Protein AF-A0A7X7GSA2-F1 (afdb_monomer)

Radius of gyration: 34.94 Å; Cα contacts (8 Å, |Δi|>4): 677; chains: 1; bounding box: 97×73×100 Å

Secondary structure (DSSP, 8-state):
-PPPPPP------HHHHHHHHHHHHHHHGGGS-S---PPP-------------------------------------PPPPPTT-PPPP-PPPPPPHHHHHHHHHHHHHHHHHHHHHHHHTT--EEE--TTTHHHHHHHS-SSTTSPEEEEEEEEEETTEEEEEEEEE-TT----EEEEEEE-GGGHHHHHHHHHHHHHHS----PPPPSSPPPP-----S-TTHHHHHHHHHHHHHHHHHHHHHHSS---GGGHHHHHHHHHHHHHHHHHHHHHHS---HHHHHHHHHHHHHHHHHHHHHHHHTT--HHHHHHHHHHHHHHHHHHHHHHHTTSPPPHHHHHHHHHHHHHHHHHHHHHHHHHH--SSS--HHHHHHHHHHHHHHHHHHHTT----HHHHHHHHHHHHHHHHHHHHHHGGGG-SS---HHHHHHHHHHHHHHHHHHHHHHHHHTSS---THHHHHHT---PPPPHHHHEEEEEEEEEEEEETTEEEEEEEEEEEE--

Foldseek 3Di:
DDDDDDDPPPDPDVVNVLLVVLLVVLVVVVVPPPPPPDDDDDDDDDDDDDDDDDDDDDDDDDDDDDDDDDDDDDDDDDDDDDPDDDDDDDDDDDDDPVNVVLQVVLQVLLLVLLVVLCVVLVFQEDEDEPVCLVVCLVVFDADQPGGKYKYKDWDDDDQWIKIKIWIDHHNDPDIFIAIDIGHSVCSSVVSSVRSNVSVPDDPDDDDPDDPDPHDDPPPQLAQLLVLQLVLLLSLLLLVLQLCVLLDPDPPPVSSVVSSNRRSVVSNVVSVVCSVVDHHYNQLSLLLSLLQSLLLLLQLLQCVVVVNDNSCSNVRSVVRSVVSNVVSCVLCVVAPFDNLLSLQLSLQLVVLLLLLQLVLCLVALDPDDGSSNRSSRRNSVRNVVSNVVRSPDDDDSVLSVLLSVLLQVLLVVLLVVLVVLCDDPDNDSNSSSVSSVSSSVRSVVSSVVSCVVCVVPDPPVVVVVVVVDDDDDGCCVFKPKDWAQPDWDDDPPDTDGDTDIDIDGDD

Solvent-accessible surface area (backbone atoms only — not comparable to full-atom values): 28568 Å² total; per-residue (Å²): 136,83,81,78,82,77,79,84,77,85,66,81,50,69,66,57,54,49,55,49,46,49,59,47,49,63,64,52,64,69,67,71,78,63,81,82,74,72,78,79,87,73,83,85,82,92,82,88,79,84,90,88,85,87,93,81,91,87,80,89,88,86,92,78,89,87,86,88,85,86,87,86,81,92,81,92,77,88,77,82,81,77,92,80,82,76,78,78,84,81,73,86,78,76,85,52,78,66,56,56,57,50,48,60,52,51,49,51,46,36,54,48,23,49,58,54,36,28,58,77,70,68,48,65,65,44,82,39,59,67,88,45,45,72,52,54,66,69,72,50,76,92,37,74,85,40,56,24,45,31,31,58,49,75,44,84,56,80,98,28,35,33,40,37,42,37,40,27,53,44,67,53,88,59,74,36,74,42,61,52,76,38,53,77,94,45,43,38,68,48,40,30,51,46,51,47,59,54,65,69,57,79,92,70,92,73,76,86,71,80,75,76,71,80,66,73,73,79,65,68,65,17,73,7,38,66,57,31,25,52,50,31,20,54,49,18,23,50,49,19,44,40,54,43,54,54,42,101,56,94,54,71,80,50,38,61,59,34,19,51,51,20,22,52,52,17,35,54,51,30,51,56,48,28,76,77,38,78,34,41,52,25,40,27,46,32,38,42,33,17,36,52,35,22,21,49,13,21,33,28,37,28,52,57,69,70,43,57,73,51,53,15,48,57,37,14,52,52,24,20,56,54,24,35,54,51,32,50,53,47,53,77,75,39,84,42,47,55,16,16,19,42,31,15,44,48,29,14,55,52,19,19,51,54,18,24,32,50,37,22,44,71,70,25,59,89,86,62,81,43,34,47,23,26,8,54,15,12,40,53,15,30,50,55,24,42,53,44,22,73,76,44,93,52,53,44,71,54,48,52,45,20,51,50,28,15,52,52,20,20,51,50,17,34,60,74,22,47,66,57,78,62,63,100,72,84,53,52,66,38,41,16,50,28,32,43,28,18,51,52,18,22,53,53,16,28,52,50,26,53,64,76,52,68,81,80,76,73,68,60,66,62,54,63,76,63,72,68,84,78,76,81,61,65,69,84,48,40,47,78,46,75,47,73,77,45,72,43,76,61,92,92,46,75,46,76,37,71,45,74,51,72,52,64,79,132

Sequence (506 aa):
MATPPRPFRRSTPAAFALLWALAASSSSAWASDFPTTAPPETDGRADGGAAEDPAHQGEAASAHEGTEHDSASDFGAEAPPPPGSLPPPSSALSPGADDGAQLGSLEHGVIGALQEGALDVGIAAQVVPPELLDQELRDRPAGESAPWLLSARVTPAGELWRIEVTAVPPGTSVRRVAVDVVEAERLEVRTMVLLRDVATIPTEPTEPPTAVAATESRAPRSAGRAVLALNTALLGGAIGVSLHQAGASEDDRLLYPLAALGVGIGLGASMLVADEWDITTDDAWFLSAGMVWPATSGVLLATSYDVRQEHSYLYGLAGTAAGVTLATIAVANNRVDDGGAALAHSGAAFGLGMGALAEGIVRGDLVNTPLAGMGYGAGVGVLAAGIAATQVETSSSRVLLVDLAALLGGLTGGALGTPLLLGDELDDTRRRLWFGSIALGTAAGALVGMLATSDDVPANEAAERSGLRRTPPLVERWSPHAGVIGMSQVGHETAPAFGAGVQGLW

Mean predicted aligned error: 21.26 Å

Nearest PDB structures (foldseek):
  1ah5-assembly1_A  TM=8.381E-01  e=1.618E+00  Escherichia coli
  2ypn-assembly1_A  TM=8.381E-01  e=2.011E+00  Escherichia coli
  1pda-assembly1_A  TM=7.013E-01  e=1.844E+00  Escherichia coli
  1ypn-assembly1_A  TM=8.299E-01  e=2.727E+00  Escherichia coli
  3tqm-assembly1_A  TM=4.637E-01  e=4.025E-01  Coxiella burnetii

pLDDT: mean 71.01, std 23.66, range [24.67, 96.88]

Structure (mmCIF, N/CA/C/O backbone):
data_AF-A0A7X7GSA2-F1
#
_entry.id   AF-A0A7X7GSA2-F1
#
loop_
_atom_site.group_PDB
_atom_site.id
_atom_site.type_symbol
_atom_site.label_atom_id
_atom_site.label_alt_id
_atom_site.label_comp_id
_atom_site.label_asym_id
_atom_site.label_entity_id
_atom_site.label_seq_id
_atom_site.pdbx_PDB_ins_code
_atom_site.Cartn_x
_atom_site.Cartn_y
_atom_site.Cartn_z
_atom_site.occupancy
_atom_site.B_iso_or_equiv
_atom_site.auth_seq_id
_atom_site.auth_comp_id
_atom_site.auth_asym_id
_atom_site.auth_atom_id
_atom_site.pdbx_PDB_model_num
ATOM 1 N N . MET A 1 1 ? 43.756 17.892 -27.199 1.00 35.38 1 MET A N 1
ATOM 2 C CA . MET A 1 1 ? 43.564 16.698 -26.346 1.00 35.38 1 MET A CA 1
ATOM 3 C C . MET A 1 1 ? 42.138 16.732 -25.836 1.00 35.38 1 MET A C 1
ATOM 5 O O . MET A 1 1 ? 41.757 17.762 -25.298 1.00 35.38 1 MET A O 1
ATOM 9 N N . ALA A 1 2 ? 41.355 15.675 -26.048 1.00 33.88 2 ALA A N 1
ATOM 10 C CA . ALA A 1 2 ? 40.037 15.548 -25.431 1.00 33.88 2 ALA A CA 1
ATOM 11 C C . ALA A 1 2 ? 40.192 14.884 -24.057 1.00 33.88 2 ALA A C 1
ATOM 13 O O . ALA A 1 2 ? 40.943 13.917 -23.926 1.00 33.88 2 ALA A O 1
ATOM 14 N N . THR A 1 3 ? 39.505 15.399 -23.041 1.00 29.95 3 THR A N 1
ATOM 15 C CA . THR A 1 3 ? 39.345 14.705 -21.760 1.00 29.95 3 THR A CA 1
ATOM 16 C C . THR A 1 3 ? 38.450 13.476 -21.953 1.00 29.95 3 THR A C 1
ATOM 18 O O . THR A 1 3 ? 37.448 13.571 -22.664 1.00 29.95 3 THR A O 1
ATOM 21 N N . PRO A 1 4 ? 38.773 12.319 -21.346 1.00 33.06 4 PRO A N 1
ATOM 22 C CA . PRO A 1 4 ? 37.895 11.157 -21.410 1.00 33.06 4 PRO A CA 1
ATOM 23 C C . PRO A 1 4 ? 36.583 11.436 -20.656 1.00 33.06 4 PRO A C 1
ATOM 25 O O . PRO A 1 4 ? 36.603 12.153 -19.647 1.00 33.06 4 PRO A O 1
ATOM 28 N N . PRO A 1 5 ? 35.444 10.871 -21.096 1.00 33.69 5 PRO A N 1
ATOM 29 C CA . PRO A 1 5 ? 34.204 10.950 -20.335 1.00 33.69 5 PRO A CA 1
ATOM 30 C C . PRO A 1 5 ? 34.392 10.272 -18.972 1.00 33.69 5 PRO A C 1
ATOM 32 O O . PRO A 1 5 ? 34.958 9.181 -18.877 1.00 33.69 5 PRO A O 1
ATOM 35 N N . ARG A 1 6 ? 33.921 10.921 -17.901 1.00 28.47 6 ARG A N 1
ATOM 36 C CA . ARG A 1 6 ? 33.902 10.311 -16.564 1.00 28.47 6 ARG A CA 1
ATOM 37 C C . ARG A 1 6 ? 32.942 9.109 -16.578 1.00 28.47 6 ARG A C 1
ATOM 39 O O . ARG A 1 6 ? 31.885 9.213 -17.201 1.00 28.47 6 ARG A O 1
ATOM 46 N N . PRO A 1 7 ? 33.267 7.991 -15.905 1.00 30.12 7 PRO A N 1
ATOM 47 C CA . PRO A 1 7 ? 32.380 6.834 -15.864 1.00 30.12 7 PRO A CA 1
ATOM 48 C C . PRO A 1 7 ? 31.050 7.202 -15.199 1.00 30.12 7 PRO A C 1
ATOM 50 O O . PRO A 1 7 ? 31.030 7.820 -14.132 1.00 30.12 7 PRO A O 1
ATOM 53 N N . PHE A 1 8 ? 29.940 6.804 -15.825 1.00 28.42 8 PHE A N 1
ATOM 54 C CA . PHE A 1 8 ? 28.596 6.987 -15.279 1.00 28.42 8 PHE A CA 1
ATOM 55 C C . PHE A 1 8 ? 28.475 6.232 -13.951 1.00 28.42 8 PHE A C 1
ATOM 57 O O . PHE A 1 8 ? 28.429 5.000 -13.919 1.00 28.42 8 PHE A O 1
ATOM 64 N N . ARG A 1 9 ? 28.409 6.967 -12.839 1.00 29.62 9 ARG A N 1
ATOM 65 C CA . ARG A 1 9 ? 28.163 6.384 -11.519 1.00 29.62 9 ARG A CA 1
ATOM 66 C C . ARG A 1 9 ? 26.677 6.021 -11.438 1.00 29.62 9 ARG A C 1
ATOM 68 O O . ARG A 1 9 ? 25.872 6.840 -11.013 1.00 29.62 9 ARG A O 1
ATOM 75 N N . ARG A 1 10 ? 26.312 4.805 -11.873 1.00 38.84 10 ARG A N 1
ATOM 76 C CA . ARG A 1 10 ? 24.976 4.204 -11.670 1.00 38.84 10 ARG A CA 1
ATOM 77 C C . ARG A 1 10 ? 24.743 3.937 -10.171 1.00 38.84 10 ARG A C 1
ATOM 79 O O . ARG A 1 10 ? 24.719 2.795 -9.730 1.00 38.84 10 ARG A O 1
ATOM 86 N N . SER A 1 11 ? 24.607 4.996 -9.379 1.00 33.84 11 SER A N 1
ATOM 87 C CA . SER A 1 11 ? 24.041 4.923 -8.036 1.00 33.84 11 SER A CA 1
ATOM 88 C C . SER A 1 11 ? 22.523 4.900 -8.156 1.00 33.84 11 SER A C 1
ATOM 90 O O . SER A 1 11 ? 21.920 5.914 -8.511 1.00 33.84 11 SER A O 1
ATOM 92 N N . THR A 1 12 ? 21.908 3.763 -7.836 1.00 42.16 12 THR A N 1
ATOM 93 C CA . THR A 1 12 ? 20.499 3.713 -7.430 1.00 42.16 12 THR A CA 1
ATOM 94 C C . THR A 1 12 ? 20.313 4.759 -6.324 1.00 42.16 12 THR A C 1
ATOM 96 O O . THR A 1 12 ? 21.036 4.695 -5.325 1.00 42.16 12 THR A O 1
ATOM 99 N N . PRO A 1 13 ? 19.450 5.777 -6.498 1.00 50.84 13 PRO A N 1
ATOM 100 C CA . PRO A 1 13 ? 19.412 6.904 -5.575 1.00 50.84 13 PRO A CA 1
ATOM 101 C C . PRO A 1 13 ? 18.909 6.454 -4.202 1.00 50.84 13 PRO A C 1
ATOM 103 O O . PRO A 1 13 ? 18.064 5.562 -4.104 1.00 50.84 13 PRO A O 1
ATOM 106 N N . ALA A 1 14 ? 19.385 7.105 -3.138 1.00 35.72 14 ALA A N 1
ATOM 107 C CA . ALA A 1 14 ? 19.007 6.763 -1.765 1.00 35.72 14 ALA A CA 1
ATOM 108 C C . ALA A 1 14 ? 17.485 6.823 -1.534 1.00 35.72 14 ALA A C 1
ATOM 110 O O . ALA A 1 14 ? 16.963 6.063 -0.732 1.00 35.72 14 ALA A O 1
ATOM 111 N N . ALA A 1 15 ? 16.757 7.650 -2.291 1.00 37.41 15 ALA A N 1
ATOM 112 C CA . ALA A 1 15 ? 15.296 7.688 -2.283 1.00 37.41 15 ALA A CA 1
ATOM 113 C C . ALA A 1 15 ? 14.630 6.426 -2.867 1.00 37.41 15 ALA A C 1
ATOM 115 O O . ALA A 1 15 ? 13.572 6.035 -2.386 1.00 37.41 15 ALA A O 1
ATOM 116 N N . PHE A 1 16 ? 15.244 5.748 -3.848 1.00 41.78 16 PHE A N 1
ATOM 117 C CA . PHE A 1 16 ? 14.766 4.431 -4.285 1.00 41.78 16 PHE A CA 1
ATOM 118 C C . PHE A 1 16 ? 15.008 3.401 -3.181 1.00 41.78 16 PHE A C 1
ATOM 120 O O . PHE A 1 16 ? 14.106 2.641 -2.867 1.00 41.78 16 PHE A O 1
ATOM 127 N N . ALA A 1 17 ? 16.172 3.434 -2.521 1.00 40.56 17 ALA A N 1
ATOM 128 C CA . ALA A 1 17 ? 16.419 2.600 -1.344 1.00 40.56 17 ALA A CA 1
ATOM 129 C C . ALA A 1 17 ? 15.466 2.925 -0.174 1.00 40.56 17 ALA A C 1
ATOM 131 O O . ALA A 1 17 ? 15.095 2.016 0.555 1.00 40.56 17 ALA A O 1
ATOM 132 N N . LEU A 1 18 ? 15.016 4.177 -0.024 1.00 40.59 18 LEU A N 1
ATOM 133 C CA . LEU A 1 18 ? 14.038 4.588 0.990 1.00 40.59 18 LEU A CA 1
ATOM 134 C C . LEU A 1 18 ? 12.612 4.116 0.653 1.00 40.59 18 LEU A C 1
ATOM 136 O O . LEU A 1 18 ? 11.919 3.621 1.532 1.00 40.59 18 LEU A O 1
ATOM 140 N N . LEU A 1 19 ? 12.188 4.214 -0.613 1.00 43.66 19 LEU A N 1
ATOM 141 C CA . LEU A 1 19 ? 10.912 3.666 -1.098 1.00 43.66 19 LEU A CA 1
ATOM 142 C C . LEU A 1 19 ? 10.896 2.131 -1.052 1.00 43.66 19 LEU A C 1
ATOM 144 O O . LEU A 1 19 ? 9.880 1.534 -0.713 1.00 43.66 19 LEU A O 1
ATOM 148 N N . TRP A 1 20 ? 12.032 1.487 -1.328 1.00 43.09 20 TRP A N 1
ATOM 149 C CA . TRP A 1 20 ? 12.183 0.037 -1.199 1.00 43.09 20 TRP A CA 1
ATOM 150 C C . TRP A 1 20 ? 12.277 -0.398 0.270 1.00 43.09 20 TRP A C 1
ATOM 152 O O . TRP A 1 20 ? 11.762 -1.450 0.617 1.00 43.09 20 TRP A O 1
ATOM 162 N N . ALA A 1 21 ? 12.857 0.420 1.156 1.00 37.78 21 ALA A N 1
ATOM 163 C CA . ALA A 1 21 ? 12.814 0.201 2.603 1.00 37.78 21 ALA A CA 1
ATOM 164 C C . ALA A 1 21 ? 11.403 0.409 3.176 1.00 37.78 21 ALA A C 1
ATOM 166 O O . ALA A 1 21 ? 11.005 -0.348 4.052 1.00 37.78 21 ALA A O 1
ATOM 167 N N . LEU A 1 22 ? 10.626 1.363 2.649 1.00 44.03 22 LEU A N 1
ATOM 168 C CA . LEU A 1 22 ? 9.193 1.500 2.926 1.00 44.03 22 LEU A CA 1
ATOM 169 C C . LEU A 1 22 ? 8.451 0.217 2.524 1.00 44.03 22 LEU A C 1
ATOM 171 O O . LEU A 1 22 ? 7.870 -0.425 3.396 1.00 44.03 22 LEU A O 1
ATOM 175 N N . ALA A 1 23 ? 8.573 -0.214 1.263 1.00 43.75 23 ALA A N 1
ATOM 176 C CA . ALA A 1 23 ? 7.943 -1.434 0.746 1.00 43.75 23 ALA A CA 1
ATOM 177 C C . ALA A 1 23 ? 8.400 -2.726 1.466 1.00 43.75 23 ALA A C 1
ATOM 179 O O . ALA A 1 23 ? 7.611 -3.653 1.649 1.00 43.75 23 ALA A O 1
ATOM 180 N N . ALA A 1 24 ? 9.657 -2.788 1.916 1.00 35.56 24 ALA A N 1
ATOM 181 C CA . ALA A 1 24 ? 10.172 -3.898 2.713 1.00 35.56 24 ALA A CA 1
ATOM 182 C C . ALA A 1 24 ? 9.665 -3.850 4.166 1.00 35.56 24 ALA A C 1
ATOM 184 O O . ALA A 1 24 ? 9.297 -4.887 4.720 1.00 35.56 24 ALA A O 1
ATOM 185 N N . SER A 1 25 ? 9.584 -2.660 4.774 1.00 34.19 25 SER A N 1
ATOM 186 C CA . SER A 1 25 ? 9.071 -2.479 6.139 1.00 34.19 25 SER A CA 1
ATOM 187 C C . SER A 1 25 ? 7.588 -2.837 6.253 1.00 34.19 25 SER A C 1
ATOM 189 O O . SER A 1 25 ? 7.185 -3.468 7.233 1.00 34.19 25 SER A O 1
ATOM 191 N N . SER A 1 26 ? 6.799 -2.540 5.211 1.00 39.06 26 SER A N 1
ATOM 192 C CA . SER A 1 26 ? 5.403 -2.970 5.110 1.00 39.06 26 SER A CA 1
ATOM 193 C C . SER A 1 26 ? 5.272 -4.489 5.033 1.00 39.06 26 SER A C 1
ATOM 195 O O . SER A 1 26 ? 4.380 -5.038 5.664 1.00 39.06 26 SER A O 1
ATOM 197 N N . SER A 1 27 ? 6.200 -5.189 4.369 1.00 36.03 27 SER A N 1
ATOM 198 C CA . SER A 1 27 ? 6.227 -6.660 4.391 1.00 36.03 27 SER A CA 1
ATOM 199 C C . SER A 1 27 ? 6.805 -7.271 5.678 1.00 36.03 27 SER A C 1
ATOM 201 O O . SER A 1 27 ? 6.527 -8.431 5.965 1.00 36.03 27 SER A O 1
ATOM 203 N N . SER A 1 28 ? 7.587 -6.534 6.481 1.00 31.28 28 SER A N 1
ATOM 204 C CA . SER A 1 28 ? 8.136 -7.061 7.744 1.00 31.28 28 SER A CA 1
ATOM 205 C C . SER A 1 28 ? 7.195 -6.915 8.941 1.00 31.28 28 SER A C 1
ATOM 207 O O . SER A 1 28 ? 7.260 -7.736 9.852 1.00 31.28 28 SER A O 1
ATOM 209 N N . ALA A 1 29 ? 6.309 -5.911 8.944 1.00 35.44 29 ALA A N 1
ATOM 210 C CA . ALA A 1 29 ? 5.309 -5.729 10.006 1.00 35.44 29 ALA A CA 1
ATOM 211 C C . ALA A 1 29 ? 4.341 -6.924 10.119 1.00 35.44 29 ALA A C 1
ATOM 213 O O . ALA A 1 29 ? 3.833 -7.223 11.188 1.00 35.44 29 ALA A O 1
ATOM 214 N N . TRP A 1 30 ? 4.158 -7.655 9.023 1.00 37.84 30 TRP A N 1
ATOM 215 C CA . TRP A 1 30 ? 3.343 -8.863 8.932 1.00 37.84 30 TRP A CA 1
ATOM 216 C C . TRP A 1 30 ? 3.912 -10.089 9.661 1.00 37.84 30 TRP A C 1
ATOM 218 O O . TRP A 1 30 ? 3.210 -11.079 9.847 1.00 37.84 30 TRP A O 1
ATOM 228 N N . ALA A 1 31 ? 5.190 -10.062 10.049 1.00 28.61 31 ALA A N 1
ATOM 229 C CA . ALA A 1 31 ? 5.848 -11.203 10.680 1.00 28.61 31 ALA A CA 1
ATOM 230 C C . ALA A 1 31 ? 5.692 -11.242 12.213 1.00 28.61 31 ALA A C 1
ATOM 232 O O . ALA A 1 31 ? 6.062 -12.248 12.818 1.00 28.61 31 ALA A O 1
ATOM 233 N N . SER A 1 32 ? 5.180 -10.181 12.854 1.00 29.00 32 SER A N 1
ATOM 234 C CA . SER A 1 32 ? 5.058 -10.111 14.321 1.00 29.00 32 SER A CA 1
ATOM 235 C C . SER A 1 32 ? 3.818 -10.800 14.890 1.00 29.00 32 SER A C 1
ATOM 237 O O . SER A 1 32 ? 3.846 -11.198 16.052 1.00 29.00 32 SER A O 1
ATOM 239 N N . ASP A 1 33 ? 2.770 -10.985 14.085 1.00 31.08 33 ASP A N 1
ATOM 240 C CA . ASP A 1 33 ? 1.458 -11.443 14.569 1.00 31.08 33 ASP A CA 1
ATOM 241 C C . ASP A 1 33 ? 1.265 -12.967 14.443 1.00 31.08 33 ASP A C 1
ATOM 243 O O . ASP A 1 33 ? 0.169 -13.495 14.636 1.00 31.08 33 ASP A O 1
ATOM 247 N N . PHE A 1 34 ? 2.345 -13.710 14.175 1.00 25.77 34 PHE A N 1
ATOM 248 C CA . PHE A 1 34 ? 2.355 -15.162 14.346 1.00 25.77 34 PHE A CA 1
ATOM 249 C C . PHE A 1 34 ? 2.319 -15.513 15.843 1.00 25.77 34 PHE A C 1
ATOM 251 O O . PHE A 1 34 ? 3.294 -15.234 16.548 1.00 25.77 34 PHE A O 1
ATOM 258 N N . PRO A 1 35 ? 1.271 -16.193 16.350 1.00 28.00 35 PRO A N 1
ATOM 259 C CA . PRO A 1 35 ? 1.291 -16.701 17.712 1.00 28.00 35 PRO A CA 1
ATOM 260 C C . PRO A 1 35 ? 2.354 -17.798 17.815 1.00 28.00 35 PRO A C 1
ATOM 262 O O . PRO A 1 35 ? 2.185 -18.902 17.297 1.00 28.00 35 PRO A O 1
ATOM 265 N N . THR A 1 36 ? 3.454 -17.509 18.509 1.00 26.48 36 THR A N 1
ATOM 266 C CA . THR A 1 36 ? 4.492 -18.483 18.862 1.00 26.48 36 THR A CA 1
ATOM 267 C C . THR A 1 36 ? 3.973 -19.448 19.926 1.00 26.48 36 THR A C 1
ATOM 269 O O . THR A 1 36 ? 4.368 -19.421 21.091 1.00 26.48 36 THR A O 1
ATOM 272 N N . THR A 1 37 ? 3.081 -20.350 19.512 1.00 29.11 37 THR A N 1
ATOM 273 C CA . THR A 1 37 ? 2.699 -21.524 20.294 1.00 29.11 37 THR A CA 1
ATOM 274 C C . THR A 1 37 ? 3.925 -22.418 20.448 1.00 29.11 37 THR A C 1
ATOM 276 O O . THR A 1 37 ? 4.233 -23.228 19.569 1.00 29.11 37 THR A O 1
ATOM 279 N N . ALA A 1 38 ? 4.638 -22.262 21.563 1.00 27.62 38 ALA A N 1
ATOM 280 C CA . ALA A 1 38 ? 5.629 -23.238 21.985 1.00 27.62 38 ALA A CA 1
ATOM 281 C C . ALA A 1 38 ? 4.958 -24.627 22.042 1.00 27.62 38 ALA A C 1
ATOM 283 O O . ALA A 1 38 ? 3.828 -24.730 22.535 1.00 27.62 38 ALA A O 1
ATOM 284 N N . PRO A 1 39 ? 5.599 -25.691 21.525 1.00 28.66 39 PRO A N 1
ATOM 285 C CA . PRO A 1 39 ? 5.056 -27.035 21.659 1.00 28.66 39 PRO A CA 1
ATOM 286 C C . PRO A 1 39 ? 4.951 -27.385 23.153 1.00 28.66 39 PRO A C 1
ATOM 288 O O . PRO A 1 39 ? 5.846 -27.017 23.918 1.00 28.66 39 PRO A O 1
ATOM 291 N N . PRO A 1 40 ? 3.882 -28.073 23.591 1.00 30.06 40 PRO A N 1
ATOM 292 C CA . PRO A 1 40 ? 3.697 -28.390 25.001 1.00 30.06 40 PRO A CA 1
ATOM 293 C C . PRO A 1 40 ? 4.836 -29.279 25.507 1.00 30.06 40 PRO A C 1
ATOM 295 O O . PRO A 1 40 ? 5.162 -30.292 24.885 1.00 30.06 40 PRO A O 1
ATOM 298 N N . GLU A 1 41 ? 5.416 -28.913 26.649 1.00 28.56 41 GLU A N 1
ATOM 299 C CA . GLU A 1 41 ? 6.437 -29.717 27.319 1.00 28.56 41 GLU A CA 1
ATOM 300 C C . GLU A 1 41 ? 5.846 -31.077 27.715 1.00 28.56 41 GLU A C 1
ATOM 302 O O . GLU A 1 41 ? 4.974 -31.178 28.581 1.00 28.56 41 GLU A O 1
ATOM 307 N N . THR A 1 42 ? 6.305 -32.146 27.065 1.00 30.92 42 THR A N 1
ATOM 308 C CA . THR A 1 42 ? 5.949 -33.511 27.456 1.00 30.92 42 THR A CA 1
ATOM 309 C C . THR A 1 42 ? 6.858 -33.963 28.588 1.00 30.92 42 THR A C 1
ATOM 311 O O . THR A 1 42 ? 8.036 -34.248 28.360 1.00 30.92 42 THR A O 1
ATOM 314 N N . ASP A 1 43 ? 6.289 -34.043 29.789 1.00 29.80 43 ASP A N 1
ATOM 315 C CA . ASP A 1 43 ? 6.963 -34.516 30.998 1.00 29.80 43 ASP A CA 1
ATOM 316 C C . ASP A 1 43 ? 7.672 -35.866 30.774 1.00 29.80 43 ASP A C 1
ATOM 318 O O . ASP A 1 43 ? 7.148 -36.783 30.129 1.00 29.80 43 ASP A O 1
ATOM 322 N N . GLY A 1 44 ? 8.900 -35.976 31.276 1.00 29.03 44 GLY A N 1
ATOM 323 C CA . GLY A 1 44 ? 9.832 -37.015 30.844 1.00 29.03 44 GLY A CA 1
ATOM 324 C C . GLY A 1 44 ? 9.536 -38.420 31.381 1.00 29.03 44 GLY A C 1
ATOM 325 O O . GLY A 1 44 ? 9.098 -38.614 32.517 1.00 29.03 44 GLY A O 1
ATOM 326 N N . ARG A 1 45 ? 9.921 -39.441 30.604 1.00 26.11 45 ARG A N 1
ATOM 327 C CA . ARG A 1 45 ? 10.193 -40.785 31.133 1.00 26.11 45 ARG A CA 1
ATOM 328 C C . ARG A 1 45 ? 11.491 -41.321 30.539 1.00 26.11 45 ARG A C 1
ATOM 330 O O . ARG A 1 45 ? 11.632 -41.381 29.324 1.00 26.11 45 ARG A O 1
ATOM 337 N N . ALA A 1 46 ? 12.438 -41.667 31.405 1.00 30.22 46 ALA A N 1
ATOM 338 C CA . ALA A 1 46 ? 13.777 -42.077 31.004 1.00 30.22 46 ALA A CA 1
ATOM 339 C C . ALA A 1 46 ? 13.896 -43.599 30.837 1.00 30.22 46 ALA 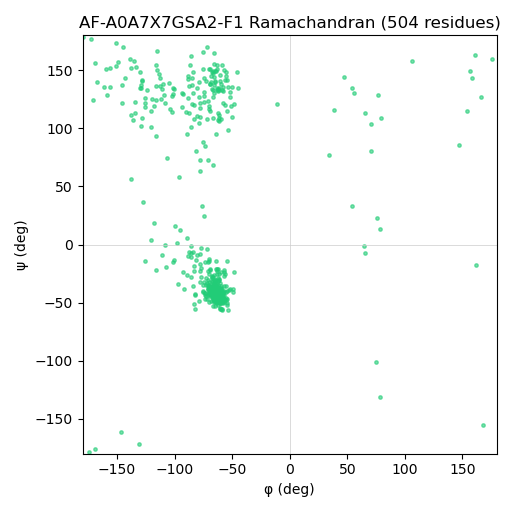A C 1
ATOM 341 O O . ALA A 1 46 ? 13.577 -44.336 31.763 1.00 30.22 46 ALA A O 1
ATOM 342 N N . ASP A 1 47 ? 14.441 -44.005 29.691 1.00 29.11 47 ASP A N 1
ATOM 343 C CA . ASP A 1 47 ? 15.138 -45.264 29.390 1.00 29.11 47 ASP A CA 1
ATOM 344 C C . ASP A 1 47 ? 16.051 -44.947 28.174 1.00 29.11 47 ASP A C 1
ATOM 346 O O . ASP A 1 47 ? 15.608 -44.268 27.252 1.00 29.11 47 ASP A O 1
ATOM 350 N N . GLY A 1 48 ? 17.326 -45.336 28.059 1.00 26.61 48 GLY A N 1
ATOM 351 C CA . GLY A 1 48 ? 18.192 -46.036 29.009 1.00 26.61 48 GLY A CA 1
ATOM 352 C C . GLY A 1 48 ? 19.195 -46.977 28.314 1.00 26.61 48 GLY A C 1
ATOM 353 O O . GLY A 1 48 ? 18.921 -48.168 28.220 1.00 26.61 48 GLY A O 1
ATOM 354 N N . GLY A 1 49 ? 20.366 -46.495 27.862 1.00 24.67 49 GLY A N 1
ATOM 355 C CA . GLY A 1 49 ? 21.464 -47.381 27.415 1.00 24.67 49 GLY A CA 1
ATOM 356 C C . GLY A 1 49 ? 22.520 -46.774 26.471 1.00 24.67 49 GLY A C 1
ATOM 357 O O . GLY A 1 49 ? 22.163 -45.992 25.605 1.00 24.67 49 GLY A O 1
ATOM 358 N N . ALA A 1 50 ? 23.786 -47.193 26.666 1.00 27.69 50 ALA A N 1
ATOM 359 C CA . ALA A 1 50 ? 25.001 -47.096 25.815 1.00 27.69 50 ALA A CA 1
ATOM 360 C C . ALA A 1 50 ? 25.243 -45.796 24.991 1.00 27.69 50 ALA A C 1
ATOM 362 O O . ALA A 1 50 ? 24.468 -45.471 24.104 1.00 27.69 50 ALA A O 1
ATOM 363 N N . ALA A 1 51 ? 26.280 -44.970 25.192 1.00 28.66 51 ALA A N 1
ATOM 364 C CA . ALA A 1 51 ? 27.719 -45.187 25.443 1.00 28.66 51 ALA A CA 1
ATOM 365 C C . ALA A 1 51 ? 28.535 -45.716 24.240 1.00 28.66 51 ALA A C 1
ATOM 367 O O . ALA A 1 51 ? 28.508 -46.913 23.981 1.00 28.66 51 ALA A O 1
ATOM 368 N N . GLU A 1 52 ? 29.320 -44.832 23.600 1.00 27.09 52 GLU A N 1
ATOM 369 C CA . GLU A 1 52 ? 30.723 -45.069 23.192 1.00 27.09 52 GLU A CA 1
ATOM 370 C C . GLU A 1 52 ? 31.434 -43.754 22.772 1.00 27.09 52 GLU A C 1
ATOM 372 O O . GLU A 1 52 ? 30.830 -42.881 22.155 1.00 27.09 52 GLU A O 1
ATOM 377 N N . ASP A 1 53 ? 32.704 -43.622 23.173 1.00 28.59 53 ASP A N 1
ATOM 378 C CA . ASP A 1 53 ? 33.690 -42.527 22.986 1.00 28.59 53 ASP A CA 1
ATOM 379 C C . ASP A 1 53 ? 35.057 -43.123 23.452 1.00 28.59 53 ASP A C 1
ATOM 381 O O . ASP A 1 53 ? 35.000 -44.065 24.258 1.00 28.59 53 ASP A O 1
ATOM 385 N N . PRO A 1 54 ? 36.280 -42.686 23.048 1.00 48.38 54 PRO A N 1
ATOM 386 C CA . PRO A 1 54 ? 36.679 -41.563 22.182 1.00 48.38 54 PRO A CA 1
ATOM 387 C C . PRO A 1 54 ? 37.689 -41.936 21.059 1.00 48.38 54 PRO A C 1
ATOM 389 O O . PRO A 1 54 ? 38.054 -43.100 20.910 1.00 48.38 54 PRO A O 1
ATOM 392 N N . ALA A 1 55 ? 38.237 -40.936 20.337 1.00 28.83 55 ALA A N 1
ATOM 393 C CA . ALA A 1 55 ? 39.685 -40.594 20.395 1.00 28.83 55 ALA A CA 1
ATOM 394 C C . ALA A 1 55 ? 40.204 -39.660 19.268 1.00 28.83 55 ALA A C 1
ATOM 396 O O . ALA A 1 55 ? 40.093 -39.987 18.090 1.00 28.83 55 ALA A O 1
ATOM 397 N N . HIS A 1 56 ? 40.859 -38.557 19.678 1.00 31.55 56 HIS A N 1
ATOM 398 C CA . HIS A 1 56 ? 42.155 -37.967 19.232 1.00 31.55 56 HIS A CA 1
ATOM 399 C C . HIS A 1 56 ? 42.125 -36.436 19.509 1.00 31.55 56 HIS A C 1
ATOM 401 O O . HIS A 1 56 ? 41.201 -35.760 19.077 1.00 31.55 56 HIS A O 1
ATOM 407 N N . GLN A 1 57 ? 42.953 -35.849 20.397 1.00 29.31 57 GLN A N 1
ATOM 408 C CA . GLN A 1 57 ? 44.407 -35.555 20.267 1.00 29.31 57 GLN A CA 1
ATOM 409 C C . GLN A 1 57 ? 44.726 -34.701 19.016 1.00 29.31 57 GLN A C 1
ATOM 411 O O . GLN A 1 57 ? 44.305 -35.089 17.936 1.00 29.31 57 GLN A O 1
ATOM 416 N N . GLY A 1 58 ? 45.477 -33.586 19.011 1.00 27.11 58 GLY A N 1
ATOM 417 C CA . GLY A 1 58 ? 46.236 -32.765 19.991 1.00 27.11 58 GLY A CA 1
ATOM 418 C C . GLY A 1 58 ? 46.763 -31.501 19.241 1.00 27.11 58 GLY A C 1
ATOM 419 O O . GLY A 1 58 ? 46.466 -31.375 18.056 1.00 27.11 58 GLY A O 1
ATOM 420 N N . GLU A 1 59 ? 47.513 -30.510 19.745 1.00 28.06 59 GLU A N 1
ATOM 421 C CA . GLU A 1 59 ? 48.122 -30.122 21.042 1.00 28.06 59 GLU A CA 1
ATOM 422 C C . GLU A 1 59 ? 48.332 -28.566 21.020 1.00 28.06 59 GLU A C 1
ATOM 424 O O . GLU A 1 59 ? 48.230 -27.963 19.954 1.00 28.06 59 GLU A O 1
ATOM 429 N N . ALA A 1 60 ? 48.337 -27.817 22.139 1.00 29.78 60 ALA A N 1
ATOM 430 C CA . ALA A 1 60 ? 49.497 -27.308 22.925 1.00 29.78 60 ALA A CA 1
ATOM 431 C C . ALA A 1 60 ? 50.652 -26.639 22.116 1.00 29.78 60 ALA A C 1
ATOM 433 O O . ALA A 1 60 ? 50.982 -27.108 21.035 1.00 29.78 60 ALA A O 1
ATOM 434 N N . ALA A 1 61 ? 51.371 -25.579 22.541 1.00 30.86 61 ALA A N 1
ATOM 435 C CA . ALA A 1 61 ? 51.330 -24.603 23.666 1.00 30.86 61 ALA A CA 1
ATOM 436 C C . ALA A 1 61 ? 51.876 -23.232 23.122 1.00 30.86 61 ALA A C 1
ATOM 438 O O . ALA A 1 61 ? 51.897 -23.080 21.904 1.00 30.86 61 ALA A O 1
ATOM 439 N N . SER A 1 62 ? 52.341 -22.169 23.809 1.00 28.88 62 SER A N 1
ATOM 440 C CA . SER A 1 62 ? 52.594 -21.693 25.202 1.00 28.88 62 SER A CA 1
ATOM 441 C C . SER A 1 62 ? 52.658 -20.135 25.130 1.00 28.88 62 SER A C 1
ATOM 443 O O . SER A 1 62 ? 52.953 -19.617 24.056 1.00 28.88 62 SER A O 1
ATOM 445 N N . ALA A 1 63 ? 52.325 -19.271 26.103 1.00 30.81 63 ALA A N 1
ATOM 446 C CA . ALA A 1 63 ? 52.564 -19.176 27.558 1.00 30.81 63 ALA A CA 1
ATOM 447 C C . ALA A 1 63 ? 53.964 -18.641 27.992 1.00 30.81 63 ALA A C 1
ATOM 449 O O . ALA A 1 63 ? 54.956 -19.349 27.868 1.00 30.81 63 ALA A O 1
ATOM 450 N N . HIS A 1 64 ? 53.980 -17.409 28.535 1.00 28.06 64 HIS A N 1
ATOM 451 C CA . HIS A 1 64 ? 54.916 -16.749 29.486 1.00 28.06 64 HIS A CA 1
ATOM 452 C C . HIS A 1 64 ? 54.093 -15.582 30.114 1.00 28.06 64 HIS A C 1
ATOM 454 O O . HIS A 1 64 ? 53.296 -14.976 29.399 1.00 28.06 64 HIS A O 1
ATOM 460 N N . GLU A 1 65 ? 53.997 -15.385 31.440 1.00 29.41 65 GLU A N 1
ATOM 461 C CA . GLU A 1 65 ? 54.952 -14.684 32.343 1.00 29.41 65 GLU A CA 1
ATOM 462 C C . GLU A 1 65 ? 55.283 -13.249 31.875 1.00 29.41 65 GLU A C 1
ATOM 464 O O . GLU A 1 65 ? 55.562 -13.050 30.700 1.00 29.41 65 GLU A O 1
ATOM 469 N N . GLY A 1 66 ? 55.306 -12.179 32.682 1.00 25.55 66 GLY A N 1
ATOM 470 C CA . GLY A 1 66 ? 55.280 -11.908 34.142 1.00 25.55 66 GLY A CA 1
ATOM 471 C C . GLY A 1 66 ? 55.934 -10.506 34.310 1.00 25.55 66 GLY A C 1
ATOM 472 O O . GLY A 1 66 ? 56.723 -10.139 33.445 1.00 25.55 66 GLY A O 1
ATOM 473 N N . THR A 1 67 ? 55.646 -9.603 35.257 1.00 28.08 67 THR A N 1
ATOM 474 C CA . THR A 1 67 ? 55.658 -9.679 36.738 1.00 28.08 67 THR A CA 1
ATOM 475 C C . THR A 1 67 ? 54.975 -8.432 37.375 1.00 28.08 67 THR A C 1
ATOM 477 O O . THR A 1 67 ? 54.446 -7.575 36.671 1.00 28.08 67 THR A O 1
ATOM 480 N N . GLU A 1 68 ? 54.974 -8.320 38.712 1.00 28.47 68 GLU A N 1
ATOM 481 C CA . GLU A 1 68 ? 54.340 -7.253 39.522 1.00 28.47 68 GLU A CA 1
ATOM 482 C C . GLU A 1 68 ? 55.224 -6.001 39.746 1.00 28.47 68 GLU A C 1
ATOM 484 O O . GLU A 1 68 ? 56.437 -6.160 39.884 1.00 28.47 68 GLU A O 1
ATOM 489 N N . HIS A 1 69 ? 54.627 -4.812 39.985 1.00 27.75 69 HIS A N 1
ATOM 490 C CA . HIS A 1 69 ? 54.877 -4.029 41.226 1.00 27.75 69 HIS A CA 1
ATOM 491 C C . HIS A 1 69 ? 53.953 -2.800 41.466 1.00 27.75 69 HIS A C 1
ATOM 493 O O . HIS A 1 69 ? 53.925 -1.865 40.675 1.00 27.75 69 HIS A O 1
ATOM 499 N N . ASP A 1 70 ? 53.313 -2.816 42.644 1.00 27.75 70 ASP A N 1
ATOM 500 C CA . ASP A 1 70 ? 53.272 -1.767 43.691 1.00 27.75 70 ASP A CA 1
ATOM 501 C C . ASP A 1 70 ? 52.412 -0.459 43.616 1.00 27.75 70 ASP A C 1
ATOM 503 O O . ASP A 1 70 ? 52.519 0.371 42.721 1.00 27.75 70 ASP A O 1
ATOM 507 N N . SER A 1 71 ? 51.665 -0.261 44.720 1.00 27.78 71 SER A N 1
ATOM 508 C CA . SER A 1 71 ? 51.247 0.974 45.430 1.00 27.78 71 SER A CA 1
ATOM 509 C C . SER A 1 71 ? 50.305 2.074 44.866 1.00 27.78 71 SER A C 1
ATOM 511 O O . SER A 1 71 ? 50.714 2.980 44.147 1.00 27.78 71 SER A O 1
ATOM 513 N N . ALA A 1 72 ? 49.130 2.147 45.531 1.00 26.12 72 ALA A N 1
ATOM 514 C CA . ALA A 1 72 ? 48.574 3.316 46.264 1.00 26.12 72 ALA A CA 1
ATOM 515 C C . ALA A 1 72 ? 47.385 4.153 45.701 1.00 26.12 72 ALA A C 1
ATOM 517 O O . ALA A 1 72 ? 47.108 4.219 44.509 1.00 26.12 72 ALA A O 1
ATOM 518 N N . SER A 1 73 ? 46.714 4.842 46.646 1.00 29.42 73 SER A N 1
ATOM 519 C CA . SER A 1 73 ? 45.584 5.802 46.541 1.00 29.42 73 SER A CA 1
ATOM 520 C C . SER A 1 73 ? 44.180 5.292 46.161 1.00 29.42 73 SER A C 1
ATOM 522 O O . SER A 1 73 ? 43.693 5.465 45.050 1.00 29.42 73 SER A O 1
ATOM 524 N N . ASP A 1 74 ? 43.509 4.760 47.185 1.00 27.58 74 ASP A N 1
ATOM 525 C CA . ASP A 1 74 ? 42.127 5.076 47.594 1.00 27.58 74 ASP A CA 1
ATOM 526 C C . ASP A 1 74 ? 41.457 6.309 46.934 1.00 27.58 74 ASP A C 1
ATOM 528 O O . ASP A 1 74 ? 41.926 7.435 47.105 1.00 27.58 74 ASP A O 1
ATOM 532 N N . PHE A 1 75 ? 40.322 6.085 46.255 1.00 29.14 75 PHE A N 1
ATOM 533 C CA . PHE A 1 75 ? 39.117 6.931 46.314 1.00 29.14 75 PHE A CA 1
ATOM 534 C C . PHE A 1 75 ? 37.901 6.136 45.795 1.00 29.14 75 PHE A C 1
ATOM 536 O O . PHE A 1 75 ? 37.986 5.447 44.779 1.00 29.14 75 PHE A O 1
ATOM 543 N N . GLY A 1 76 ? 36.761 6.211 46.490 1.00 31.62 76 GLY A N 1
ATOM 544 C CA . GLY A 1 76 ? 35.597 5.361 46.208 1.00 31.62 76 GLY A CA 1
ATOM 545 C C . GLY A 1 76 ? 34.711 5.813 45.039 1.00 31.62 76 GLY A C 1
ATOM 546 O O . GLY A 1 76 ? 34.305 6.972 44.969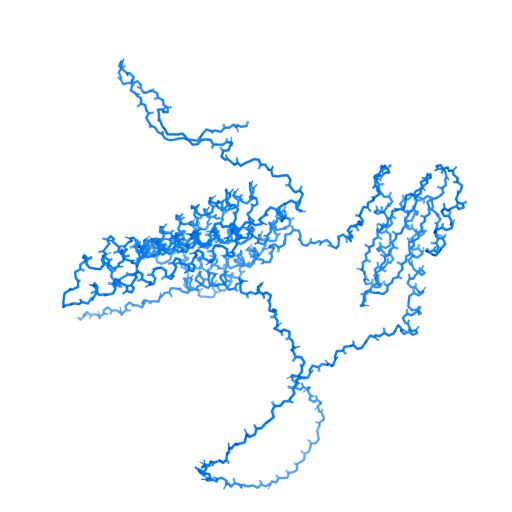 1.00 31.62 76 GLY A O 1
ATOM 547 N N . ALA A 1 77 ? 34.326 4.860 44.186 1.00 30.25 77 ALA A N 1
ATOM 548 C CA . ALA A 1 77 ? 33.178 4.948 43.283 1.00 30.25 77 ALA A CA 1
ATOM 549 C C . ALA A 1 77 ? 32.548 3.551 43.134 1.00 30.25 77 ALA A C 1
ATOM 551 O O . ALA A 1 77 ? 33.225 2.601 42.741 1.00 30.25 77 ALA A O 1
ATOM 552 N N . GLU A 1 78 ? 31.268 3.414 43.477 1.00 32.72 78 GLU A N 1
ATOM 553 C CA . GLU A 1 78 ? 30.540 2.144 43.389 1.00 32.72 78 GLU A CA 1
ATOM 554 C C . GLU A 1 78 ? 30.139 1.877 41.928 1.00 32.72 78 GLU A C 1
ATOM 556 O O . GLU A 1 78 ? 29.503 2.713 41.283 1.00 32.72 78 GLU A O 1
ATOM 561 N N . ALA A 1 79 ? 30.579 0.746 41.371 1.00 33.75 79 ALA A N 1
ATOM 562 C CA . ALA A 1 79 ? 30.383 0.439 39.956 1.00 33.75 79 ALA A CA 1
ATOM 563 C C . ALA A 1 79 ? 28.949 -0.058 39.677 1.00 33.75 79 ALA A C 1
ATOM 565 O O . ALA A 1 79 ? 28.426 -0.860 40.455 1.00 33.75 79 ALA A O 1
ATOM 566 N N . PRO A 1 80 ? 28.313 0.351 38.562 1.00 37.19 80 PRO A N 1
ATOM 567 C CA . PRO A 1 80 ? 26.989 -0.145 38.202 1.00 37.19 80 PRO A CA 1
ATOM 568 C C . PRO A 1 80 ? 27.030 -1.652 37.879 1.00 37.19 80 PRO A C 1
ATOM 570 O O . PRO A 1 80 ? 28.007 -2.123 37.286 1.00 37.19 80 PRO A O 1
ATOM 573 N N . PRO A 1 81 ? 25.980 -2.420 38.225 1.00 40.84 81 PRO A N 1
ATOM 574 C CA . PRO A 1 81 ? 25.925 -3.850 37.939 1.00 40.84 81 PRO A CA 1
ATOM 575 C C . PRO A 1 81 ? 25.850 -4.127 36.425 1.00 40.84 81 PRO A C 1
ATOM 577 O O . PRO A 1 81 ? 25.283 -3.327 35.674 1.00 40.84 81 PRO A O 1
ATOM 580 N N . PRO A 1 82 ? 26.393 -5.264 35.949 1.00 34.50 82 PRO A N 1
ATOM 581 C CA . PRO A 1 82 ? 26.359 -5.619 34.535 1.00 34.50 82 PRO A CA 1
ATOM 582 C C . PRO A 1 82 ? 24.928 -5.953 34.065 1.00 34.50 82 PRO A C 1
ATOM 584 O O . PRO A 1 82 ? 24.162 -6.568 34.811 1.00 34.50 82 PRO A O 1
ATOM 587 N N . PRO A 1 83 ? 24.555 -5.613 32.817 1.00 33.59 83 PRO A N 1
ATOM 588 C CA . PRO A 1 83 ? 23.237 -5.935 32.278 1.00 33.59 83 PRO A CA 1
ATOM 589 C C . PRO A 1 83 ? 23.105 -7.446 32.029 1.00 33.59 83 PRO A C 1
ATOM 591 O O . PRO A 1 83 ? 23.845 -8.009 31.224 1.00 33.59 83 PRO A O 1
ATOM 594 N N . GLY A 1 84 ? 22.149 -8.104 32.693 1.00 37.19 84 GLY A N 1
ATOM 595 C CA . GLY A 1 84 ? 21.843 -9.521 32.435 1.00 37.19 84 GLY A CA 1
ATOM 596 C C . GLY A 1 84 ? 21.058 -10.275 33.515 1.00 37.19 84 GLY A C 1
ATOM 597 O O . GLY A 1 84 ? 20.491 -11.323 33.218 1.00 37.19 84 GLY A O 1
ATOM 598 N N . SER A 1 85 ? 20.984 -9.778 34.754 1.00 31.14 85 SER A N 1
ATOM 599 C CA . SER A 1 85 ? 20.244 -10.448 35.835 1.00 31.14 85 SER A CA 1
ATOM 600 C C . SER A 1 85 ? 18.757 -10.067 35.848 1.00 31.14 85 SER A C 1
ATOM 602 O O . SER A 1 85 ? 18.389 -9.012 36.368 1.00 31.14 85 SER A O 1
ATOM 604 N N . LEU A 1 86 ? 17.900 -10.941 35.315 1.00 33.50 86 LEU A N 1
ATOM 605 C CA . LEU A 1 86 ? 16.449 -10.866 35.521 1.00 33.50 86 LEU A CA 1
ATOM 606 C C . LEU A 1 86 ? 16.102 -11.122 37.004 1.00 33.50 86 LEU A C 1
ATOM 608 O O . LEU A 1 86 ? 16.664 -12.051 37.592 1.00 33.50 86 LEU A O 1
ATOM 612 N N . PRO A 1 87 ? 15.174 -10.363 37.616 1.00 35.53 87 PRO A N 1
ATOM 613 C CA . PRO A 1 87 ? 14.614 -10.725 38.915 1.00 35.53 87 PRO A CA 1
ATOM 614 C C . PRO A 1 87 ? 13.712 -11.972 38.790 1.00 35.53 87 PRO A C 1
ATOM 616 O O . PRO A 1 87 ? 13.119 -12.196 37.731 1.00 35.53 87 PRO A O 1
ATOM 619 N N . PRO A 1 88 ? 13.579 -12.792 39.850 1.00 34.75 88 PRO A N 1
ATOM 620 C CA . PRO A 1 88 ? 12.655 -13.926 39.857 1.00 34.75 88 PRO A CA 1
ATOM 621 C C . PRO A 1 88 ? 11.187 -13.455 39.799 1.00 34.75 88 PRO A C 1
ATOM 623 O O . PRO A 1 88 ? 10.890 -12.339 40.233 1.00 34.75 88 PRO A O 1
ATOM 626 N N . PRO A 1 89 ? 10.255 -14.288 39.297 1.00 32.66 89 PRO A N 1
ATOM 627 C CA . PRO A 1 89 ? 8.850 -13.913 39.161 1.00 32.66 89 PRO A CA 1
ATOM 628 C C . PRO A 1 89 ? 8.209 -13.611 40.521 1.00 32.66 89 PRO A C 1
ATOM 630 O O . PRO A 1 89 ? 8.362 -14.372 41.478 1.00 32.66 89 PRO A O 1
ATOM 633 N N . SER A 1 90 ? 7.474 -12.500 40.593 1.00 33.22 90 SER A N 1
ATOM 634 C CA . SER A 1 90 ? 6.874 -11.994 41.827 1.00 33.22 90 SER A CA 1
ATOM 635 C C . SER A 1 90 ? 5.852 -12.964 42.424 1.00 33.22 90 SER A C 1
ATOM 637 O O . SER A 1 90 ? 4.763 -13.152 41.880 1.00 33.22 90 SER A O 1
ATOM 639 N N . SER A 1 91 ? 6.173 -13.524 43.591 1.00 29.05 91 SER A N 1
ATOM 640 C CA . SER A 1 91 ? 5.190 -14.159 44.473 1.00 29.05 91 SER A CA 1
ATOM 641 C C . SER A 1 91 ? 4.055 -13.184 44.795 1.00 29.05 91 SER A C 1
ATOM 643 O O . SER A 1 91 ? 4.303 -12.000 45.025 1.00 29.05 91 SER A O 1
ATOM 645 N N . ALA A 1 92 ? 2.817 -13.681 44.855 1.00 34.12 92 ALA A N 1
ATOM 646 C CA . ALA A 1 92 ? 1.655 -12.859 45.180 1.00 34.12 92 ALA A CA 1
ATOM 647 C C . ALA A 1 92 ? 1.818 -12.177 46.552 1.00 34.12 92 ALA A C 1
ATOM 649 O O . ALA A 1 92 ? 1.983 -12.846 47.574 1.00 34.12 92 ALA A O 1
ATOM 650 N N . LEU A 1 93 ? 1.761 -10.844 46.563 1.00 32.91 93 LEU A N 1
ATOM 651 C CA . LEU A 1 93 ? 1.775 -10.044 47.783 1.00 32.91 93 LEU A CA 1
ATOM 652 C C . LEU A 1 93 ? 0.415 -10.142 48.481 1.00 32.91 93 LEU A C 1
ATOM 654 O O . LEU A 1 93 ? -0.614 -9.775 47.913 1.00 32.91 93 LEU A O 1
ATOM 658 N N . SER A 1 94 ? 0.418 -10.587 49.738 1.00 36.06 94 SER A N 1
ATOM 659 C CA . SER A 1 94 ? -0.650 -10.223 50.672 1.00 36.06 94 SER A CA 1
ATOM 660 C C . SER A 1 94 ? -0.595 -8.708 50.911 1.00 36.06 94 SER A C 1
ATOM 662 O O . SER A 1 94 ? 0.516 -8.193 51.061 1.00 36.06 94 SER A O 1
ATOM 664 N N . PRO A 1 95 ? -1.737 -8.001 50.996 1.00 41.06 95 PRO A N 1
ATOM 665 C CA . PRO A 1 95 ? -1.744 -6.572 51.298 1.00 41.06 95 PRO A CA 1
ATOM 666 C C . PRO A 1 95 ? -1.100 -6.298 52.663 1.00 41.06 95 PRO A C 1
ATOM 668 O O . PRO A 1 95 ? -1.315 -7.036 53.632 1.00 41.06 95 PRO A O 1
ATOM 671 N N . GLY A 1 96 ? -0.290 -5.246 52.721 1.00 42.16 96 GLY A N 1
ATOM 672 C CA . GLY A 1 96 ? 0.403 -4.792 53.917 1.00 42.16 96 GLY A CA 1
ATOM 673 C C . GLY A 1 96 ? -0.521 -4.074 54.901 1.00 42.16 96 GLY A C 1
ATOM 674 O O . GLY A 1 96 ? -1.628 -3.648 54.573 1.00 42.16 96 GLY A O 1
ATOM 675 N N . ALA A 1 97 ? -0.043 -3.898 56.135 1.00 49.72 97 ALA A N 1
ATOM 676 C CA . ALA A 1 97 ? -0.757 -3.100 57.134 1.00 49.72 97 ALA A CA 1
ATOM 677 C C . ALA A 1 97 ? -0.854 -1.614 56.729 1.00 49.72 97 ALA A C 1
ATOM 679 O O . ALA A 1 97 ? -1.841 -0.952 57.054 1.00 49.72 97 ALA A O 1
ATOM 680 N N . ASP A 1 98 ? 0.141 -1.117 55.989 1.00 58.69 98 ASP A N 1
ATOM 681 C CA . ASP A 1 98 ? 0.198 0.262 55.499 1.00 58.69 98 ASP A CA 1
ATOM 682 C C . ASP A 1 98 ? -0.833 0.519 54.380 1.00 58.69 98 ASP A C 1
ATOM 684 O O . ASP A 1 98 ? -1.512 1.547 54.405 1.00 58.69 98 ASP A O 1
ATOM 688 N N . ASP A 1 99 ? -1.053 -0.452 53.479 1.00 57.56 99 ASP A N 1
ATOM 689 C CA . ASP A 1 99 ? -2.066 -0.379 52.410 1.00 57.56 99 ASP A CA 1
ATOM 690 C C . ASP A 1 99 ? -3.475 -0.147 52.983 1.00 57.56 99 ASP A C 1
ATOM 692 O O . ASP A 1 99 ? -4.259 0.640 52.451 1.00 57.56 99 ASP A O 1
ATOM 696 N N . GLY A 1 100 ? -3.796 -0.811 54.101 1.00 62.06 100 GLY A N 1
ATOM 697 C CA . GLY A 1 100 ? -5.083 -0.669 54.787 1.00 62.06 100 GLY A CA 1
ATOM 698 C C . GLY A 1 100 ? -5.272 0.699 55.450 1.00 62.06 100 GLY A C 1
ATOM 699 O O . GLY A 1 100 ? -6.379 1.240 55.445 1.00 62.06 100 GLY A O 1
ATOM 700 N N . ALA A 1 101 ? -4.196 1.292 55.979 1.00 69.50 101 ALA A N 1
ATOM 701 C CA . ALA A 1 101 ? -4.224 2.651 56.515 1.00 69.50 101 ALA A CA 1
ATOM 702 C C . ALA A 1 101 ? -4.373 3.700 55.399 1.00 69.50 101 ALA A C 1
ATOM 704 O O . ALA A 1 101 ? -5.112 4.674 55.562 1.00 69.50 101 ALA A O 1
ATOM 705 N N . GLN A 1 102 ? -3.724 3.484 54.249 1.00 74.38 102 GLN A N 1
ATOM 706 C CA . GLN A 1 102 ? -3.870 4.344 53.077 1.00 74.38 102 GLN A CA 1
ATOM 707 C C . GLN A 1 102 ? -5.286 4.255 52.489 1.00 74.38 102 GLN A C 1
ATOM 709 O O . GLN A 1 102 ? -5.914 5.294 52.281 1.00 74.38 102 GLN A O 1
ATOM 714 N N . LEU A 1 103 ? -5.823 3.044 52.297 1.00 79.06 103 LEU A N 1
ATOM 715 C CA . LEU A 1 103 ? -7.181 2.817 51.789 1.00 79.06 103 LEU A CA 1
ATOM 716 C C . LEU A 1 103 ? -8.235 3.555 52.627 1.00 79.06 103 LEU A C 1
ATOM 718 O O . LEU A 1 103 ? -9.013 4.324 52.068 1.00 79.06 103 LEU A O 1
ATOM 722 N N . GLY A 1 104 ? -8.212 3.414 53.957 1.00 79.19 104 GLY A N 1
ATOM 723 C CA . GLY A 1 104 ? -9.184 4.082 54.835 1.00 79.19 104 GLY A CA 1
ATOM 724 C C . GLY A 1 104 ? -9.120 5.618 54.801 1.00 79.19 104 GLY A C 1
ATOM 725 O O . GLY A 1 104 ? -10.128 6.283 55.048 1.00 79.19 104 GLY A O 1
ATOM 726 N N . SER A 1 105 ? -7.962 6.195 54.456 1.00 84.12 105 SER A N 1
ATOM 727 C CA . SER A 1 105 ? -7.811 7.637 54.210 1.00 84.12 105 SER A CA 1
ATOM 728 C C . SER A 1 105 ? -8.439 8.050 52.872 1.00 84.12 105 SER A C 1
ATOM 730 O O . SER A 1 105 ? -9.166 9.042 52.798 1.00 84.12 105 SER A O 1
ATOM 732 N N . LEU A 1 106 ? -8.212 7.257 51.819 1.00 85.81 106 LEU A N 1
ATOM 733 C CA . LEU A 1 106 ? -8.748 7.505 50.478 1.00 85.81 106 LEU A CA 1
ATOM 734 C C . LEU A 1 106 ? -10.273 7.332 50.420 1.00 85.81 106 LEU A C 1
ATOM 736 O O . LEU A 1 106 ? -10.957 8.148 49.807 1.00 85.81 106 LEU A O 1
ATOM 740 N N . GLU A 1 107 ? -10.824 6.331 51.110 1.00 85.12 107 GLU A N 1
ATOM 741 C CA . GLU A 1 107 ? -12.274 6.151 51.259 1.00 85.12 107 GLU A CA 1
ATOM 742 C C . GLU A 1 107 ? -12.934 7.357 51.946 1.00 85.12 107 GLU A C 1
ATOM 744 O O . GLU A 1 107 ? -14.012 7.783 51.532 1.00 85.12 107 GLU A O 1
ATOM 749 N N . HIS A 1 108 ? -12.276 7.967 52.941 1.00 86.62 108 HIS A N 1
ATOM 750 C CA . HIS A 1 108 ? -12.776 9.179 53.598 1.00 86.62 108 HIS A CA 1
ATOM 751 C C . HIS A 1 108 ? -12.845 10.383 52.647 1.00 86.62 108 HIS A C 1
ATOM 753 O O . HIS A 1 108 ? -13.870 11.068 52.610 1.00 86.62 108 HIS A O 1
ATOM 759 N N . GLY A 1 109 ? -11.791 10.619 51.855 1.00 86.75 109 GLY A N 1
ATOM 760 C CA . GLY A 1 109 ? -11.767 11.685 50.844 1.00 86.75 109 GLY A CA 1
ATOM 761 C C . GLY A 1 109 ? -12.840 11.490 49.769 1.00 86.75 109 GLY A C 1
ATOM 762 O O . GLY A 1 109 ? -13.618 12.397 49.476 1.00 86.75 109 GLY A O 1
ATOM 763 N N . VAL A 1 110 ? -12.977 10.262 49.259 1.00 89.88 110 VAL A N 1
ATOM 764 C CA . VAL A 1 110 ? -14.009 9.883 48.278 1.00 89.88 110 VAL A CA 1
ATOM 765 C C . VAL A 1 110 ? -15.432 10.067 48.832 1.00 89.88 110 VAL A C 1
ATOM 767 O O . VAL A 1 110 ? -16.305 10.573 48.125 1.00 89.88 110 VAL A O 1
ATOM 770 N N . ILE A 1 111 ? -15.688 9.734 50.103 1.00 88.81 111 ILE A N 1
ATOM 771 C CA . ILE A 1 111 ? -16.989 9.991 50.749 1.00 88.81 111 ILE A CA 1
ATOM 772 C C . ILE A 1 111 ? -17.271 11.499 50.862 1.00 88.81 111 ILE A C 1
ATOM 774 O O . ILE A 1 111 ? -18.408 11.914 50.628 1.00 88.81 111 ILE A O 1
ATOM 778 N N . GLY A 1 112 ? -16.261 12.322 51.164 1.00 87.81 112 GLY A N 1
ATOM 779 C CA . GLY A 1 112 ? -16.380 13.785 51.143 1.00 87.81 112 GLY A CA 1
ATOM 780 C C . GLY A 1 112 ? -16.716 14.321 49.747 1.00 87.81 112 GLY A C 1
ATOM 781 O O . GLY A 1 112 ? -17.701 15.041 49.579 1.00 87.81 112 GLY A O 1
ATOM 782 N N . ALA A 1 113 ? -15.972 13.880 48.731 1.00 89.75 113 ALA A N 1
ATOM 783 C CA . ALA A 1 113 ? -16.169 14.268 47.336 1.00 89.75 113 ALA A CA 1
ATOM 784 C C . ALA A 1 113 ? -17.547 13.858 46.773 1.00 89.75 113 ALA A C 1
ATOM 786 O O . ALA A 1 113 ? -18.111 14.578 45.947 1.00 89.75 113 ALA A O 1
ATOM 787 N N . LEU A 1 114 ? -18.140 12.748 47.241 1.00 90.75 114 LEU A N 1
ATOM 788 C CA . LEU A 1 114 ? -19.536 12.407 46.928 1.00 90.75 114 LEU A CA 1
ATOM 789 C C . LEU A 1 114 ? -20.542 13.398 47.532 1.00 90.75 114 LEU A C 1
ATOM 791 O O . LEU A 1 114 ? -21.548 13.699 46.892 1.00 90.75 114 LEU A O 1
ATOM 795 N N . GLN A 1 115 ? -20.310 13.882 48.756 1.00 90.00 115 GLN A N 1
ATOM 796 C CA . GLN A 1 115 ? -21.215 14.830 49.418 1.00 90.00 115 GLN A CA 1
ATOM 797 C C . GLN A 1 115 ? -21.147 16.215 48.764 1.00 90.00 115 GLN A C 1
ATOM 799 O O . GLN A 1 115 ? -22.188 16.815 48.502 1.00 90.00 115 GLN A O 1
ATOM 804 N N . GLU A 1 116 ? -19.943 16.696 48.448 1.00 88.50 116 GLU A N 1
ATOM 805 C CA . GLU A 1 116 ? -19.737 17.973 47.754 1.00 88.50 116 GLU A CA 1
ATOM 806 C C . GLU A 1 116 ? -20.243 17.911 46.303 1.00 88.50 116 GLU A C 1
ATOM 808 O O . GLU A 1 116 ? -21.070 18.728 45.895 1.00 88.50 116 GLU A O 1
ATOM 813 N N . GLY A 1 117 ? -19.873 16.867 45.552 1.00 87.12 117 GLY A N 1
ATOM 814 C CA . GLY A 1 117 ? -20.331 16.668 44.175 1.00 87.12 117 GLY A CA 1
ATOM 815 C C . GLY A 1 117 ? -21.852 16.507 44.038 1.00 87.12 117 GLY A C 1
ATOM 816 O O . GLY A 1 117 ? -22.421 16.909 43.024 1.00 87.12 117 GLY A O 1
ATOM 817 N N . ALA A 1 118 ? -22.543 15.973 45.052 1.00 87.56 118 ALA A N 1
ATOM 818 C CA . ALA A 1 118 ? -24.005 15.901 45.057 1.00 87.56 118 ALA A CA 1
ATOM 819 C C . ALA A 1 118 ? -24.659 17.291 45.141 1.00 87.56 118 ALA A C 1
ATOM 821 O O . ALA A 1 118 ? -25.669 17.537 44.474 1.00 87.56 118 ALA A O 1
ATOM 822 N N . LEU A 1 119 ? -24.067 18.208 45.916 1.00 87.12 119 LEU A N 1
ATOM 823 C CA . LEU A 1 119 ? -24.520 19.597 46.023 1.00 87.12 119 LEU A CA 1
ATOM 824 C C . LEU A 1 119 ? -24.266 20.364 44.716 1.00 87.12 119 LEU A C 1
ATOM 826 O O . LEU A 1 119 ? -25.178 21.031 44.231 1.00 87.12 119 LEU A O 1
ATOM 830 N N . ASP A 1 120 ? -23.087 20.200 44.107 1.00 85.75 120 ASP A N 1
ATOM 831 C CA . ASP A 1 120 ? -22.725 20.815 42.818 1.00 85.75 120 ASP A CA 1
ATOM 832 C C . ASP A 1 120 ? -23.625 20.359 41.657 1.00 85.75 120 ASP A C 1
ATOM 834 O O . ASP A 1 120 ? -24.008 21.154 40.796 1.00 85.75 120 ASP A O 1
ATOM 838 N N . VAL A 1 121 ? -23.998 19.075 41.634 1.00 83.56 121 VAL A N 1
ATOM 839 C CA . VAL A 1 121 ? -24.934 18.504 40.647 1.00 83.56 121 VAL A CA 1
ATOM 840 C C . VAL A 1 121 ? -26.400 18.845 40.985 1.00 83.56 121 VAL A C 1
ATOM 842 O O . VAL A 1 121 ? -27.295 18.633 40.166 1.00 83.56 121 VAL A O 1
ATOM 845 N N . GLY A 1 122 ? -26.665 19.429 42.159 1.00 82.56 122 GLY A N 1
ATOM 846 C CA . GLY A 1 122 ? -27.991 19.883 42.582 1.00 82.56 122 GLY A CA 1
ATOM 847 C C . GLY A 1 122 ? -28.941 18.759 43.009 1.00 82.56 122 GLY A C 1
ATOM 848 O O . GLY A 1 122 ? -30.159 18.944 42.968 1.00 82.56 122 GLY A O 1
ATOM 849 N N . ILE A 1 123 ? -28.415 17.595 43.407 1.00 85.69 123 ILE A N 1
ATOM 850 C CA . ILE A 1 123 ? -29.210 16.435 43.827 1.00 85.69 123 ILE A CA 1
ATOM 851 C C . ILE A 1 123 ? -29.264 16.303 45.353 1.00 85.69 123 ILE A C 1
ATOM 853 O O . ILE A 1 123 ? -28.249 16.270 46.043 1.00 85.69 123 ILE A O 1
ATOM 857 N N . ALA A 1 124 ? -30.474 16.158 45.899 1.00 86.69 124 ALA A N 1
ATOM 858 C CA . ALA A 1 124 ? -30.647 15.750 47.290 1.00 86.69 124 ALA A CA 1
ATOM 859 C C . ALA A 1 124 ? -30.221 14.281 47.434 1.00 86.69 124 ALA A C 1
ATOM 861 O O . ALA A 1 124 ? -30.858 13.399 46.853 1.00 86.69 124 ALA A O 1
ATOM 862 N N . ALA A 1 125 ? -29.151 14.023 48.187 1.00 88.38 125 ALA A N 1
ATOM 863 C CA . ALA A 1 125 ? -28.505 12.717 48.264 1.00 88.38 125 ALA A CA 1
ATOM 864 C C . ALA A 1 125 ? -28.202 12.271 49.703 1.00 88.38 125 ALA A C 1
ATOM 866 O O . ALA A 1 125 ? -27.984 13.083 50.600 1.00 88.38 125 ALA A O 1
ATOM 867 N N . GLN A 1 126 ? -28.155 10.955 49.891 1.00 89.94 126 GLN A N 1
ATOM 868 C CA . GLN A 1 126 ? -27.719 10.251 51.091 1.00 89.94 126 GLN A CA 1
ATOM 869 C C . GLN A 1 126 ? -26.542 9.357 50.683 1.00 89.94 126 GLN A C 1
ATOM 871 O O . GLN A 1 126 ? -26.714 8.442 49.877 1.00 89.94 126 GLN A O 1
ATOM 876 N N . VAL A 1 127 ? -25.345 9.628 51.212 1.00 90.25 127 VAL A N 1
ATOM 877 C CA . VAL A 1 127 ? -24.163 8.779 50.984 1.00 90.25 127 VAL A CA 1
ATOM 878 C C . VAL A 1 127 ? -24.182 7.617 51.979 1.00 90.25 127 VAL A C 1
ATOM 880 O O . VAL A 1 127 ? -24.371 7.824 53.177 1.00 90.25 127 VAL A O 1
ATOM 883 N N . VAL A 1 128 ? -24.009 6.397 51.474 1.00 90.25 128 VAL A N 1
ATOM 884 C CA . VAL A 1 128 ? -24.165 5.127 52.194 1.00 90.25 128 VAL A CA 1
ATOM 885 C C . VAL A 1 128 ? -22.917 4.258 51.973 1.00 90.25 128 VAL A C 1
ATOM 887 O O . VAL A 1 128 ? -22.452 4.170 50.833 1.00 90.25 128 VAL A O 1
ATOM 890 N N . PRO A 1 129 ? -22.374 3.575 53.002 1.00 86.19 129 PRO A N 1
ATOM 891 C CA . PRO A 1 129 ? -21.306 2.588 52.820 1.00 86.19 129 PRO A CA 1
ATOM 892 C C . PRO A 1 129 ? -21.704 1.477 51.828 1.00 86.19 129 PRO A C 1
ATOM 894 O O . PRO A 1 129 ? -22.859 1.036 51.856 1.00 86.19 129 PRO A O 1
ATOM 897 N N . PRO A 1 130 ? -20.796 0.990 50.964 1.00 82.19 130 PRO A N 1
ATOM 898 C CA . PRO A 1 130 ? -21.143 0.036 49.905 1.00 82.19 130 PRO A CA 1
ATOM 899 C C . PRO A 1 130 ? -21.688 -1.307 50.425 1.00 82.19 130 PRO A C 1
ATOM 901 O O . PRO A 1 130 ? -22.426 -1.990 49.718 1.00 82.19 130 PRO A O 1
ATOM 904 N N . GLU A 1 131 ? -21.412 -1.657 51.680 1.00 82.81 131 GLU A N 1
ATOM 905 C CA . GLU A 1 131 ? -21.938 -2.833 52.386 1.00 82.81 131 GLU A CA 1
ATOM 906 C C . GLU A 1 131 ? -23.421 -2.673 52.765 1.00 82.81 131 GLU A C 1
ATOM 908 O O . GLU A 1 131 ? -24.149 -3.661 52.867 1.00 82.81 131 GLU A O 1
ATOM 913 N N . LEU A 1 132 ? -23.874 -1.432 52.976 1.00 84.69 132 LEU A N 1
ATOM 914 C CA . LEU A 1 132 ? -25.221 -1.093 53.448 1.00 84.69 132 LEU A CA 1
ATOM 915 C C . LEU A 1 132 ? -26.155 -0.618 52.330 1.00 84.69 132 LEU A C 1
ATOM 917 O O . LEU A 1 132 ? -27.369 -0.627 52.524 1.00 84.69 132 LEU A O 1
ATOM 921 N N . LEU A 1 133 ? -25.628 -0.263 51.151 1.00 83.56 133 LEU A N 1
ATOM 922 C CA . LEU A 1 133 ? -26.420 0.177 49.992 1.00 83.56 133 LEU A CA 1
ATOM 923 C C . LEU A 1 133 ? -27.550 -0.808 49.645 1.00 83.56 133 LEU A C 1
ATOM 925 O O . LEU A 1 133 ? -28.661 -0.409 49.303 1.00 83.56 133 LEU A O 1
ATOM 929 N N . ASP A 1 134 ? -27.269 -2.103 49.773 1.00 81.06 134 ASP A N 1
ATOM 930 C CA . ASP A 1 134 ? -28.218 -3.190 49.554 1.00 81.06 134 ASP A CA 1
ATOM 931 C C . ASP A 1 134 ? -29.397 -3.178 50.538 1.00 81.06 134 ASP A C 1
ATOM 933 O O . ASP A 1 134 ? -30.515 -3.541 50.172 1.00 81.06 134 ASP A O 1
ATOM 937 N N . GLN A 1 135 ? -29.144 -2.777 51.786 1.00 83.25 135 GLN A N 1
ATOM 938 C CA . GLN A 1 135 ? -30.140 -2.695 52.847 1.00 83.25 135 GLN A CA 1
ATOM 939 C C . GLN A 1 135 ? -30.926 -1.384 52.768 1.00 83.25 135 GLN A C 1
ATOM 941 O O . GLN A 1 135 ? -32.150 -1.434 52.683 1.00 83.25 135 GLN A O 1
ATOM 946 N N . GLU A 1 136 ? -30.246 -0.238 52.685 1.00 83.94 136 GLU A N 1
ATOM 947 C CA . GLU A 1 136 ? -30.889 1.074 52.527 1.00 83.94 136 GLU A CA 1
ATOM 948 C C . GLU A 1 136 ? -31.810 1.105 51.298 1.00 83.94 136 GLU A C 1
ATOM 950 O O . GLU A 1 136 ? -32.889 1.683 51.354 1.00 83.94 136 GLU A O 1
ATOM 955 N N . LEU A 1 137 ? -31.456 0.417 50.202 1.00 82.62 137 LEU A N 1
ATOM 956 C CA . LEU A 1 137 ? -32.318 0.307 49.020 1.00 82.62 137 LEU A CA 1
ATOM 957 C C . LEU A 1 137 ? -33.604 -0.511 49.256 1.00 82.62 137 LEU A C 1
ATOM 959 O O . LEU A 1 137 ? -34.599 -0.275 48.570 1.00 82.62 137 LEU A O 1
ATOM 963 N N . ARG A 1 138 ? -33.602 -1.463 50.199 1.00 81.88 138 ARG A N 1
ATOM 964 C CA . ARG A 1 138 ? -34.790 -2.245 50.596 1.00 81.88 138 ARG A CA 1
ATOM 965 C C . ARG A 1 138 ? -35.650 -1.508 51.621 1.00 81.88 138 ARG A C 1
ATOM 967 O O . ARG A 1 138 ? -36.872 -1.599 51.549 1.00 81.88 138 ARG A O 1
ATOM 974 N N . ASP A 1 139 ? -35.014 -0.770 52.527 1.00 81.62 139 ASP A N 1
ATOM 975 C CA . ASP A 1 139 ? -35.673 -0.039 53.614 1.00 81.62 139 ASP A CA 1
ATOM 976 C C . ASP A 1 139 ? -36.159 1.370 53.170 1.00 81.62 139 ASP A C 1
ATOM 978 O O . ASP A 1 139 ? -36.899 2.044 53.893 1.00 81.62 139 ASP A O 1
ATOM 982 N N . ARG A 1 140 ? -35.794 1.805 51.951 1.00 76.94 140 ARG A N 1
ATOM 983 C CA . ARG A 1 140 ? -36.149 3.099 51.336 1.00 76.94 140 ARG A CA 1
ATOM 984 C C . ARG A 1 140 ? -37.673 3.304 51.215 1.00 76.94 140 ARG A C 1
ATOM 986 O O . ARG A 1 140 ? -38.363 2.449 50.655 1.00 76.94 140 ARG A O 1
ATOM 993 N N . PRO A 1 141 ? -38.223 4.470 51.609 1.00 69.88 141 PRO A N 1
ATOM 994 C CA . PRO A 1 141 ? -39.633 4.778 51.381 1.00 69.88 141 PRO A CA 1
ATOM 995 C C . PRO A 1 141 ? -39.942 4.920 49.882 1.00 69.88 141 PRO A C 1
ATOM 997 O O . PRO A 1 141 ? -39.245 5.624 49.149 1.00 69.88 141 PRO A O 1
ATOM 1000 N N . ALA A 1 142 ? -41.023 4.283 49.430 1.00 60.41 142 ALA A N 1
ATOM 1001 C CA . ALA A 1 142 ? -41.459 4.334 48.037 1.00 60.41 142 ALA A CA 1
ATOM 1002 C C . ALA A 1 142 ? -42.045 5.713 47.676 1.00 60.41 142 ALA A C 1
ATOM 1004 O O . ALA A 1 142 ? -43.157 6.053 48.081 1.00 60.41 142 ALA A O 1
ATOM 1005 N N . GLY A 1 143 ? -41.307 6.497 46.886 1.00 62.62 143 GLY A N 1
ATOM 1006 C CA . GLY A 1 143 ? -41.772 7.771 46.341 1.00 62.62 143 GLY A CA 1
ATOM 1007 C C . GLY A 1 143 ? -40.701 8.530 45.554 1.00 62.62 143 GLY A C 1
ATOM 1008 O O . GLY A 1 143 ? -39.501 8.318 45.728 1.00 62.62 143 GLY A O 1
ATOM 1009 N N . GLU A 1 144 ? -41.146 9.451 44.699 1.00 63.34 144 GLU A N 1
ATOM 1010 C CA . GLU A 1 144 ? -40.280 10.318 43.880 1.00 63.34 144 GLU A CA 1
ATOM 1011 C C . GLU A 1 144 ? -39.543 11.387 44.711 1.00 63.34 144 GLU A C 1
ATOM 1013 O O . GLU A 1 144 ? -38.570 11.974 44.252 1.00 63.34 144 GLU A O 1
ATOM 1018 N N . SER A 1 145 ? -39.976 11.631 45.953 1.00 68.88 145 SER A N 1
ATOM 1019 C CA . SER A 1 145 ? -39.380 12.617 46.870 1.00 68.88 145 SER A CA 1
ATOM 1020 C C . SER A 1 145 ? -38.250 12.063 47.755 1.00 68.88 145 SER A C 1
ATOM 1022 O O . SER A 1 145 ? -37.793 12.763 48.656 1.00 68.88 145 SER A O 1
ATOM 1024 N N . ALA A 1 146 ? -37.821 10.813 47.555 1.00 80.44 146 ALA A N 1
ATOM 1025 C CA . ALA A 1 146 ? -36.714 10.221 48.309 1.00 80.44 146 ALA A CA 1
ATOM 1026 C C . ALA A 1 146 ? -35.349 10.777 47.841 1.00 80.44 146 ALA A C 1
ATOM 1028 O O . ALA A 1 146 ? -35.158 10.958 46.637 1.00 80.44 146 ALA A O 1
ATOM 1029 N N . PRO A 1 147 ? -34.364 11.001 48.733 1.00 85.88 147 PRO A N 1
ATOM 1030 C CA . PRO A 1 147 ? -33.019 11.385 48.311 1.00 85.88 147 PRO A CA 1
ATOM 1031 C C . PRO A 1 147 ? -32.372 10.274 47.471 1.00 85.88 147 PRO A C 1
ATOM 1033 O O . PRO A 1 147 ? -32.671 9.087 47.649 1.00 85.88 147 PRO A O 1
ATOM 1036 N N . TRP A 1 148 ? -31.474 10.646 46.559 1.00 90.00 148 TRP A N 1
ATOM 1037 C CA . TRP A 1 148 ? -30.611 9.710 45.835 1.00 90.00 148 TRP A CA 1
ATOM 1038 C C . TRP A 1 148 ? -29.773 8.906 46.832 1.00 90.00 148 TRP A C 1
ATOM 1040 O O . TRP A 1 148 ? -29.147 9.499 47.707 1.00 90.00 148 TRP A O 1
ATOM 1050 N N . LEU A 1 149 ? -29.718 7.580 46.691 1.00 91.50 149 LEU A N 1
ATOM 1051 C CA . LEU A 1 149 ? -28.733 6.788 47.433 1.00 91.50 149 LEU A CA 1
ATOM 1052 C C . LEU A 1 149 ? -27.428 6.807 46.640 1.00 91.50 149 LEU A C 1
ATOM 1054 O O . LEU A 1 149 ? -27.425 6.393 45.481 1.00 91.50 149 LEU A O 1
ATOM 1058 N N . LEU A 1 150 ? -26.351 7.299 47.244 1.00 92.38 150 LEU A N 1
ATOM 1059 C CA . LEU A 1 150 ? -25.008 7.313 46.667 1.00 92.38 150 LEU A CA 1
ATOM 1060 C C . LEU A 1 150 ? -24.095 6.390 47.465 1.00 92.38 150 LEU A C 1
ATOM 1062 O O . LEU A 1 150 ? -24.220 6.284 48.682 1.00 92.38 150 LEU A O 1
ATOM 1066 N N . SER A 1 151 ? -23.145 5.755 46.797 1.00 92.00 151 SER A N 1
ATOM 1067 C CA . SER A 1 151 ? -22.095 4.974 47.439 1.00 92.00 151 SER A CA 1
ATOM 1068 C C . SER A 1 151 ? -20.842 4.977 46.575 1.00 92.00 151 SER A C 1
ATOM 1070 O O . SER A 1 151 ? -20.934 5.114 45.353 1.00 92.00 151 SER A O 1
ATOM 1072 N N . ALA A 1 152 ? -19.680 4.805 47.194 1.00 91.12 152 ALA A N 1
ATOM 1073 C CA . ALA A 1 152 ? -18.446 4.553 46.473 1.00 91.12 152 ALA A CA 1
ATOM 1074 C C . ALA A 1 152 ? -17.623 3.468 47.162 1.00 91.12 152 ALA A C 1
ATOM 1076 O O . ALA A 1 152 ? -17.695 3.291 48.378 1.00 91.12 152 ALA A O 1
ATOM 1077 N N . ARG A 1 153 ? -16.831 2.764 46.358 1.00 89.12 153 ARG A N 1
ATOM 1078 C CA . ARG A 1 153 ? -15.868 1.753 46.786 1.00 89.12 153 ARG A CA 1
ATOM 1079 C C . ARG A 1 153 ? -14.519 2.049 46.143 1.00 89.12 153 ARG A C 1
ATOM 1081 O O . ARG A 1 153 ? -14.449 2.307 44.943 1.00 89.12 153 ARG A O 1
ATOM 1088 N N . VAL A 1 154 ? -13.456 1.982 46.940 1.00 87.81 154 VAL A N 1
ATOM 1089 C CA . VAL A 1 154 ? -12.068 2.111 46.482 1.00 87.81 154 VAL A CA 1
ATOM 1090 C C . VAL A 1 154 ? -11.396 0.744 46.604 1.00 87.81 154 VAL A C 1
ATOM 1092 O O . VAL A 1 154 ? -11.628 0.013 47.561 1.00 87.81 154 VAL A O 1
ATOM 1095 N N . THR A 1 155 ? -10.596 0.354 45.612 1.00 84.31 155 THR A N 1
ATOM 1096 C CA . THR A 1 155 ? -9.863 -0.924 45.601 1.00 84.31 155 THR A CA 1
ATOM 1097 C C . THR A 1 155 ? -8.483 -0.755 44.959 1.00 84.31 155 THR A C 1
ATOM 1099 O O . THR A 1 155 ? -8.355 0.016 44.005 1.00 84.31 155 THR A O 1
ATOM 1102 N N . PRO A 1 156 ? -7.436 -1.447 45.445 1.00 76.50 156 PRO A N 1
ATOM 1103 C CA . PRO A 1 156 ? -6.110 -1.383 44.836 1.00 76.50 156 PRO A CA 1
ATOM 1104 C C . PRO A 1 156 ? -6.106 -2.054 43.454 1.00 76.50 156 PRO A C 1
ATOM 1106 O O . PRO A 1 156 ? -6.715 -3.106 43.253 1.00 76.50 156 PRO A O 1
ATOM 1109 N N . ALA A 1 157 ? -5.409 -1.445 42.497 1.00 75.81 157 ALA A N 1
ATOM 1110 C CA . ALA A 1 157 ? -5.344 -1.852 41.094 1.00 75.81 157 ALA A CA 1
ATOM 1111 C C . ALA A 1 157 ? -3.899 -1.734 40.562 1.00 75.81 157 ALA A C 1
ATOM 1113 O O . ALA A 1 157 ? -3.622 -1.030 39.591 1.00 75.81 157 ALA A O 1
ATOM 1114 N N . GLY A 1 158 ? -2.964 -2.418 41.232 1.00 78.56 158 GLY A N 1
ATOM 1115 C CA . GLY A 1 158 ? -1.525 -2.243 41.016 1.00 78.56 158 GLY A CA 1
ATOM 1116 C C . GLY A 1 158 ? -1.029 -0.982 41.725 1.00 78.56 158 GLY A C 1
ATOM 1117 O O . GLY A 1 158 ? -1.357 -0.770 42.886 1.00 78.56 158 GLY A O 1
ATOM 1118 N N . GLU A 1 159 ? -0.279 -0.135 41.019 1.00 74.69 159 GLU A N 1
ATOM 1119 C CA . GLU A 1 159 ? 0.180 1.176 41.521 1.00 74.69 159 GLU A CA 1
ATOM 1120 C C . GLU A 1 159 ? -0.925 2.257 41.502 1.00 74.69 159 GLU A C 1
ATOM 1122 O O . GLU A 1 159 ? -0.713 3.386 41.943 1.00 74.69 159 GLU A O 1
ATOM 1127 N N . LEU A 1 160 ? -2.114 1.923 40.986 1.00 82.00 160 LEU A N 1
ATOM 1128 C CA . LEU A 1 160 ? -3.272 2.809 40.864 1.00 82.00 160 LEU A CA 1
ATOM 1129 C C . LEU A 1 160 ? -4.442 2.318 41.728 1.00 82.00 160 LEU A C 1
ATOM 1131 O O . LEU A 1 160 ? -4.473 1.172 42.178 1.00 82.00 160 LEU A O 1
ATOM 1135 N N . TRP A 1 161 ? -5.445 3.172 41.913 1.00 81.88 161 TRP A N 1
ATOM 1136 C CA . TRP A 1 161 ? -6.660 2.865 42.665 1.00 81.88 161 TRP A CA 1
ATOM 1137 C C . TRP A 1 161 ? -7.866 2.808 41.732 1.00 81.88 161 TRP A C 1
ATOM 1139 O O . TRP A 1 161 ? -8.164 3.767 41.019 1.00 81.88 161 TRP A O 1
ATOM 1149 N N . ARG A 1 162 ? -8.592 1.688 41.756 1.00 86.00 162 ARG A N 1
ATOM 1150 C CA . ARG A 1 162 ? -9.915 1.582 41.141 1.00 86.00 162 ARG A CA 1
ATOM 1151 C C . ARG A 1 162 ? -10.945 2.217 42.067 1.00 86.00 162 ARG A C 1
ATOM 1153 O O . ARG A 1 162 ? -11.076 1.799 43.217 1.00 86.00 162 ARG A O 1
ATOM 1160 N N . ILE A 1 163 ? -11.722 3.148 41.529 1.00 90.12 163 ILE A N 1
ATOM 1161 C CA . ILE A 1 163 ? -12.907 3.716 42.169 1.00 90.12 163 ILE A CA 1
ATOM 1162 C C . ILE A 1 163 ? -14.168 3.263 41.430 1.00 90.12 163 ILE A C 1
ATOM 1164 O O . ILE A 1 163 ? -14.237 3.312 40.205 1.00 90.12 163 ILE A O 1
ATOM 1168 N N . GLU A 1 164 ? -15.171 2.837 42.188 1.00 87.81 164 GLU A N 1
ATOM 1169 C CA . GLU A 1 164 ? -16.519 2.499 41.731 1.00 87.81 164 GLU A CA 1
ATOM 1170 C C . GLU A 1 164 ? -17.506 3.450 42.417 1.00 87.81 164 GLU A C 1
ATOM 1172 O O . GLU A 1 164 ? -17.591 3.453 43.642 1.00 87.81 164 GLU A O 1
ATOM 1177 N N . VAL A 1 165 ? -18.246 4.255 41.649 1.00 90.38 165 VAL A N 1
ATOM 1178 C CA . VAL A 1 165 ? -19.310 5.146 42.142 1.00 90.38 165 VAL A CA 1
ATOM 1179 C C . VAL A 1 165 ? -20.663 4.579 41.724 1.00 90.38 165 VAL A C 1
ATOM 1181 O O . VAL A 1 165 ? -20.931 4.414 40.535 1.00 90.38 165 VAL A O 1
ATOM 1184 N N . THR A 1 166 ? -21.532 4.315 42.700 1.00 89.00 166 THR A N 1
ATOM 1185 C CA . THR A 1 166 ? -22.913 3.862 42.487 1.00 89.00 166 THR A CA 1
ATOM 1186 C C . THR A 1 166 ? -23.911 4.929 42.926 1.00 89.00 166 THR A C 1
ATOM 1188 O O . THR A 1 166 ? -23.798 5.478 44.021 1.00 89.00 166 THR A O 1
ATOM 1191 N N . ALA A 1 167 ? -24.943 5.167 42.116 1.00 89.94 167 ALA A N 1
ATOM 1192 C CA . ALA A 1 167 ? -26.086 6.004 42.465 1.00 89.94 167 ALA A CA 1
ATOM 1193 C C . ALA A 1 167 ? -27.423 5.300 42.182 1.00 89.94 167 ALA A C 1
ATOM 1195 O O . ALA A 1 167 ? -27.548 4.543 41.216 1.00 89.94 167 ALA A O 1
ATOM 1196 N N . VAL A 1 168 ? -28.447 5.595 42.987 1.00 89.44 168 VAL A N 1
ATOM 1197 C CA . VAL A 1 168 ? -29.822 5.109 42.790 1.00 89.44 168 VAL A CA 1
ATOM 1198 C C . VAL A 1 168 ? -30.821 6.279 42.813 1.00 89.44 168 VAL A C 1
ATOM 1200 O O . VAL A 1 168 ? -31.081 6.842 43.888 1.00 89.44 168 VAL A O 1
ATOM 1203 N N . PRO A 1 169 ? -31.420 6.648 41.662 1.00 87.38 169 PRO A N 1
ATOM 1204 C CA . PRO A 1 169 ? -32.381 7.749 41.574 1.00 87.38 169 PRO A CA 1
ATOM 1205 C C . PRO A 1 169 ? -33.620 7.569 42.473 1.00 87.38 169 PRO A C 1
ATOM 1207 O O . PRO A 1 169 ? -33.986 6.424 42.775 1.00 87.38 169 PRO A O 1
ATOM 1210 N N . PRO A 1 170 ? -34.300 8.659 42.889 1.00 83.75 170 PRO A N 1
ATOM 1211 C CA . PRO A 1 170 ? -35.630 8.612 43.512 1.00 83.75 170 PRO A CA 1
ATOM 1212 C C . PRO A 1 170 ? -36.609 7.699 42.768 1.00 83.75 170 PRO A C 1
ATOM 1214 O O . PRO A 1 170 ? -36.526 7.554 41.552 1.00 83.75 170 PRO A O 1
ATOM 1217 N N . GLY A 1 171 ? -37.540 7.073 43.494 1.00 75.44 171 GLY A N 1
ATOM 1218 C CA . GLY A 1 171 ? -38.586 6.213 42.922 1.00 75.44 171 GLY A CA 1
ATOM 1219 C C . GLY A 1 171 ? -38.119 4.917 42.234 1.00 75.44 171 GLY A C 1
ATOM 1220 O O . GLY A 1 171 ? -38.963 4.097 41.885 1.00 75.44 171 GLY A O 1
ATOM 1221 N N . THR A 1 172 ? -36.811 4.693 42.055 1.00 77.19 172 THR A N 1
ATOM 1222 C CA . THR A 1 172 ? -36.269 3.541 41.311 1.00 77.19 172 THR A CA 1
ATOM 1223 C C . THR A 1 172 ? -35.447 2.589 42.183 1.00 77.19 172 THR A C 1
ATOM 1225 O O . THR A 1 172 ? -34.851 2.984 43.187 1.00 77.19 172 THR A O 1
ATOM 1228 N N . SER A 1 173 ? -35.377 1.328 41.749 1.00 76.50 173 SER A N 1
ATOM 1229 C CA . SER A 1 173 ? -34.413 0.315 42.205 1.00 76.50 173 SER A CA 1
ATOM 1230 C C . SER A 1 173 ? -33.200 0.171 41.269 1.00 76.50 173 SER A C 1
ATOM 1232 O O . SER A 1 173 ? -32.332 -0.671 41.503 1.00 76.50 173 SER A O 1
ATOM 1234 N N . VAL A 1 174 ? -33.138 0.977 40.202 1.00 77.94 174 VAL A N 1
ATOM 1235 C CA . VAL A 1 174 ? -32.121 0.892 39.147 1.00 77.94 174 VAL A CA 1
ATOM 1236 C C . VAL A 1 174 ? -30.818 1.512 39.642 1.00 77.94 174 VAL A C 1
ATOM 1238 O O . VAL A 1 174 ? -30.710 2.729 39.791 1.00 77.94 174 VAL A O 1
ATOM 1241 N N . ARG A 1 175 ? -29.815 0.664 39.882 1.00 84.06 175 ARG A N 1
ATOM 1242 C CA . ARG A 1 175 ? -28.452 1.108 40.185 1.00 84.06 175 ARG A CA 1
ATOM 1243 C C . ARG A 1 175 ? -27.788 1.597 38.908 1.00 84.06 175 ARG A C 1
ATOM 1245 O O . ARG A 1 175 ? -27.797 0.902 37.896 1.00 84.06 175 ARG A O 1
ATOM 1252 N N . ARG A 1 176 ? -27.182 2.773 38.984 1.00 85.62 176 ARG A N 1
ATOM 1253 C CA . ARG A 1 176 ? -26.284 3.315 37.969 1.00 85.62 176 ARG A CA 1
ATOM 1254 C C . ARG A 1 176 ? -24.877 3.275 38.548 1.00 85.62 176 ARG A C 1
ATOM 1256 O O . ARG A 1 176 ? -24.687 3.743 39.667 1.00 85.62 176 ARG A O 1
ATOM 1263 N N . VAL A 1 177 ? -23.925 2.706 37.820 1.00 83.94 177 VAL A N 1
ATOM 1264 C CA . VAL A 1 177 ? -22.552 2.497 38.297 1.00 83.94 177 VAL A CA 1
ATOM 1265 C C . VAL A 1 177 ? -21.583 3.031 37.252 1.00 83.94 177 VAL A C 1
ATOM 1267 O O . VAL A 1 177 ? -21.758 2.750 36.068 1.00 83.94 177 VAL A O 1
ATOM 1270 N N . ALA A 1 178 ? -20.566 3.774 37.682 1.00 78.81 178 ALA A N 1
ATOM 1271 C CA . ALA A 1 178 ? -19.413 4.115 36.858 1.00 78.81 178 ALA A CA 1
ATOM 1272 C C . ALA A 1 178 ? -18.121 3.771 37.604 1.00 78.81 178 ALA A C 1
ATOM 1274 O O . ALA A 1 178 ? -18.028 3.942 38.821 1.00 78.81 178 ALA A O 1
ATOM 1275 N N . VAL A 1 179 ? -17.135 3.266 36.866 1.00 84.94 179 VAL A N 1
ATOM 1276 C CA . VAL A 1 179 ? -15.863 2.776 37.404 1.00 84.94 179 VAL A CA 1
ATOM 1277 C C . VAL A 1 179 ? -14.720 3.440 36.648 1.00 84.94 179 VAL A C 1
ATOM 1279 O O . VAL A 1 179 ? -14.799 3.587 35.431 1.00 84.94 179 VAL A O 1
ATOM 1282 N N . ASP A 1 180 ? -13.650 3.804 37.350 1.00 74.56 180 ASP A N 1
ATOM 1283 C CA . ASP A 1 180 ? -12.391 4.228 36.730 1.00 74.56 180 ASP A CA 1
ATOM 1284 C C . ASP A 1 180 ? -11.172 3.774 37.550 1.00 74.56 180 ASP A C 1
ATOM 1286 O O . ASP A 1 180 ? -11.314 3.290 38.675 1.00 74.56 180 ASP A O 1
ATOM 1290 N N . VAL A 1 181 ? -9.971 3.916 36.988 1.00 84.94 181 VAL A N 1
ATOM 1291 C CA . VAL A 1 181 ? -8.689 3.607 37.637 1.00 84.94 181 VAL A CA 1
ATOM 1292 C C . VAL A 1 181 ? -7.782 4.836 37.576 1.00 84.94 181 VAL A C 1
ATOM 1294 O O . VAL A 1 181 ? -7.441 5.304 36.493 1.00 84.94 181 VAL A O 1
ATOM 1297 N N . VAL A 1 182 ? -7.392 5.369 38.736 1.00 85.12 182 VAL A N 1
ATOM 1298 C CA . VAL A 1 182 ? -6.679 6.652 38.850 1.00 85.12 182 VAL A CA 1
ATOM 1299 C C . VAL A 1 182 ? -5.542 6.630 39.871 1.00 85.12 182 VAL A C 1
ATOM 1301 O O . VAL A 1 182 ? -5.494 5.811 40.786 1.00 85.12 182 VAL A O 1
ATOM 1304 N N . GLU A 1 183 ? -4.624 7.583 39.719 1.0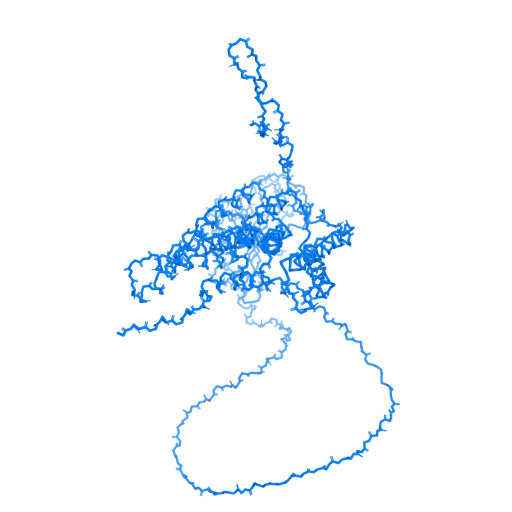0 83.56 183 GLU A N 1
ATOM 1305 C CA . GLU A 1 183 ? -3.632 7.945 40.735 1.00 83.56 183 GLU A CA 1
ATOM 1306 C C . GLU A 1 183 ? -4.330 8.436 42.016 1.00 83.56 183 GLU A C 1
ATOM 1308 O O . GLU A 1 183 ? -5.361 9.113 41.943 1.00 83.56 183 GLU A O 1
ATOM 1313 N N . ALA A 1 184 ? -3.749 8.149 43.187 1.00 82.25 184 ALA A N 1
ATOM 1314 C CA . ALA A 1 184 ? -4.348 8.481 44.486 1.00 82.25 184 ALA A CA 1
ATOM 1315 C C . ALA A 1 184 ? -4.706 9.976 44.622 1.00 82.25 184 ALA A C 1
ATOM 1317 O O . ALA A 1 184 ? -5.787 10.314 45.096 1.00 82.25 184 ALA A O 1
ATOM 1318 N N . GLU A 1 185 ? -3.839 10.864 44.122 1.00 82.69 185 GLU A N 1
ATOM 1319 C CA . GLU A 1 185 ? -4.016 12.325 44.143 1.00 82.69 185 GLU A CA 1
ATOM 1320 C C . GLU A 1 185 ? -5.218 12.829 43.320 1.00 82.69 185 GLU A C 1
ATOM 1322 O O . GLU A 1 185 ? -5.617 13.984 43.456 1.00 82.69 185 GLU A O 1
ATOM 1327 N N . ARG A 1 186 ? -5.808 11.994 42.450 1.00 84.81 186 ARG A N 1
ATOM 1328 C CA . ARG A 1 186 ? -6.938 12.371 41.580 1.00 84.81 186 ARG A CA 1
ATOM 1329 C C . ARG A 1 186 ? -8.271 11.740 41.981 1.00 84.81 186 ARG A C 1
ATOM 1331 O O . ARG A 1 186 ? -9.274 12.018 41.321 1.00 84.81 186 ARG A O 1
ATOM 1338 N N . LEU A 1 187 ? -8.310 10.922 43.038 1.00 85.00 187 LEU A N 1
ATOM 1339 C CA . LEU A 1 187 ? -9.514 10.188 43.450 1.00 85.00 187 LEU A CA 1
ATOM 1340 C C . LEU A 1 187 ? -10.708 11.107 43.738 1.00 85.00 187 LEU A C 1
ATOM 1342 O O . LEU A 1 187 ? -11.787 10.873 43.199 1.00 85.00 187 LEU A O 1
ATOM 1346 N N . GLU A 1 188 ? -10.528 12.172 44.519 1.00 87.50 188 GLU A N 1
ATOM 1347 C CA . GLU A 1 188 ? -11.612 13.097 44.893 1.00 87.50 188 GLU A CA 1
ATOM 1348 C C . GLU A 1 188 ? -12.202 13.805 43.662 1.00 87.50 188 GLU A C 1
ATOM 1350 O O . GLU A 1 188 ? -13.397 13.696 43.381 1.00 87.50 188 GLU A O 1
ATOM 1355 N N . VAL A 1 189 ? -11.346 14.425 42.842 1.00 84.62 189 VAL A N 1
ATOM 1356 C CA . VAL A 1 189 ? -11.753 15.094 41.593 1.00 84.62 189 VAL A CA 1
ATOM 1357 C C . VAL A 1 189 ? -12.457 14.116 40.647 1.00 84.62 189 VAL A C 1
ATOM 1359 O O . VAL A 1 189 ? -13.477 14.457 40.044 1.00 84.62 189 VAL A O 1
ATOM 1362 N N . ARG A 1 190 ? -11.959 12.877 40.524 1.00 87.00 190 ARG A N 1
ATOM 1363 C CA . ARG A 1 190 ? -12.594 11.875 39.662 1.00 87.00 190 ARG A CA 1
ATOM 1364 C C . ARG A 1 190 ? -13.916 11.366 40.231 1.00 87.00 190 ARG A C 1
ATOM 1366 O O . ARG A 1 190 ? -14.829 11.132 39.446 1.00 87.00 190 ARG A O 1
ATOM 1373 N N . THR A 1 191 ? -14.058 11.282 41.554 1.00 89.12 191 THR A N 1
ATOM 1374 C CA . THR A 1 191 ? -15.325 10.955 42.234 1.00 89.12 191 THR A CA 1
ATOM 1375 C C . THR A 1 191 ? -16.430 11.921 41.818 1.00 89.12 191 THR A C 1
ATOM 1377 O O . THR A 1 191 ? -17.504 11.480 41.414 1.00 89.12 191 THR A O 1
ATOM 1380 N N . MET A 1 192 ? -16.157 13.232 41.840 1.00 87.31 192 MET A N 1
ATOM 1381 C CA . MET A 1 192 ? -17.131 14.261 41.448 1.00 87.31 192 MET A CA 1
ATOM 1382 C C . MET A 1 192 ? -17.531 14.148 39.969 1.00 87.31 192 MET A C 1
ATOM 1384 O O . MET A 1 192 ? -18.707 14.287 39.632 1.00 87.31 192 MET A O 1
ATOM 1388 N N . VAL A 1 193 ? -16.574 13.849 39.079 1.00 86.62 193 VAL A N 1
ATOM 1389 C CA . VAL A 1 193 ? -16.854 13.632 37.647 1.00 86.62 193 VAL A CA 1
ATOM 1390 C C . VAL A 1 193 ? -17.706 12.378 37.435 1.00 86.62 193 VAL A C 1
ATOM 1392 O O . VAL A 1 193 ? -18.740 12.463 36.780 1.00 86.62 193 VAL A O 1
ATOM 1395 N N . LEU A 1 194 ? -17.336 11.241 38.034 1.00 86.69 194 LEU A N 1
ATOM 1396 C CA . LEU A 1 194 ? -18.107 9.997 37.925 1.00 86.69 194 LEU A CA 1
ATOM 1397 C C . LEU A 1 194 ? -19.523 10.160 38.495 1.00 86.69 194 LEU A C 1
ATOM 1399 O O . LEU A 1 194 ? -20.482 9.707 37.877 1.00 86.69 194 LEU A O 1
ATOM 1403 N N . LEU A 1 195 ? -19.684 10.860 39.624 1.00 89.19 195 LEU A N 1
ATOM 1404 C CA . LEU A 1 195 ? -20.997 11.174 40.191 1.00 89.19 195 LEU A CA 1
ATOM 1405 C C . LEU A 1 195 ? -21.851 12.017 39.232 1.00 89.19 195 LEU A C 1
ATOM 1407 O O . LEU A 1 195 ? -23.030 11.716 39.036 1.00 89.19 195 LEU A O 1
ATOM 1411 N N . ARG A 1 196 ? -21.265 13.042 38.600 1.00 85.44 196 ARG A N 1
ATOM 1412 C CA . ARG A 1 196 ? -21.945 13.862 37.588 1.00 85.44 196 ARG A CA 1
ATOM 1413 C C . ARG A 1 196 ? -22.381 13.029 36.384 1.00 85.44 196 ARG A C 1
ATOM 1415 O O . ARG A 1 196 ? -23.530 13.151 35.966 1.00 85.44 196 ARG A O 1
ATOM 1422 N N . ASP A 1 197 ? -21.493 12.197 35.848 1.00 83.31 197 ASP A N 1
ATOM 1423 C CA . ASP A 1 197 ? -21.778 11.345 34.689 1.00 83.31 197 ASP A CA 1
ATOM 1424 C C . ASP A 1 197 ? -22.909 10.351 35.012 1.00 83.31 197 ASP A C 1
ATOM 1426 O O . ASP A 1 197 ? -23.872 10.221 34.263 1.00 83.31 197 ASP A O 1
ATOM 1430 N N . VAL A 1 198 ? -22.860 9.718 36.188 1.00 83.69 198 VAL A N 1
ATOM 1431 C CA . VAL A 1 198 ? -23.885 8.783 36.683 1.00 83.69 198 VAL A CA 1
ATOM 1432 C C . VAL A 1 198 ? -25.240 9.470 36.932 1.00 83.69 198 VAL A C 1
ATOM 1434 O O . VAL A 1 198 ? -26.300 8.884 36.671 1.00 83.69 198 VAL A O 1
ATOM 1437 N N . ALA A 1 199 ? -25.242 10.712 37.419 1.00 83.00 199 ALA A N 1
ATOM 1438 C CA . ALA A 1 199 ? -26.461 11.474 37.679 1.00 83.00 199 ALA A CA 1
ATOM 1439 C C . ALA A 1 199 ? -27.174 11.929 36.390 1.00 83.00 199 ALA A C 1
ATOM 1441 O O . ALA A 1 199 ? -28.406 11.914 36.343 1.00 83.00 199 ALA A O 1
ATOM 1442 N N . THR A 1 200 ? -26.437 12.284 35.331 1.00 78.50 200 THR A N 1
ATOM 1443 C CA . THR A 1 200 ? -27.006 12.864 34.095 1.00 78.50 200 THR A CA 1
ATOM 1444 C C . THR A 1 200 ? -27.612 11.852 33.116 1.00 78.50 200 THR A C 1
ATOM 1446 O O . THR A 1 200 ? -28.300 12.265 32.181 1.00 78.50 200 THR A O 1
ATOM 1449 N N . ILE A 1 201 ? -27.430 10.542 33.327 1.00 72.44 201 ILE A N 1
ATOM 1450 C CA . ILE A 1 201 ? -28.043 9.489 32.493 1.00 72.44 201 ILE A CA 1
ATOM 1451 C C . ILE A 1 201 ? -29.591 9.623 32.496 1.00 72.44 201 ILE A C 1
ATOM 1453 O O . ILE A 1 201 ? -30.183 9.800 33.567 1.00 72.44 201 ILE A O 1
ATOM 1457 N N . PRO A 1 202 ? -30.288 9.521 31.344 1.00 56.16 202 PRO A N 1
ATOM 1458 C CA . PRO A 1 202 ? -31.755 9.499 31.292 1.00 56.16 202 PRO A CA 1
ATOM 1459 C C . PRO A 1 202 ? -32.375 8.262 31.964 1.00 56.16 202 PRO A C 1
ATOM 1461 O O . PRO A 1 202 ? -31.798 7.178 31.962 1.00 56.16 202 PRO A O 1
ATOM 1464 N N . THR A 1 203 ? -33.578 8.402 32.525 1.00 53.91 203 THR A N 1
ATOM 1465 C CA . THR A 1 203 ? -34.270 7.322 33.260 1.00 53.91 203 THR A CA 1
ATOM 1466 C C . THR A 1 203 ? -35.271 6.568 32.374 1.00 53.91 203 THR A C 1
ATOM 1468 O O . THR A 1 203 ? -36.460 6.521 32.682 1.00 53.91 203 THR A O 1
ATOM 1471 N N . GLU A 1 204 ? -34.808 5.984 31.266 1.00 40.72 204 GLU A N 1
ATOM 1472 C CA . GLU A 1 204 ? -35.626 5.040 30.486 1.00 40.72 204 GLU A CA 1
ATOM 1473 C C . GLU A 1 204 ? -35.457 3.595 31.005 1.00 40.72 204 GLU A C 1
ATOM 1475 O O . GLU A 1 204 ? -34.360 3.215 31.425 1.00 40.72 204 GLU A O 1
ATOM 1480 N N . PRO A 1 205 ? -36.530 2.778 31.032 1.00 37.28 205 PRO A N 1
ATOM 1481 C CA . PRO A 1 205 ? -36.492 1.423 31.579 1.00 37.28 205 PRO A CA 1
ATOM 1482 C C . PRO A 1 205 ? -35.911 0.419 30.570 1.00 37.28 205 PRO A C 1
ATOM 1484 O O . PRO A 1 205 ? -36.644 -0.317 29.910 1.00 37.28 205 PRO A O 1
ATOM 1487 N N . THR A 1 206 ? -34.584 0.377 30.463 1.00 37.22 206 THR A N 1
ATOM 1488 C CA . THR A 1 206 ? -33.873 -0.617 29.644 1.00 37.22 206 THR A CA 1
ATOM 1489 C C . THR A 1 206 ? -33.918 -2.012 30.281 1.00 37.22 206 THR A C 1
ATOM 1491 O O . THR A 1 206 ? -33.787 -2.168 31.497 1.00 37.22 206 THR A O 1
ATOM 1494 N N . GLU A 1 207 ? -34.090 -3.032 29.439 1.00 31.53 207 GLU A N 1
ATOM 1495 C CA . GLU A 1 207 ? -34.033 -4.463 29.775 1.00 31.53 207 GLU A CA 1
ATOM 1496 C C . GLU A 1 207 ? -32.691 -4.823 30.467 1.00 31.53 207 GLU A C 1
ATOM 1498 O O . GLU A 1 207 ? -31.673 -4.202 30.149 1.00 31.53 207 GLU A O 1
ATOM 1503 N N . PRO A 1 208 ? -32.646 -5.761 31.445 1.00 34.66 208 PRO A N 1
ATOM 1504 C CA . PRO A 1 208 ? -31.454 -5.990 32.267 1.00 34.66 208 PRO A CA 1
ATOM 1505 C C . PRO A 1 208 ? -30.212 -6.299 31.414 1.00 34.66 208 PRO A C 1
ATOM 1507 O O . PRO A 1 208 ? -30.209 -7.293 30.684 1.00 34.66 208 PRO A O 1
ATOM 1510 N N . PRO A 1 209 ? -29.142 -5.488 31.509 1.00 39.88 209 PRO A N 1
ATOM 1511 C CA . PRO A 1 209 ? -28.020 -5.604 30.595 1.00 39.88 209 PRO A CA 1
ATOM 1512 C C . PRO A 1 209 ? -27.222 -6.881 30.860 1.00 39.88 209 PRO A C 1
ATOM 1514 O O . PRO A 1 209 ? -26.688 -7.094 31.952 1.00 39.88 209 PRO A O 1
ATOM 1517 N N . THR A 1 210 ? -27.075 -7.707 29.825 1.00 41.41 210 THR A N 1
ATOM 1518 C CA . THR A 1 210 ? -26.051 -8.752 29.785 1.00 41.41 210 THR A CA 1
ATOM 1519 C C . THR A 1 210 ? -24.680 -8.094 29.912 1.00 41.41 210 THR A C 1
ATOM 1521 O O . THR A 1 210 ? -24.249 -7.426 28.981 1.00 41.41 210 THR A O 1
ATOM 1524 N N . ALA A 1 211 ? -24.037 -8.275 31.072 1.00 42.03 211 ALA A N 1
ATOM 1525 C CA . ALA A 1 211 ? -22.655 -7.893 31.382 1.00 42.03 211 ALA A CA 1
ATOM 1526 C C . ALA A 1 211 ? -22.181 -6.602 30.682 1.00 42.03 211 ALA A C 1
ATOM 1528 O O . ALA A 1 211 ? -21.441 -6.667 29.700 1.00 42.03 211 ALA A O 1
ATOM 1529 N N . VAL A 1 212 ? -22.604 -5.436 31.197 1.00 42.56 212 VAL A N 1
ATOM 1530 C CA . VAL A 1 212 ? -22.143 -4.125 30.700 1.00 42.56 212 VAL A CA 1
ATOM 1531 C C . VAL A 1 212 ? -20.618 -4.141 30.596 1.00 42.56 212 VAL A C 1
ATOM 1533 O O . VAL A 1 212 ? -19.931 -4.388 31.590 1.00 42.56 212 VAL A O 1
ATOM 1536 N N . ALA A 1 213 ? -20.106 -3.915 29.385 1.00 43.00 213 ALA A N 1
ATOM 1537 C CA . ALA A 1 213 ? -18.674 -3.890 29.125 1.00 43.00 213 ALA A CA 1
ATOM 1538 C C . ALA A 1 213 ? -17.982 -2.848 30.017 1.00 43.00 213 ALA A C 1
ATOM 1540 O O . ALA A 1 213 ? -18.585 -1.840 30.395 1.00 43.00 213 ALA A O 1
ATOM 1541 N N . ALA A 1 214 ? -16.716 -3.099 30.359 1.00 39.62 214 ALA A N 1
ATOM 1542 C CA . ALA A 1 214 ? -15.931 -2.173 31.167 1.00 39.62 214 ALA A CA 1
ATOM 1543 C C . ALA A 1 214 ? -15.987 -0.764 30.561 1.00 39.62 214 ALA A C 1
ATOM 1545 O O . ALA A 1 214 ? -15.782 -0.606 29.357 1.00 39.62 214 ALA A O 1
ATOM 1546 N N . THR A 1 215 ? -16.278 0.241 31.395 1.00 37.84 215 THR A N 1
ATOM 1547 C CA . THR A 1 215 ? -16.355 1.640 30.966 1.00 37.84 215 THR A CA 1
ATOM 1548 C C . THR A 1 215 ? -15.076 2.001 30.221 1.00 37.84 215 THR A C 1
ATOM 1550 O O . THR A 1 215 ? -13.980 1.753 30.725 1.00 37.84 215 THR A O 1
ATOM 1553 N N . GLU A 1 216 ? -15.213 2.530 29.007 1.00 37.75 216 GLU A N 1
ATOM 1554 C CA . GLU A 1 216 ? -14.076 2.733 28.117 1.00 37.75 216 GLU A CA 1
ATOM 1555 C C . GLU A 1 216 ? -13.059 3.694 28.746 1.00 37.75 216 GLU A C 1
ATOM 1557 O O . GLU A 1 216 ? -13.231 4.916 28.735 1.00 37.75 216 GLU A O 1
ATOM 1562 N N . SER A 1 217 ? -11.931 3.140 29.206 1.00 33.34 217 SER A N 1
ATOM 1563 C CA . SER A 1 217 ? -10.656 3.839 29.066 1.00 33.34 217 SER A CA 1
ATOM 1564 C C . SER A 1 217 ? -10.575 4.241 27.601 1.00 33.34 217 SER A C 1
ATOM 1566 O O . SER A 1 217 ? -10.542 3.366 26.735 1.00 33.34 217 SER A O 1
ATOM 1568 N N . ARG A 1 218 ? -10.690 5.549 27.338 1.00 38.06 218 ARG A N 1
ATOM 1569 C CA . ARG A 1 218 ? -10.956 6.111 26.009 1.00 38.06 218 ARG A CA 1
ATOM 1570 C C . ARG A 1 218 ? -9.924 5.590 25.018 1.00 38.06 218 ARG A C 1
ATOM 1572 O O . ARG A 1 218 ? -8.811 6.115 24.951 1.00 38.06 218 ARG A O 1
ATOM 1579 N N . ALA A 1 219 ? -10.318 4.566 24.265 1.00 41.62 219 ALA A N 1
ATOM 1580 C CA . ALA A 1 219 ? -9.452 3.906 23.309 1.00 41.62 219 ALA A CA 1
ATOM 1581 C C . ALA A 1 219 ? -8.901 4.950 22.323 1.00 41.62 219 ALA A C 1
ATOM 1583 O O . ALA A 1 219 ? -9.581 5.950 22.043 1.00 41.62 219 ALA A O 1
ATOM 1584 N N . PRO A 1 220 ? -7.673 4.771 21.803 1.00 47.22 220 PRO A N 1
ATOM 1585 C CA . PRO A 1 220 ? -7.180 5.634 20.743 1.00 47.22 220 PRO A CA 1
ATOM 1586 C C . PRO A 1 220 ? -8.193 5.601 19.594 1.00 47.22 220 PRO A C 1
ATOM 1588 O O . PRO A 1 220 ? -8.405 4.554 18.991 1.00 47.22 220 PRO A O 1
ATOM 1591 N N . ARG A 1 221 ? -8.823 6.754 19.316 1.00 60.09 221 ARG A N 1
ATOM 1592 C CA . ARG A 1 221 ? -9.923 6.927 18.338 1.00 60.09 221 ARG A CA 1
ATOM 1593 C C . ARG A 1 221 ? -9.609 6.438 16.925 1.00 60.09 221 ARG A C 1
ATOM 1595 O O . ARG A 1 221 ? -10.511 6.329 16.113 1.00 60.09 221 ARG A O 1
ATOM 1602 N N . SER A 1 222 ? -8.335 6.204 16.658 1.00 67.88 222 SER A N 1
ATOM 1603 C CA . SER A 1 222 ? -7.802 5.539 15.490 1.00 67.88 222 SER A CA 1
ATOM 1604 C C . SER A 1 222 ? -6.757 4.548 16.002 1.00 67.88 222 SER A C 1
ATOM 1606 O O . SER A 1 222 ? -5.711 4.953 16.524 1.00 67.88 222 SER A O 1
ATOM 1608 N N . ALA A 1 223 ? -7.026 3.248 15.859 1.00 79.12 223 ALA A N 1
ATOM 1609 C CA . ALA A 1 223 ? -6.037 2.205 16.138 1.00 79.12 223 ALA A CA 1
ATOM 1610 C C . ALA A 1 223 ? -4.835 2.328 15.182 1.00 79.12 223 ALA A C 1
ATOM 1612 O O . ALA A 1 223 ? -3.681 2.196 15.593 1.00 79.12 223 ALA A O 1
ATOM 1613 N N . GLY A 1 224 ? -5.099 2.709 13.927 1.00 80.00 224 GLY A N 1
ATOM 1614 C CA . GLY A 1 224 ? -4.082 2.920 12.901 1.00 80.00 224 GLY A CA 1
ATOM 1615 C C . GLY A 1 224 ? -3.219 4.168 13.082 1.00 80.00 224 GLY A C 1
ATOM 1616 O O . GLY A 1 224 ? -2.283 4.349 12.306 1.00 80.00 224 GLY A O 1
ATOM 1617 N N . ARG A 1 225 ? -3.467 5.027 14.086 1.00 86.31 225 ARG A N 1
ATOM 1618 C CA . ARG A 1 225 ? -2.793 6.333 14.233 1.00 86.31 225 ARG A CA 1
ATOM 1619 C C . ARG A 1 225 ? -1.268 6.240 14.197 1.00 86.31 225 ARG A C 1
ATOM 1621 O O . ARG A 1 225 ? -0.626 7.099 13.601 1.00 86.31 225 ARG A O 1
ATOM 1628 N N . ALA A 1 226 ? -0.685 5.207 14.806 1.00 85.44 226 ALA A N 1
ATOM 1629 C CA . ALA A 1 226 ? 0.763 4.994 14.797 1.00 85.44 226 ALA A CA 1
ATOM 1630 C C . ALA A 1 226 ? 1.295 4.613 13.400 1.00 85.44 226 ALA A C 1
ATOM 1632 O O . ALA A 1 226 ? 2.311 5.154 12.962 1.00 85.44 226 ALA A O 1
ATOM 1633 N N . VAL A 1 227 ? 0.584 3.738 12.680 1.00 86.00 227 VAL A N 1
ATOM 1634 C CA . VAL A 1 227 ? 0.920 3.320 11.307 1.00 86.00 227 VAL A CA 1
ATOM 1635 C C . VAL A 1 227 ? 0.757 4.491 10.339 1.00 86.00 227 VAL A C 1
ATOM 1637 O O . VAL A 1 227 ? 1.660 4.760 9.545 1.00 86.00 227 VAL A O 1
ATOM 1640 N N . LEU A 1 228 ? -0.344 5.242 10.445 1.00 86.88 228 LEU A N 1
ATOM 1641 C CA . LEU A 1 2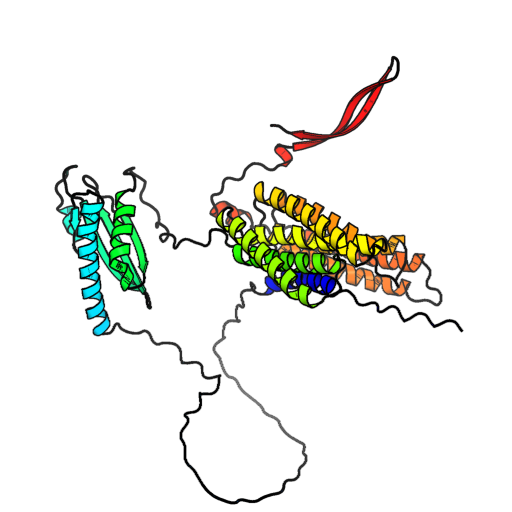28 ? -0.584 6.444 9.650 1.00 86.88 228 LEU A CA 1
ATOM 1642 C C . LEU A 1 228 ? 0.529 7.473 9.883 1.00 86.88 228 LEU A C 1
ATOM 1644 O O . LEU A 1 228 ? 1.129 7.940 8.920 1.00 86.88 228 LEU A O 1
ATOM 1648 N N . ALA A 1 229 ? 0.855 7.768 11.146 1.00 87.56 229 ALA A N 1
ATOM 1649 C CA . ALA A 1 229 ? 1.883 8.741 11.502 1.00 87.56 229 ALA A CA 1
ATOM 1650 C C . ALA A 1 229 ? 3.290 8.346 11.040 1.00 87.56 229 ALA A C 1
ATOM 1652 O O . ALA A 1 229 ? 4.045 9.207 10.593 1.00 87.56 229 ALA A O 1
ATOM 1653 N N . LEU A 1 230 ? 3.647 7.059 11.085 1.00 85.50 230 LEU A N 1
ATOM 1654 C CA . LEU A 1 230 ? 4.914 6.578 10.533 1.00 85.50 230 LEU A CA 1
ATOM 1655 C C . LEU A 1 230 ? 4.972 6.781 9.010 1.00 85.50 230 LEU A C 1
ATOM 1657 O O . LEU A 1 230 ? 5.959 7.302 8.487 1.00 85.50 230 LEU A O 1
ATOM 1661 N N . ASN A 1 231 ? 3.903 6.422 8.297 1.00 87.19 231 ASN A N 1
ATOM 1662 C CA . ASN A 1 231 ? 3.843 6.549 6.842 1.00 87.19 231 ASN A CA 1
ATOM 1663 C C . ASN A 1 231 ? 3.828 8.018 6.384 1.00 87.19 231 ASN A C 1
ATOM 1665 O O . ASN A 1 231 ? 4.546 8.374 5.445 1.00 87.19 231 ASN A O 1
ATOM 1669 N N . THR A 1 232 ? 3.072 8.901 7.045 1.00 87.12 232 THR A N 1
ATOM 1670 C CA . THR A 1 232 ? 3.053 10.336 6.710 1.00 87.12 232 THR A CA 1
ATOM 1671 C C . THR A 1 232 ? 4.347 11.036 7.104 1.00 87.12 232 THR A C 1
ATOM 1673 O O . THR A 1 232 ? 4.786 11.913 6.365 1.00 87.12 232 THR A O 1
ATOM 1676 N N . ALA A 1 233 ? 4.996 10.646 8.206 1.00 87.75 233 ALA A N 1
ATOM 1677 C CA . ALA A 1 233 ? 6.324 11.131 8.578 1.00 87.75 233 ALA A CA 1
ATOM 1678 C C . ALA A 1 233 ? 7.358 10.802 7.493 1.00 87.75 233 ALA A C 1
ATOM 1680 O O . ALA A 1 233 ? 8.076 11.690 7.032 1.00 87.75 233 ALA A O 1
ATOM 1681 N N . LEU A 1 234 ? 7.407 9.541 7.050 1.00 86.38 234 LEU A N 1
ATOM 1682 C CA . LEU A 1 234 ? 8.351 9.081 6.029 1.00 86.38 234 LEU A CA 1
ATOM 1683 C C . LEU A 1 234 ? 8.072 9.717 4.659 1.00 86.38 234 LEU A C 1
ATOM 1685 O O . LEU A 1 234 ? 9.010 10.183 4.008 1.00 86.38 234 LEU A O 1
ATOM 1689 N N . LEU A 1 235 ? 6.800 9.839 4.256 1.00 84.81 235 LEU A N 1
ATOM 1690 C CA . LEU A 1 235 ? 6.425 10.609 3.066 1.00 84.81 235 LEU A CA 1
ATOM 1691 C C . LEU A 1 235 ? 6.815 12.087 3.204 1.00 84.81 235 LEU A C 1
ATOM 1693 O O . LEU A 1 235 ? 7.385 12.659 2.281 1.00 84.81 235 LEU A O 1
ATOM 1697 N N . GLY A 1 236 ? 6.540 12.708 4.349 1.00 84.19 236 GLY A N 1
ATOM 1698 C CA . GLY A 1 236 ? 6.897 14.094 4.634 1.00 84.19 236 GLY A CA 1
ATOM 1699 C C . GLY A 1 236 ? 8.401 14.335 4.504 1.00 84.19 236 GLY A C 1
ATOM 1700 O O . GLY A 1 236 ? 8.826 15.259 3.811 1.00 84.19 236 GLY A O 1
ATOM 1701 N N . GLY A 1 237 ? 9.220 13.457 5.085 1.00 85.75 237 GLY A N 1
ATOM 1702 C CA . GLY A 1 237 ? 10.673 13.475 4.914 1.00 85.75 237 GLY A CA 1
ATOM 1703 C C . GLY A 1 237 ? 11.101 13.321 3.452 1.00 85.75 237 GLY A C 1
ATOM 1704 O O . GLY A 1 237 ? 11.948 14.081 2.979 1.00 85.75 237 GLY A O 1
ATOM 1705 N N . ALA A 1 238 ? 10.472 12.409 2.704 1.00 82.88 238 ALA A N 1
ATOM 1706 C CA . ALA A 1 238 ? 10.718 12.234 1.273 1.00 82.88 238 ALA A CA 1
ATOM 1707 C C . ALA A 1 238 ? 10.313 13.471 0.443 1.00 82.88 238 ALA A C 1
ATOM 1709 O O . ALA A 1 238 ? 11.038 13.836 -0.484 1.00 82.88 238 ALA A O 1
ATOM 1710 N N . ILE A 1 239 ? 9.225 14.167 0.797 1.00 84.75 239 ILE A N 1
ATOM 1711 C CA . ILE A 1 239 ? 8.836 15.465 0.220 1.00 84.75 239 ILE A CA 1
ATOM 1712 C C . ILE A 1 239 ? 9.924 16.509 0.500 1.00 84.75 239 ILE A C 1
ATOM 1714 O O . ILE A 1 239 ? 10.383 17.165 -0.431 1.00 84.75 239 ILE A O 1
ATOM 1718 N N . GLY A 1 240 ? 10.402 16.625 1.743 1.00 84.38 240 GLY A N 1
ATOM 1719 C CA . GLY A 1 240 ? 11.475 17.556 2.114 1.00 84.38 240 GLY A CA 1
ATOM 1720 C C . GLY A 1 240 ? 12.776 17.328 1.332 1.00 84.38 240 GLY A C 1
ATOM 1721 O O . GLY A 1 240 ? 13.346 18.265 0.771 1.00 84.38 240 GLY A O 1
ATOM 1722 N N . VAL A 1 241 ? 13.200 16.067 1.212 1.00 83.88 241 VAL A N 1
ATOM 1723 C CA . VAL A 1 241 ? 14.363 15.649 0.404 1.00 83.88 241 VAL A CA 1
ATOM 1724 C C . VAL A 1 241 ? 14.141 15.880 -1.099 1.00 83.88 241 VAL A C 1
ATOM 1726 O O . VAL A 1 241 ? 15.087 16.211 -1.818 1.00 83.88 241 VAL A O 1
ATOM 1729 N N . SER A 1 242 ? 12.903 15.749 -1.583 1.00 80.75 242 SER A N 1
ATOM 1730 C CA . SER A 1 242 ? 12.533 16.039 -2.976 1.00 80.75 242 SER A CA 1
ATOM 1731 C C . SER A 1 242 ? 12.572 17.539 -3.277 1.00 80.75 242 SER A C 1
ATOM 1733 O O . SER A 1 242 ? 13.089 17.934 -4.317 1.00 80.75 242 SER A O 1
ATOM 1735 N N . LEU A 1 243 ? 12.092 18.388 -2.359 1.00 81.19 243 LEU A N 1
ATOM 1736 C CA . LEU A 1 243 ? 12.179 19.849 -2.479 1.00 81.19 243 LEU A CA 1
ATOM 1737 C C . LEU A 1 243 ? 13.632 20.336 -2.471 1.00 81.19 243 LEU A C 1
ATOM 1739 O O . LEU A 1 243 ? 13.963 21.252 -3.218 1.00 81.19 243 LEU A O 1
ATOM 1743 N N . HIS A 1 244 ? 14.501 19.714 -1.668 1.00 82.25 244 HIS A N 1
ATOM 1744 C CA . HIS A 1 244 ? 15.933 20.010 -1.687 1.00 82.25 244 HIS A CA 1
ATOM 1745 C C . HIS A 1 244 ? 16.563 19.664 -3.048 1.00 82.25 244 HIS A C 1
ATOM 1747 O O . HIS A 1 244 ? 17.183 20.528 -3.659 1.00 82.25 244 HIS A O 1
ATOM 1753 N N . GLN A 1 245 ? 16.337 18.450 -3.569 1.00 76.81 245 GLN A N 1
ATOM 1754 C CA . GLN A 1 245 ? 16.900 18.010 -4.858 1.00 76.81 245 GLN A CA 1
ATOM 1755 C C . GLN A 1 245 ? 16.290 18.694 -6.093 1.00 76.81 245 GLN A C 1
ATOM 1757 O O . GLN A 1 245 ? 16.936 18.731 -7.137 1.00 76.81 245 GLN A O 1
ATOM 1762 N N . ALA A 1 246 ? 15.071 19.232 -5.999 1.00 71.88 246 ALA A N 1
ATOM 1763 C CA . ALA A 1 246 ? 14.460 20.057 -7.045 1.00 71.88 246 ALA A CA 1
ATOM 1764 C C . ALA A 1 246 ? 14.855 21.548 -6.948 1.00 71.88 246 ALA A C 1
ATOM 1766 O O . ALA A 1 246 ? 14.554 22.331 -7.851 1.00 71.88 246 ALA A O 1
ATOM 1767 N N . GLY A 1 247 ? 15.498 21.961 -5.851 1.00 69.56 247 GLY A N 1
ATOM 1768 C CA . GLY A 1 247 ? 15.954 23.327 -5.624 1.00 69.56 247 GLY A CA 1
ATOM 1769 C C . GLY A 1 247 ? 17.321 23.600 -6.253 1.00 69.56 247 GLY A C 1
ATOM 1770 O O . GLY A 1 247 ? 18.227 22.776 -6.199 1.00 69.56 247 GLY A O 1
ATOM 1771 N N . ALA A 1 248 ? 17.520 24.808 -6.785 1.00 60.22 248 ALA A N 1
ATOM 1772 C CA . ALA A 1 248 ? 18.795 25.242 -7.372 1.00 60.22 248 ALA A CA 1
ATOM 1773 C C . ALA A 1 248 ? 19.879 25.601 -6.321 1.00 60.22 248 ALA A C 1
ATOM 1775 O O . ALA A 1 248 ? 20.661 26.528 -6.527 1.00 60.22 248 ALA A O 1
ATOM 1776 N N . SER A 1 249 ? 19.892 24.926 -5.167 1.00 66.56 249 SER A N 1
ATOM 1777 C CA . SER A 1 249 ? 20.772 25.223 -4.031 1.00 66.56 249 SER A CA 1
ATOM 1778 C C . SER A 1 249 ? 21.494 23.961 -3.562 1.00 66.56 249 SER A C 1
ATOM 1780 O O . SER A 1 249 ? 20.930 23.141 -2.844 1.00 66.56 249 SER A O 1
ATOM 1782 N N . GLU A 1 250 ? 22.767 23.845 -3.943 1.00 73.75 250 GLU A N 1
ATOM 1783 C CA . GLU A 1 250 ? 23.675 22.742 -3.583 1.00 73.75 250 GLU A CA 1
ATOM 1784 C C . GLU A 1 250 ? 24.169 22.806 -2.113 1.00 73.75 250 GLU A C 1
ATOM 1786 O O . GLU A 1 250 ? 25.245 22.305 -1.798 1.00 73.75 250 GLU A O 1
ATOM 1791 N N . ASP A 1 251 ? 23.434 23.458 -1.200 1.00 83.25 251 ASP A N 1
ATOM 1792 C CA . ASP A 1 251 ? 23.799 23.497 0.224 1.00 83.25 251 ASP A CA 1
ATOM 1793 C C . ASP A 1 251 ? 23.172 22.316 0.981 1.00 83.25 251 ASP A C 1
ATOM 1795 O O . ASP A 1 251 ? 22.035 22.393 1.458 1.00 83.25 251 ASP A O 1
ATOM 1799 N N . ASP A 1 252 ? 23.947 21.236 1.130 1.00 83.38 252 ASP A N 1
ATOM 1800 C CA . ASP A 1 252 ? 23.613 20.029 1.909 1.00 83.38 252 ASP A CA 1
ATOM 1801 C C . ASP A 1 252 ? 23.085 20.342 3.326 1.00 83.38 252 ASP A C 1
ATOM 1803 O O . ASP A 1 252 ? 22.353 19.545 3.920 1.00 83.38 252 ASP A O 1
ATOM 1807 N N . ARG A 1 253 ? 23.419 21.512 3.896 1.00 86.81 253 ARG A N 1
ATOM 1808 C CA . ARG A 1 253 ? 22.920 21.950 5.212 1.00 86.81 253 ARG A CA 1
ATOM 1809 C C . ARG A 1 253 ? 21.409 22.142 5.242 1.00 86.81 253 ARG A C 1
ATOM 1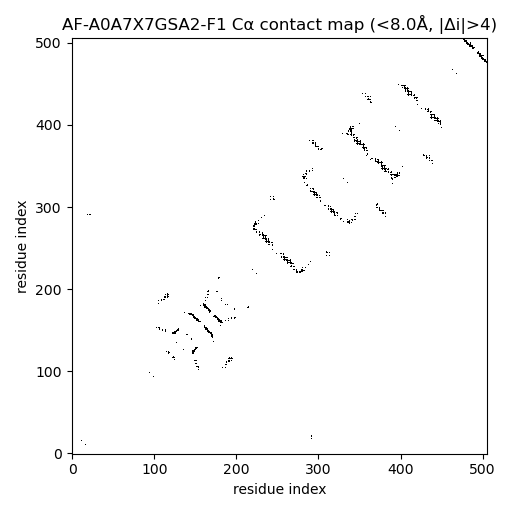811 O O . ARG A 1 253 ? 20.835 22.120 6.327 1.00 86.81 253 ARG A O 1
ATOM 1818 N N . LEU A 1 254 ? 20.770 22.332 4.087 1.00 86.50 254 LEU A N 1
ATOM 1819 C CA . LEU A 1 254 ? 19.319 22.459 3.956 1.00 86.50 254 LEU A CA 1
ATOM 1820 C C . LEU A 1 254 ? 18.608 21.098 3.901 1.00 86.50 254 LEU A C 1
ATOM 1822 O O . LEU A 1 254 ? 17.418 21.042 4.210 1.00 86.50 254 LEU A O 1
ATOM 1826 N N . LEU A 1 255 ? 19.316 20.004 3.593 1.00 85.75 255 LEU A N 1
ATOM 1827 C CA . LEU A 1 255 ? 18.741 18.660 3.468 1.00 85.75 255 LEU A CA 1
ATOM 1828 C C . LEU A 1 255 ? 18.071 18.207 4.771 1.00 85.75 255 LEU A C 1
ATOM 1830 O O . LEU A 1 255 ? 16.881 17.892 4.773 1.00 85.75 255 LEU A O 1
ATOM 1834 N N . TYR A 1 256 ? 18.807 18.208 5.888 1.00 87.25 256 TYR A N 1
ATOM 1835 C CA . TYR A 1 256 ? 18.274 17.754 7.178 1.00 87.25 256 TYR A CA 1
ATOM 1836 C C . TYR A 1 256 ? 17.136 18.650 7.711 1.00 87.25 256 TYR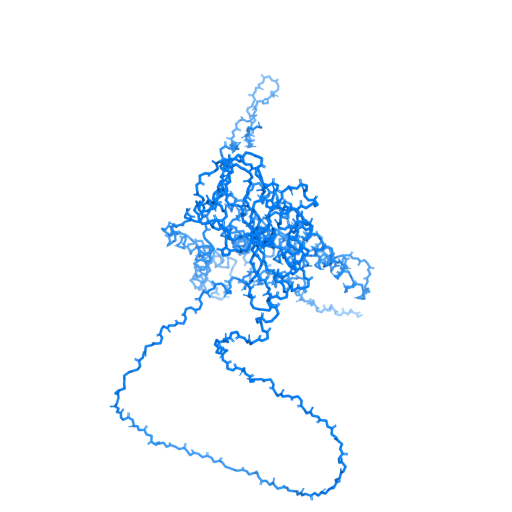 A C 1
ATOM 1838 O O . TYR A 1 256 ? 16.112 18.092 8.105 1.00 87.25 256 TYR A O 1
ATOM 1846 N N . PRO A 1 257 ? 17.222 19.999 7.685 1.00 92.12 257 PRO A N 1
ATOM 1847 C CA . PRO A 1 257 ? 16.100 20.869 8.038 1.00 92.12 257 PRO A CA 1
ATOM 1848 C C . PRO A 1 257 ? 14.860 20.674 7.162 1.00 92.12 257 PRO A C 1
ATOM 1850 O O . PRO A 1 257 ? 13.758 20.638 7.701 1.00 92.12 257 PRO A O 1
ATOM 1853 N N . LEU A 1 258 ? 15.004 20.517 5.839 1.00 88.00 258 LEU A N 1
ATOM 1854 C CA . LEU A 1 258 ? 13.860 20.297 4.943 1.00 88.00 258 LEU A CA 1
ATOM 1855 C C . LEU A 1 258 ? 13.224 18.919 5.161 1.00 88.00 258 LEU A C 1
ATOM 1857 O O . LEU A 1 258 ? 11.999 18.818 5.213 1.00 88.00 258 LEU A O 1
ATOM 1861 N N . ALA A 1 259 ? 14.032 17.874 5.357 1.00 88.69 259 ALA A N 1
ATOM 1862 C CA . ALA A 1 259 ? 13.546 16.545 5.716 1.00 88.69 259 ALA A CA 1
ATOM 1863 C C . ALA A 1 259 ? 12.816 16.554 7.073 1.00 88.69 259 ALA A C 1
ATOM 1865 O O . ALA A 1 259 ? 11.709 16.032 7.172 1.00 88.69 259 ALA A O 1
ATOM 1866 N N . ALA A 1 260 ? 13.385 17.194 8.100 1.00 89.88 260 ALA A N 1
ATOM 1867 C CA . ALA A 1 260 ? 12.782 17.293 9.431 1.00 89.88 260 ALA A CA 1
ATOM 1868 C C . ALA A 1 260 ? 11.496 18.141 9.443 1.00 89.88 260 ALA A C 1
ATOM 1870 O O . ALA A 1 260 ? 10.519 17.761 10.088 1.00 89.88 260 ALA A O 1
ATOM 1871 N N . LEU A 1 261 ? 11.460 19.249 8.692 1.00 91.19 261 LEU A N 1
ATOM 1872 C CA . LEU A 1 261 ? 10.251 20.047 8.470 1.00 91.19 261 LEU A CA 1
ATOM 1873 C C . LEU A 1 261 ? 9.155 19.198 7.812 1.00 91.19 261 LEU A C 1
ATOM 1875 O O . LEU A 1 261 ? 8.014 19.199 8.267 1.00 91.19 261 LEU A O 1
ATOM 1879 N N . GLY A 1 262 ? 9.518 18.441 6.774 1.00 89.38 262 GLY A N 1
ATOM 1880 C CA . GLY A 1 262 ? 8.621 17.520 6.088 1.00 89.38 262 GLY A CA 1
ATOM 1881 C C . GLY A 1 262 ? 8.060 16.439 7.015 1.00 89.38 262 GLY A C 1
ATOM 1882 O O . GLY A 1 262 ? 6.845 16.261 7.068 1.00 89.38 262 GLY A O 1
ATOM 1883 N N . VAL A 1 263 ? 8.917 15.774 7.799 1.00 90.81 263 VAL A N 1
ATOM 1884 C CA . VAL A 1 263 ? 8.518 14.811 8.846 1.00 90.81 263 VAL A CA 1
ATOM 1885 C C . VAL A 1 263 ? 7.537 15.447 9.835 1.00 90.81 263 VAL A C 1
ATOM 1887 O O . VAL A 1 263 ? 6.494 14.863 10.116 1.00 90.81 263 VAL A O 1
ATOM 1890 N N . GLY A 1 264 ? 7.827 16.657 10.327 1.00 87.50 264 GLY A N 1
ATOM 1891 C CA . GLY A 1 264 ? 6.961 17.377 11.265 1.00 87.50 264 GLY A CA 1
ATOM 1892 C C . GLY A 1 264 ? 5.582 17.715 10.687 1.00 87.50 264 GLY A C 1
ATOM 1893 O O . GLY A 1 264 ? 4.573 17.539 11.368 1.00 87.50 264 GLY A O 1
ATOM 1894 N N . ILE A 1 265 ? 5.522 18.132 9.417 1.00 87.25 265 ILE A N 1
ATOM 1895 C CA . ILE A 1 265 ? 4.261 18.366 8.695 1.00 87.25 265 ILE A CA 1
ATOM 1896 C C . ILE A 1 265 ? 3.487 17.051 8.517 1.00 87.25 265 ILE A C 1
ATOM 1898 O O . ILE A 1 265 ? 2.283 17.019 8.759 1.00 87.25 265 ILE A O 1
ATOM 1902 N N . GLY A 1 266 ? 4.169 15.961 8.151 1.00 86.12 266 GLY A N 1
ATOM 1903 C CA . GLY A 1 266 ? 3.571 14.631 8.006 1.00 86.12 266 GLY A CA 1
ATOM 1904 C C . GLY A 1 266 ? 2.953 14.110 9.306 1.00 86.12 266 GLY A C 1
ATOM 1905 O O . GLY A 1 266 ? 1.793 13.692 9.314 1.00 86.12 266 GLY A O 1
ATOM 1906 N N . LEU A 1 267 ? 3.690 14.210 10.417 1.00 88.38 267 LEU A N 1
ATOM 1907 C CA . LEU A 1 267 ? 3.202 13.867 11.755 1.00 88.38 267 LEU A CA 1
ATOM 1908 C C . LEU A 1 267 ? 1.995 14.731 12.149 1.00 88.38 267 LEU A C 1
ATOM 1910 O O . LEU A 1 267 ? 0.953 14.193 12.525 1.00 88.38 267 LEU A O 1
ATOM 1914 N N . GLY A 1 268 ? 2.094 16.057 12.007 1.00 85.12 268 GLY A N 1
ATOM 1915 C CA . GLY A 1 268 ? 0.998 16.979 12.323 1.00 85.12 268 GLY A CA 1
ATOM 1916 C C . GLY A 1 268 ? -0.279 16.683 11.529 1.00 85.12 268 GLY A C 1
ATOM 1917 O O . GLY A 1 268 ? -1.363 16.625 12.106 1.00 85.12 268 GLY A O 1
ATOM 1918 N N . ALA A 1 269 ? -0.146 16.411 10.227 1.00 83.50 269 ALA A N 1
ATOM 1919 C CA . ALA A 1 269 ? -1.262 16.024 9.370 1.00 83.50 269 ALA A CA 1
ATOM 1920 C C . ALA A 1 269 ? -1.895 14.690 9.802 1.00 83.50 269 ALA A C 1
ATOM 1922 O O . ALA A 1 269 ? -3.116 14.607 9.900 1.00 83.50 269 ALA A O 1
ATOM 1923 N N . SER A 1 270 ? -1.094 13.664 10.120 1.00 85.88 270 SER A N 1
ATOM 1924 C CA . SER A 1 270 ? -1.634 12.376 10.589 1.00 85.88 270 SER A CA 1
ATOM 1925 C C . SER A 1 270 ? -2.348 12.454 11.933 1.00 85.88 270 SER A C 1
ATOM 1927 O O . SER A 1 270 ? -3.337 11.754 12.114 1.00 85.88 270 SER A O 1
ATOM 1929 N N . MET A 1 271 ? -1.887 13.299 12.862 1.00 85.44 271 MET A N 1
ATOM 1930 C CA . MET A 1 271 ? -2.566 13.473 14.150 1.00 85.44 271 MET A CA 1
ATOM 1931 C C . MET A 1 271 ? -3.919 14.159 13.955 1.00 85.44 271 MET A C 1
ATOM 1933 O O . MET A 1 271 ? -4.913 13.681 14.485 1.00 85.44 271 MET A O 1
ATOM 1937 N N . LEU A 1 272 ? -3.982 15.200 13.113 1.00 83.12 272 LEU A N 1
ATOM 1938 C CA . LEU A 1 272 ? -5.246 15.850 12.759 1.00 83.12 272 LEU A CA 1
ATOM 1939 C C . LEU A 1 272 ? -6.228 14.872 12.088 1.00 83.12 272 LEU A C 1
ATOM 1941 O O . LEU A 1 272 ? -7.394 14.828 12.465 1.00 83.12 272 LEU A O 1
ATOM 1945 N N . VAL A 1 273 ? -5.756 14.064 11.132 1.00 82.69 273 VAL A N 1
ATOM 1946 C CA . VAL A 1 273 ? -6.586 13.054 10.453 1.00 82.69 273 VAL A CA 1
ATOM 1947 C C . VAL A 1 273 ? -7.065 11.969 11.423 1.00 82.69 273 VAL A C 1
ATOM 1949 O O . VAL A 1 273 ? -8.228 11.598 11.367 1.00 82.69 273 VAL A O 1
ATOM 1952 N N . ALA A 1 274 ? -6.217 11.488 12.333 1.00 82.75 274 ALA A N 1
ATOM 1953 C CA . ALA A 1 274 ? -6.557 10.416 13.275 1.00 82.75 274 ALA A CA 1
ATOM 1954 C C . ALA A 1 274 ? -7.353 10.868 14.520 1.00 82.75 274 ALA A C 1
ATOM 1956 O O . ALA A 1 274 ? -7.877 10.023 15.247 1.00 82.75 274 ALA A O 1
ATOM 1957 N N . ASP A 1 275 ? -7.428 12.175 14.794 1.00 82.75 275 ASP A N 1
ATOM 1958 C CA . ASP A 1 275 ? -8.296 12.740 15.836 1.00 82.75 275 ASP A CA 1
ATOM 1959 C C . ASP A 1 275 ? -9.706 13.089 15.298 1.00 82.75 275 ASP A C 1
ATOM 1961 O O . ASP A 1 275 ? -10.671 13.073 16.078 1.00 82.75 275 ASP A O 1
ATOM 1965 N N . GLU A 1 276 ? -9.818 13.368 13.987 1.00 82.56 276 GLU A N 1
ATOM 1966 C CA . GLU A 1 276 ? -11.057 13.685 13.248 1.00 82.56 276 GLU A CA 1
ATOM 1967 C C . GLU A 1 276 ? -11.730 12.437 12.632 1.00 82.56 276 GLU A C 1
ATOM 1969 O O . GLU A 1 276 ? -12.957 12.335 12.643 1.00 82.56 276 GLU A O 1
ATOM 1974 N N . TRP A 1 277 ? -10.956 11.475 12.109 1.00 83.06 277 TRP A N 1
ATOM 1975 C C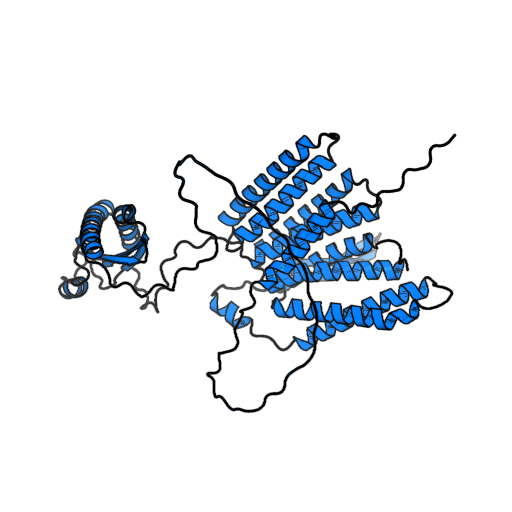A . TRP A 1 277 ? -11.443 10.244 11.466 1.00 83.06 277 TRP A CA 1
ATOM 1976 C C . TRP A 1 277 ? -11.027 8.984 12.247 1.00 83.06 277 TRP A C 1
ATOM 1978 O O . TRP A 1 277 ? -9.871 8.833 12.646 1.00 83.06 277 TRP A O 1
ATOM 1988 N N . ASP A 1 278 ? -11.963 8.041 12.403 1.00 83.38 278 ASP A N 1
ATOM 1989 C CA . ASP A 1 278 ? -11.705 6.688 12.925 1.00 83.38 278 ASP A CA 1
ATOM 1990 C C . ASP A 1 278 ? -10.970 5.849 11.868 1.00 83.38 278 ASP A C 1
ATOM 1992 O O . ASP A 1 278 ? -11.584 5.157 11.058 1.00 83.38 278 ASP A O 1
ATOM 1996 N N . ILE A 1 279 ? -9.643 5.995 11.835 1.00 84.50 279 ILE A N 1
ATOM 1997 C CA . ILE A 1 279 ? -8.744 5.262 10.939 1.00 84.50 279 ILE A CA 1
ATOM 1998 C C . ILE A 1 279 ? -8.286 3.972 11.627 1.00 84.50 279 ILE A C 1
ATOM 2000 O O . ILE A 1 279 ? -7.540 4.011 12.617 1.00 84.50 279 ILE A O 1
ATOM 2004 N N . THR A 1 280 ? -8.690 2.822 11.093 1.00 86.94 280 THR A N 1
ATOM 2005 C CA . THR A 1 280 ? -8.202 1.513 11.552 1.00 86.94 280 THR A CA 1
ATOM 2006 C C . THR A 1 280 ? -6.747 1.275 11.122 1.00 86.94 280 THR A C 1
ATOM 2008 O O . THR A 1 280 ? -6.168 2.043 10.347 1.00 86.94 280 THR A O 1
ATOM 2011 N N . THR A 1 281 ? -6.114 0.224 11.649 1.00 86.75 281 THR A N 1
ATOM 2012 C CA . THR A 1 281 ? -4.777 -0.214 11.204 1.00 86.75 281 THR A CA 1
ATOM 2013 C C . THR A 1 281 ? -4.781 -0.555 9.711 1.00 86.75 281 THR A C 1
ATOM 2015 O O . THR A 1 281 ? -3.873 -0.164 8.979 1.00 86.75 281 THR A O 1
ATOM 2018 N N . ASP A 1 282 ? -5.849 -1.208 9.274 1.00 87.19 282 ASP A N 1
ATOM 2019 C CA . ASP A 1 282 ? -6.129 -1.686 7.927 1.00 87.19 282 ASP A CA 1
ATOM 2020 C C . ASP A 1 282 ? -6.277 -0.497 6.956 1.00 87.19 282 ASP A C 1
ATOM 2022 O O . ASP A 1 282 ? -5.563 -0.409 5.953 1.00 87.19 282 ASP A O 1
ATOM 2026 N N . ASP A 1 283 ? -7.096 0.501 7.318 1.00 89.00 283 ASP A N 1
ATOM 2027 C CA . ASP A 1 283 ? -7.237 1.757 6.566 1.00 89.00 283 ASP A CA 1
ATOM 2028 C C . ASP A 1 283 ? -5.890 2.498 6.456 1.00 89.00 283 ASP A C 1
ATOM 2030 O O . ASP A 1 283 ? -5.544 3.021 5.394 1.00 89.00 283 ASP A O 1
ATOM 2034 N N . ALA A 1 284 ? -5.087 2.528 7.529 1.00 89.50 284 ALA A N 1
ATOM 2035 C CA . ALA A 1 284 ? -3.758 3.142 7.514 1.00 89.50 284 ALA A CA 1
ATOM 2036 C C . ALA A 1 284 ? -2.768 2.392 6.597 1.00 89.50 284 ALA A C 1
ATOM 2038 O O . ALA A 1 284 ? -1.950 3.029 5.922 1.00 89.50 284 ALA A O 1
ATOM 2039 N N . TRP A 1 285 ? -2.857 1.060 6.519 1.00 89.50 285 TRP A N 1
ATOM 2040 C CA . TRP A 1 285 ? -2.072 0.255 5.579 1.00 89.50 285 TRP A CA 1
ATOM 2041 C C . TRP A 1 285 ? -2.507 0.442 4.127 1.00 89.50 285 TRP A C 1
ATOM 2043 O O . TRP A 1 285 ? -1.651 0.557 3.243 1.00 89.50 285 TRP A O 1
ATOM 2053 N N . PHE A 1 286 ? -3.811 0.538 3.874 1.00 92.00 286 PHE A N 1
ATOM 2054 C CA . PHE A 1 286 ? -4.358 0.818 2.550 1.00 92.00 286 PHE A CA 1
ATOM 2055 C C . PHE A 1 286 ? -3.996 2.234 2.066 1.00 92.00 286 PHE A C 1
ATOM 2057 O O . PHE A 1 286 ? -3.570 2.419 0.923 1.00 92.00 286 PHE A O 1
ATOM 2064 N N . LEU A 1 287 ? -4.052 3.235 2.952 1.00 91.69 287 LEU A N 1
ATOM 2065 C CA . LEU A 1 287 ? -3.546 4.584 2.676 1.00 91.69 287 LEU A CA 1
ATOM 2066 C C . LEU A 1 287 ? -2.045 4.560 2.338 1.00 91.69 287 LEU A C 1
ATOM 2068 O O . LEU A 1 287 ? -1.638 5.201 1.369 1.00 91.69 287 LEU A O 1
ATOM 2072 N N . SER A 1 288 ? -1.234 3.765 3.049 1.00 91.69 288 SER A N 1
ATOM 2073 C CA . SER A 1 288 ? 0.185 3.557 2.715 1.00 91.69 288 SER A CA 1
ATOM 2074 C C . SER A 1 288 ? 0.384 2.961 1.311 1.00 91.69 288 SER A C 1
ATOM 2076 O O . SER A 1 288 ? 1.250 3.435 0.568 1.00 91.69 288 SER A O 1
ATOM 2078 N N . ALA A 1 289 ? -0.456 2.011 0.879 1.00 92.50 289 ALA A N 1
ATOM 2079 C CA . ALA A 1 289 ? -0.416 1.496 -0.494 1.00 92.50 289 ALA A CA 1
ATOM 2080 C C . ALA A 1 289 ? -0.645 2.623 -1.521 1.00 92.50 289 ALA A C 1
ATOM 2082 O O . ALA A 1 289 ? 0.129 2.770 -2.473 1.00 92.50 289 ALA A O 1
ATOM 2083 N N . GLY A 1 290 ? -1.648 3.475 -1.274 1.00 91.69 290 GLY A N 1
ATOM 2084 C CA . GLY A 1 290 ? -1.928 4.683 -2.057 1.00 91.69 290 GLY A CA 1
ATOM 2085 C C . GLY A 1 290 ? -0.818 5.744 -2.015 1.00 91.69 290 GLY A C 1
ATOM 2086 O O . GLY A 1 290 ? -0.702 6.546 -2.941 1.00 91.69 290 GLY A O 1
ATOM 2087 N N . MET A 1 291 ? 0.040 5.744 -0.993 1.00 90.69 291 MET A N 1
ATOM 2088 C CA . MET A 1 291 ? 1.195 6.642 -0.900 1.00 90.69 291 MET A CA 1
ATOM 2089 C C . MET A 1 291 ? 2.394 6.116 -1.701 1.00 90.69 291 MET A C 1
ATOM 2091 O O . MET A 1 291 ? 2.935 6.829 -2.551 1.00 90.69 291 MET A O 1
ATOM 2095 N N . VAL A 1 292 ? 2.825 4.882 -1.419 1.00 90.31 292 VAL A N 1
ATOM 2096 C CA . VAL A 1 292 ? 4.142 4.350 -1.817 1.00 90.31 292 VAL A CA 1
ATOM 2097 C C . VAL A 1 292 ? 4.161 3.834 -3.256 1.00 90.31 292 VAL A C 1
ATOM 2099 O O . VAL A 1 292 ? 5.110 4.116 -3.997 1.00 90.31 292 VAL A O 1
ATOM 2102 N N . TRP A 1 293 ? 3.130 3.110 -3.697 1.00 94.38 293 TRP A N 1
ATOM 2103 C CA . TRP A 1 293 ? 3.130 2.506 -5.035 1.00 94.38 293 TRP A CA 1
ATOM 2104 C C . TRP A 1 293 ? 2.923 3.530 -6.159 1.00 94.38 293 TRP A C 1
ATOM 2106 O O . TRP A 1 293 ? 3.686 3.491 -7.127 1.00 94.38 293 TRP A O 1
ATOM 2116 N N . PRO A 1 294 ? 2.018 4.521 -6.031 1.00 94.56 294 PRO A N 1
ATOM 2117 C CA . PRO A 1 294 ? 1.938 5.638 -6.970 1.00 94.56 294 PRO A CA 1
ATOM 2118 C C . PRO A 1 294 ? 3.197 6.521 -6.982 1.00 94.56 294 PRO A C 1
ATOM 2120 O O . PRO A 1 294 ? 3.608 6.956 -8.058 1.00 94.56 294 PRO A O 1
ATOM 2123 N N . ALA A 1 295 ? 3.874 6.718 -5.839 1.00 91.81 295 ALA A N 1
ATOM 2124 C CA . ALA A 1 295 ? 5.181 7.392 -5.804 1.00 91.81 295 ALA A CA 1
ATOM 2125 C C . ALA A 1 295 ? 6.223 6.640 -6.643 1.00 91.81 295 ALA A C 1
ATOM 2127 O O . ALA A 1 295 ? 6.898 7.210 -7.502 1.00 91.81 295 ALA A O 1
ATOM 2128 N N . THR A 1 296 ? 6.316 5.332 -6.401 1.00 90.81 296 THR A N 1
ATOM 2129 C CA . THR A 1 296 ? 7.244 4.422 -7.076 1.00 90.81 296 THR A CA 1
ATOM 2130 C C . THR A 1 296 ? 6.956 4.371 -8.577 1.00 90.81 296 THR A C 1
ATOM 2132 O O . THR A 1 296 ? 7.882 4.502 -9.375 1.00 90.81 296 THR A O 1
ATOM 2135 N N . SER A 1 297 ? 5.679 4.297 -8.972 1.00 94.69 297 SER A N 1
ATOM 2136 C CA . SER A 1 297 ? 5.218 4.403 -10.362 1.00 94.69 297 SER A CA 1
ATOM 2137 C C . SER A 1 297 ? 5.711 5.693 -11.026 1.00 94.69 297 SER A C 1
ATOM 2139 O O . SER A 1 297 ? 6.377 5.633 -12.061 1.00 94.69 297 SER A O 1
ATOM 2141 N N . GLY A 1 298 ? 5.477 6.852 -10.399 1.00 91.94 298 GLY A N 1
ATOM 2142 C CA . GLY A 1 298 ? 5.885 8.156 -10.926 1.00 91.94 298 GLY A CA 1
ATOM 2143 C C . GLY A 1 298 ? 7.399 8.292 -11.117 1.00 91.94 298 GLY A C 1
ATOM 2144 O O . GLY A 1 298 ? 7.850 8.715 -12.184 1.00 91.94 298 GLY A O 1
ATOM 2145 N N . VAL A 1 299 ? 8.195 7.880 -10.124 1.00 90.06 299 VAL A N 1
ATOM 2146 C CA . VAL A 1 299 ? 9.669 7.918 -10.204 1.00 90.06 299 VAL A CA 1
ATOM 2147 C C . VAL A 1 299 ? 10.198 6.965 -11.282 1.00 90.06 299 VAL A C 1
ATOM 2149 O O . VAL A 1 299 ? 11.082 7.346 -12.055 1.00 90.06 299 VAL A O 1
ATOM 2152 N N . LEU A 1 300 ? 9.659 5.743 -11.366 1.00 92.75 300 LEU A N 1
ATOM 2153 C CA . LEU A 1 300 ? 10.046 4.745 -12.370 1.00 92.75 300 LEU A CA 1
ATOM 2154 C C . LEU A 1 300 ? 9.739 5.226 -13.792 1.00 92.75 300 LEU A C 1
ATOM 2156 O O . LEU A 1 300 ? 10.618 5.175 -14.653 1.00 92.75 300 LEU A O 1
ATOM 2160 N N . LEU A 1 301 ? 8.535 5.762 -14.019 1.00 93.62 301 LEU A N 1
ATOM 2161 C CA . LEU A 1 301 ? 8.132 6.314 -15.312 1.00 93.62 301 LEU A CA 1
ATOM 2162 C C . LEU A 1 301 ? 9.018 7.495 -15.718 1.00 93.62 301 LEU A C 1
ATOM 2164 O O . LEU A 1 301 ? 9.577 7.472 -16.814 1.00 93.62 301 LEU A O 1
ATOM 2168 N N . ALA A 1 302 ? 9.233 8.476 -14.838 1.00 91.62 302 ALA A N 1
ATOM 2169 C CA . ALA A 1 302 ? 10.110 9.612 -15.129 1.00 91.62 302 ALA A CA 1
ATOM 2170 C C . ALA A 1 302 ? 11.548 9.172 -15.463 1.00 91.62 302 ALA A C 1
ATOM 2172 O O . ALA A 1 302 ? 12.126 9.634 -16.446 1.00 91.62 302 ALA A O 1
ATOM 2173 N N . THR A 1 303 ? 12.096 8.216 -14.706 1.00 90.00 303 THR A N 1
ATOM 2174 C CA . THR A 1 303 ? 13.424 7.642 -14.980 1.00 90.00 303 THR A CA 1
ATOM 2175 C C . THR A 1 303 ? 13.452 6.893 -16.322 1.00 90.00 303 THR A C 1
ATOM 2177 O O . THR A 1 303 ? 14.439 6.973 -17.047 1.00 90.00 303 THR A O 1
ATOM 2180 N N . SER A 1 304 ? 12.366 6.210 -16.705 1.00 90.75 304 SER A N 1
ATOM 2181 C CA . SER A 1 304 ? 12.271 5.489 -17.986 1.00 90.75 304 SER A CA 1
ATOM 2182 C C . SER A 1 304 ? 12.217 6.401 -19.222 1.00 90.75 304 SER A C 1
ATOM 2184 O O . SER A 1 304 ? 12.578 5.962 -20.313 1.00 90.75 304 SER A O 1
ATOM 2186 N N . TYR A 1 305 ? 11.816 7.665 -19.042 1.00 90.75 305 TYR A N 1
ATOM 2187 C CA . TYR A 1 305 ? 11.787 8.706 -20.077 1.00 90.75 305 TYR A CA 1
ATOM 2188 C C . TYR A 1 305 ? 13.002 9.656 -20.021 1.00 90.75 305 TYR A C 1
ATOM 2190 O O . TYR A 1 305 ? 12.966 10.725 -20.628 1.00 90.75 305 TYR A O 1
ATOM 2198 N N . ASP A 1 306 ? 14.067 9.273 -19.304 1.00 86.25 306 ASP A N 1
ATOM 2199 C CA . ASP A 1 306 ? 15.314 10.042 -19.121 1.00 86.25 306 ASP A CA 1
ATOM 2200 C C . ASP A 1 306 ? 15.087 11.479 -18.596 1.00 86.25 306 ASP A C 1
ATOM 2202 O O . ASP A 1 306 ? 15.804 12.431 -18.915 1.00 86.25 306 ASP A O 1
ATOM 2206 N N . VAL A 1 307 ? 14.056 11.653 -17.760 1.00 85.06 307 VAL A N 1
ATOM 2207 C CA . VAL A 1 307 ? 13.807 12.912 -17.049 1.00 85.06 307 VAL A CA 1
ATOM 2208 C C . VAL A 1 307 ? 14.945 13.149 -16.051 1.00 85.06 307 VAL A C 1
ATOM 2210 O O . VAL A 1 307 ? 15.262 12.274 -15.243 1.00 85.06 307 VAL A O 1
ATOM 2213 N N . ARG A 1 308 ? 15.529 14.359 -16.071 1.00 78.19 308 ARG A N 1
ATOM 2214 C CA . ARG A 1 308 ? 16.575 14.801 -15.124 1.00 78.19 308 ARG A CA 1
ATOM 2215 C C . ARG A 1 308 ? 16.201 14.419 -13.687 1.00 78.19 308 ARG A C 1
ATOM 2217 O O . ARG A 1 308 ? 15.073 14.669 -13.265 1.00 78.19 308 ARG A O 1
ATOM 2224 N N . GLN A 1 309 ? 17.145 13.864 -12.922 1.00 69.62 309 GLN A N 1
ATOM 2225 C CA . GLN A 1 309 ? 16.872 13.332 -11.575 1.00 69.62 309 GLN A CA 1
ATOM 2226 C C . GLN A 1 309 ? 16.264 14.377 -10.621 1.00 69.62 309 GLN A C 1
ATOM 2228 O O . GLN A 1 309 ? 15.355 14.057 -9.866 1.00 69.62 309 GLN A O 1
ATOM 2233 N N . GLU A 1 310 ? 16.672 15.643 -10.725 1.00 70.31 310 GLU A N 1
ATOM 2234 C CA . GLU A 1 310 ? 16.079 16.782 -9.998 1.00 70.31 310 GLU A CA 1
ATOM 2235 C C . GLU A 1 310 ? 14.561 16.975 -10.241 1.00 70.31 310 GLU A C 1
ATOM 2237 O O . GLU A 1 310 ? 13.867 17.584 -9.430 1.00 70.31 310 GLU A O 1
ATOM 2242 N N . HIS A 1 311 ? 14.023 16.455 -11.349 1.00 76.81 311 HIS A N 1
ATOM 2243 C CA . HIS A 1 311 ? 12.605 16.518 -11.710 1.00 76.81 311 HIS A CA 1
ATOM 2244 C C . HIS A 1 311 ? 11.882 15.169 -11.574 1.00 76.81 311 HIS A C 1
ATOM 2246 O O . HIS A 1 311 ? 10.655 15.168 -11.478 1.00 76.81 311 HIS A O 1
ATOM 2252 N N . SER A 1 312 ? 12.577 14.023 -11.546 1.00 76.12 312 SER A N 1
ATOM 2253 C CA . SER A 1 312 ? 11.912 12.709 -11.448 1.00 76.12 312 SER A CA 1
ATOM 2254 C C . SER A 1 312 ? 11.149 12.539 -10.128 1.00 76.12 312 SER A C 1
ATOM 2256 O O . SER A 1 312 ? 10.076 11.935 -10.104 1.00 76.12 312 SER A O 1
ATOM 2258 N N . TYR A 1 313 ? 11.622 13.182 -9.057 1.00 78.50 313 TYR A N 1
ATOM 2259 C CA . TYR A 1 313 ? 10.904 13.285 -7.786 1.00 78.50 313 TYR A CA 1
ATOM 2260 C C . TYR A 1 313 ? 9.540 13.971 -7.908 1.00 78.50 313 TYR A C 1
ATOM 2262 O O . TYR A 1 313 ? 8.598 13.550 -7.245 1.00 78.50 313 TYR A O 1
ATOM 2270 N N . LEU A 1 314 ? 9.386 14.975 -8.781 1.00 84.12 314 LEU A N 1
ATOM 2271 C CA . LEU A 1 314 ? 8.112 15.682 -8.965 1.00 84.12 314 LEU A CA 1
ATOM 2272 C C . LEU A 1 314 ? 7.027 14.763 -9.549 1.00 84.12 314 LEU A C 1
ATOM 2274 O O . LEU A 1 314 ? 5.861 14.885 -9.182 1.00 84.12 314 LEU A O 1
ATOM 2278 N N . TYR A 1 315 ? 7.411 13.802 -10.397 1.00 88.00 315 TYR A N 1
ATOM 2279 C CA . TYR A 1 315 ? 6.504 12.753 -10.875 1.00 88.00 315 TYR A CA 1
ATOM 2280 C C . TYR A 1 315 ? 6.145 11.763 -9.764 1.00 88.00 315 TYR A C 1
ATOM 2282 O O . TYR A 1 315 ? 4.994 11.342 -9.684 1.00 88.00 315 TYR A O 1
ATOM 2290 N N . GLY A 1 316 ? 7.090 11.442 -8.874 1.00 88.06 316 GLY A N 1
ATOM 2291 C CA . GLY A 1 316 ? 6.807 10.702 -7.642 1.00 88.06 316 GLY A CA 1
ATOM 2292 C C . GLY A 1 316 ? 5.768 11.413 -6.772 1.00 88.06 316 GLY A C 1
ATOM 2293 O O . GLY A 1 316 ? 4.752 10.818 -6.429 1.00 88.06 316 GLY A O 1
ATOM 2294 N N . LEU A 1 317 ? 5.964 12.707 -6.499 1.00 88.00 317 LEU A N 1
ATOM 2295 C CA . LEU A 1 317 ? 5.030 13.522 -5.714 1.00 88.00 317 LEU A CA 1
ATOM 2296 C C . LEU A 1 317 ? 3.645 13.634 -6.366 1.00 88.00 317 LEU A C 1
ATOM 2298 O O . LEU A 1 317 ? 2.637 13.527 -5.671 1.00 88.00 317 LEU A O 1
ATOM 2302 N N . ALA A 1 318 ? 3.577 13.808 -7.690 1.00 90.00 318 ALA A N 1
ATOM 2303 C CA . ALA A 1 318 ? 2.315 13.801 -8.429 1.00 90.00 318 ALA A CA 1
ATOM 2304 C C . ALA A 1 318 ? 1.605 12.437 -8.337 1.00 90.00 318 ALA A C 1
ATOM 2306 O O . ALA A 1 318 ? 0.391 12.387 -8.135 1.00 90.00 318 ALA A O 1
ATOM 2307 N N . GLY A 1 319 ? 2.370 11.342 -8.417 1.00 91.44 319 GLY A N 1
ATOM 2308 C CA . GLY A 1 319 ? 1.891 9.982 -8.187 1.00 91.44 319 GLY A CA 1
ATOM 2309 C C . GLY A 1 319 ? 1.294 9.819 -6.791 1.00 91.44 319 GLY A C 1
ATOM 2310 O O . GLY A 1 319 ? 0.123 9.466 -6.672 1.00 91.44 319 GLY A O 1
ATOM 2311 N N . THR A 1 320 ? 2.048 10.150 -5.737 1.00 90.31 320 THR A N 1
ATOM 2312 C CA . THR A 1 320 ? 1.561 10.121 -4.347 1.00 90.31 320 THR A CA 1
ATOM 2313 C C . THR A 1 320 ? 0.307 10.968 -4.156 1.00 90.31 320 THR A C 1
ATOM 2315 O O . THR A 1 320 ? -0.640 10.508 -3.533 1.00 90.31 320 THR A O 1
ATOM 2318 N N . ALA A 1 321 ? 0.264 12.194 -4.686 1.00 90.50 321 ALA A N 1
ATOM 2319 C CA . ALA A 1 321 ? -0.879 13.088 -4.509 1.00 90.50 321 ALA A CA 1
ATOM 2320 C C . ALA A 1 321 ? -2.162 12.528 -5.148 1.00 90.50 321 ALA A C 1
ATOM 2322 O O . ALA A 1 321 ? -3.233 12.606 -4.542 1.00 90.50 321 ALA A O 1
ATOM 2323 N N . ALA A 1 322 ? -2.059 11.913 -6.331 1.00 92.38 322 ALA A N 1
ATOM 2324 C CA . ALA A 1 322 ? -3.175 11.211 -6.960 1.00 92.38 322 ALA A CA 1
ATOM 2325 C C . ALA A 1 322 ? -3.569 9.949 -6.170 1.00 92.38 322 ALA A C 1
ATOM 2327 O O . ALA A 1 322 ? -4.748 9.728 -5.902 1.00 92.38 322 ALA A O 1
ATOM 2328 N N . GLY A 1 323 ? -2.580 9.157 -5.751 1.00 92.38 323 GLY A N 1
ATOM 2329 C CA . GLY A 1 323 ? -2.766 7.912 -5.010 1.00 92.38 323 GLY A CA 1
ATOM 2330 C C . GLY A 1 323 ? -3.412 8.089 -3.637 1.00 92.38 323 GLY A C 1
ATOM 2331 O O . GLY A 1 323 ? -4.403 7.430 -3.341 1.00 92.38 323 GLY A O 1
ATOM 2332 N N . VAL A 1 324 ? -2.918 9.038 -2.836 1.00 89.56 324 VAL A N 1
ATOM 2333 C CA . VAL A 1 324 ? -3.508 9.432 -1.546 1.00 89.56 324 VAL A CA 1
ATOM 2334 C C . VAL A 1 324 ? -4.926 9.950 -1.738 1.00 89.56 324 VAL A C 1
ATOM 2336 O O . VAL A 1 324 ? -5.816 9.539 -1.006 1.00 89.56 324 VAL A O 1
ATOM 2339 N N . THR A 1 325 ? -5.170 10.805 -2.738 1.00 90.44 325 THR A N 1
ATOM 2340 C CA . THR A 1 325 ? -6.529 11.295 -3.026 1.00 90.44 325 THR A CA 1
ATOM 2341 C C . THR A 1 325 ? -7.490 10.135 -3.306 1.00 90.44 325 THR A C 1
ATOM 2343 O O . THR A 1 325 ? -8.577 10.098 -2.737 1.00 90.44 325 THR A O 1
ATOM 2346 N N . LEU A 1 326 ? -7.088 9.160 -4.128 1.00 90.56 326 LEU A N 1
ATOM 2347 C CA . LEU A 1 326 ? -7.908 7.985 -4.441 1.00 90.56 326 LEU A CA 1
ATOM 2348 C C . LEU A 1 326 ? -8.094 7.051 -3.235 1.00 90.56 326 LEU A C 1
ATOM 2350 O O . LEU A 1 326 ? -9.212 6.602 -2.992 1.00 90.56 326 LEU A O 1
ATOM 2354 N N . ALA A 1 327 ? -7.041 6.795 -2.455 1.00 90.75 327 ALA A N 1
ATOM 2355 C CA . ALA A 1 327 ? -7.115 5.935 -1.277 1.00 90.75 327 ALA A CA 1
ATOM 2356 C C . ALA A 1 327 ? -7.971 6.558 -0.158 1.00 90.75 327 ALA A C 1
ATOM 2358 O O . ALA A 1 327 ? -8.812 5.876 0.422 1.00 90.75 327 ALA A O 1
ATOM 2359 N N . THR A 1 328 ? -7.851 7.869 0.071 1.00 88.00 328 THR A N 1
ATOM 2360 C CA . THR A 1 328 ? -8.732 8.626 0.973 1.00 88.00 328 THR A CA 1
ATOM 2361 C C . THR A 1 328 ? -10.184 8.601 0.498 1.00 88.00 328 THR A C 1
ATOM 2363 O O . THR A 1 328 ? -11.078 8.425 1.317 1.00 88.00 328 THR A O 1
ATOM 2366 N N . ILE A 1 329 ? -10.452 8.724 -0.810 1.00 86.00 329 ILE A N 1
ATOM 2367 C CA . ILE A 1 329 ? -11.818 8.587 -1.350 1.00 86.00 329 ILE A CA 1
ATOM 2368 C C . ILE A 1 329 ? -12.366 7.171 -1.122 1.00 86.00 329 ILE A C 1
ATOM 2370 O O . ILE A 1 329 ? -13.542 7.034 -0.791 1.00 86.00 329 ILE A O 1
ATOM 2374 N N . ALA A 1 330 ? -11.547 6.127 -1.263 1.00 86.12 330 ALA A N 1
ATOM 2375 C CA . ALA A 1 330 ? -11.969 4.753 -1.001 1.00 86.12 330 ALA A CA 1
ATOM 2376 C C . ALA A 1 330 ? -12.321 4.535 0.482 1.00 86.12 330 ALA A C 1
ATOM 2378 O O . ALA A 1 330 ? -13.455 4.140 0.758 1.00 86.12 330 ALA A O 1
ATOM 2379 N N . VAL A 1 331 ? -11.410 4.881 1.404 1.00 85.06 331 VAL A N 1
ATOM 2380 C CA . VAL A 1 331 ? -11.580 4.763 2.871 1.00 85.06 331 VAL A CA 1
ATOM 2381 C C . VAL A 1 331 ? -12.748 5.615 3.389 1.00 85.06 331 VAL A C 1
ATOM 2383 O O . VAL A 1 331 ? -13.527 5.176 4.230 1.00 85.06 331 VAL A O 1
ATOM 2386 N N . ALA A 1 332 ? -12.948 6.819 2.844 1.00 83.19 332 ALA A N 1
ATOM 2387 C CA . ALA A 1 332 ? -14.062 7.689 3.234 1.00 83.19 332 ALA A CA 1
ATOM 2388 C C . ALA A 1 332 ? -15.449 7.184 2.781 1.00 83.19 332 ALA A C 1
ATOM 2390 O O . ALA A 1 332 ? -16.461 7.723 3.228 1.00 83.19 332 ALA A O 1
ATOM 2391 N N . ASN A 1 333 ? -15.518 6.186 1.889 1.00 81.56 333 ASN A N 1
ATOM 2392 C CA . ASN A 1 333 ? -16.775 5.604 1.397 1.00 81.56 333 ASN A CA 1
ATOM 2393 C C . ASN A 1 333 ? -16.963 4.124 1.777 1.00 81.56 333 ASN A C 1
ATOM 2395 O O . ASN A 1 333 ? -18.097 3.649 1.789 1.00 81.56 333 ASN A O 1
ATOM 2399 N N . ASN A 1 334 ? -15.887 3.394 2.080 1.00 78.25 334 ASN A N 1
ATOM 2400 C CA . ASN A 1 334 ? -15.892 1.974 2.433 1.00 78.25 334 ASN A CA 1
ATOM 2401 C C . ASN A 1 334 ? -14.786 1.740 3.471 1.00 78.25 334 ASN A C 1
ATOM 2403 O O . ASN A 1 334 ? -13.675 2.221 3.269 1.00 78.25 334 ASN A O 1
ATOM 2407 N N . ARG A 1 335 ? -15.045 0.956 4.525 1.00 74.38 335 ARG A N 1
ATOM 2408 C CA . ARG A 1 335 ? -13.947 0.423 5.349 1.00 74.38 335 ARG A CA 1
ATOM 2409 C C . ARG A 1 335 ? -13.174 -0.607 4.536 1.00 74.38 335 ARG A C 1
ATOM 2411 O O . ARG A 1 335 ? -13.802 -1.417 3.854 1.00 74.38 335 ARG A O 1
ATOM 2418 N N . VAL A 1 336 ? -11.850 -0.573 4.625 1.00 82.06 336 VAL A N 1
ATOM 2419 C CA . VAL A 1 336 ? -10.984 -1.600 4.041 1.00 82.06 336 VAL A CA 1
ATOM 2420 C C . VAL A 1 336 ? -10.551 -2.549 5.156 1.00 82.06 336 VAL A C 1
ATOM 2422 O O . VAL A 1 336 ? -10.195 -2.091 6.237 1.00 82.06 336 VAL A O 1
ATOM 2425 N N . ASP A 1 337 ? -10.622 -3.856 4.913 1.00 84.62 337 ASP A N 1
ATOM 2426 C CA . ASP A 1 337 ? -10.107 -4.877 5.828 1.00 84.62 337 ASP A CA 1
ATOM 2427 C C . ASP A 1 337 ? -8.611 -5.138 5.586 1.00 84.62 337 ASP A C 1
ATOM 2429 O O . ASP A 1 337 ? -8.053 -4.793 4.542 1.00 84.62 337 ASP A O 1
ATOM 2433 N N . ASP A 1 338 ? -7.941 -5.757 6.556 1.00 85.50 338 ASP A N 1
ATOM 2434 C CA . ASP A 1 338 ? -6.520 -6.115 6.491 1.00 85.50 338 ASP A CA 1
ATOM 2435 C C . ASP A 1 338 ? -6.166 -6.844 5.177 1.00 85.50 338 ASP A C 1
ATOM 2437 O O . ASP A 1 338 ? -5.189 -6.505 4.509 1.00 85.50 338 ASP A O 1
ATOM 2441 N N . GLY A 1 339 ? -7.030 -7.754 4.709 1.00 85.25 339 GLY A N 1
ATOM 2442 C CA . GLY A 1 339 ? -6.848 -8.438 3.428 1.00 85.25 339 GLY A CA 1
ATOM 2443 C C . GLY A 1 339 ? -7.059 -7.557 2.189 1.00 85.25 339 GLY A C 1
ATOM 2444 O O . GLY A 1 339 ? -6.394 -7.772 1.177 1.00 85.25 339 GLY A O 1
ATOM 2445 N N . GLY A 1 340 ? -7.915 -6.539 2.239 1.00 88.75 340 GLY A N 1
ATOM 2446 C CA . GLY A 1 340 ? -8.028 -5.505 1.212 1.00 88.75 340 GLY A CA 1
ATOM 2447 C C . GLY A 1 340 ? -6.816 -4.566 1.188 1.00 88.75 340 GLY A C 1
ATOM 2448 O O . GLY A 1 340 ? -6.316 -4.216 0.114 1.00 88.75 340 GLY A O 1
ATOM 2449 N N . ALA A 1 341 ? -6.271 -4.220 2.357 1.00 89.75 341 ALA A N 1
ATOM 2450 C CA . ALA A 1 341 ? -5.010 -3.492 2.476 1.00 89.75 341 ALA A CA 1
ATOM 2451 C C . ALA A 1 341 ? -3.839 -4.320 1.915 1.00 89.75 341 ALA A C 1
ATOM 2453 O O . ALA A 1 341 ? -3.038 -3.814 1.122 1.00 89.75 341 ALA A O 1
ATOM 2454 N N . ALA A 1 342 ? -3.798 -5.615 2.236 1.00 91.25 342 ALA A N 1
ATOM 2455 C CA . ALA A 1 342 ? -2.879 -6.587 1.659 1.00 91.25 342 ALA A CA 1
ATOM 2456 C C . ALA A 1 342 ? -2.996 -6.656 0.138 1.00 91.25 342 ALA A C 1
ATOM 2458 O O . ALA A 1 342 ? -1.991 -6.551 -0.561 1.00 91.25 342 ALA A O 1
ATOM 2459 N N . LEU A 1 343 ? -4.220 -6.789 -0.381 1.00 92.50 343 LEU A N 1
ATOM 2460 C CA . LEU A 1 343 ? -4.509 -6.889 -1.808 1.00 92.50 343 LEU A CA 1
ATOM 2461 C C . LEU A 1 343 ? -4.021 -5.646 -2.564 1.00 92.50 343 LEU A C 1
ATOM 2463 O O . LEU A 1 343 ? -3.456 -5.781 -3.648 1.00 92.50 343 LEU A O 1
ATOM 2467 N N . ALA A 1 344 ? -4.152 -4.449 -1.984 1.00 94.56 344 ALA A N 1
ATOM 2468 C CA . ALA A 1 344 ? -3.629 -3.217 -2.571 1.00 94.56 344 ALA A CA 1
ATOM 2469 C C . ALA A 1 344 ? -2.088 -3.203 -2.680 1.00 94.56 344 ALA A C 1
ATOM 2471 O O . ALA A 1 344 ? -1.561 -2.768 -3.707 1.00 94.56 344 ALA A O 1
ATOM 2472 N N . HIS A 1 345 ? -1.358 -3.709 -1.675 1.00 93.12 345 HIS A N 1
ATOM 2473 C CA . HIS A 1 345 ? 0.110 -3.851 -1.736 1.00 93.12 345 HIS A CA 1
ATOM 2474 C C . HIS A 1 345 ? 0.554 -4.997 -2.662 1.00 93.12 345 HIS A C 1
ATOM 2476 O O . HIS A 1 345 ? 1.412 -4.789 -3.522 1.00 93.12 345 HIS A O 1
ATOM 2482 N N . SER A 1 346 ? -0.061 -6.177 -2.534 1.00 93.31 346 SER A N 1
ATOM 2483 C CA . SER A 1 346 ? 0.145 -7.366 -3.381 1.00 93.31 346 SER A CA 1
ATOM 2484 C C . SER A 1 346 ? -0.049 -7.026 -4.855 1.00 93.31 346 SER A C 1
ATOM 2486 O O . SER A 1 346 ? 0.876 -7.156 -5.655 1.00 93.31 346 SER A O 1
ATOM 2488 N N . GLY A 1 347 ? -1.214 -6.486 -5.224 1.00 93.50 347 GLY A N 1
ATOM 2489 C CA . GLY A 1 347 ? -1.544 -6.158 -6.607 1.00 93.50 347 GLY A CA 1
ATOM 2490 C C . GLY A 1 347 ? -0.623 -5.104 -7.218 1.00 93.50 347 GLY A C 1
ATOM 2491 O O . GLY A 1 347 ? -0.359 -5.143 -8.420 1.00 93.50 347 GLY A O 1
ATOM 2492 N N . ALA A 1 348 ? -0.066 -4.205 -6.405 1.00 94.69 348 ALA A N 1
ATOM 2493 C CA . ALA A 1 348 ? 0.947 -3.251 -6.836 1.00 94.69 348 ALA A CA 1
ATOM 2494 C C . ALA A 1 348 ? 2.320 -3.901 -7.079 1.00 94.69 348 ALA A C 1
ATOM 2496 O O . ALA A 1 348 ? 2.948 -3.634 -8.106 1.00 94.69 348 ALA A O 1
ATOM 2497 N N . ALA A 1 349 ? 2.769 -4.786 -6.183 1.00 93.00 349 ALA A N 1
ATOM 2498 C CA . ALA A 1 349 ? 4.017 -5.537 -6.328 1.00 93.00 349 ALA A CA 1
ATOM 2499 C C . ALA A 1 349 ? 3.951 -6.542 -7.496 1.00 93.00 349 ALA A C 1
ATOM 2501 O O . ALA A 1 349 ? 4.847 -6.588 -8.344 1.00 93.00 349 ALA A O 1
ATOM 2502 N N . PHE A 1 350 ? 2.849 -7.289 -7.594 1.00 92.19 350 PHE A N 1
ATOM 2503 C CA . PHE A 1 350 ? 2.512 -8.171 -8.709 1.00 92.19 350 PHE A CA 1
ATOM 2504 C C . PHE A 1 350 ? 2.414 -7.388 -10.021 1.00 92.19 350 PHE A C 1
ATOM 2506 O O . PHE A 1 350 ? 2.999 -7.787 -11.027 1.00 92.19 350 PHE A O 1
ATOM 2513 N N . GLY A 1 351 ? 1.735 -6.236 -10.008 1.00 95.12 351 GLY A N 1
ATOM 2514 C CA . GLY A 1 351 ? 1.633 -5.329 -11.147 1.00 95.12 351 GLY A CA 1
ATOM 2515 C C . GLY A 1 351 ? 3.002 -4.847 -11.621 1.00 95.12 351 GLY A C 1
ATOM 2516 O O . GLY A 1 351 ? 3.301 -4.945 -12.810 1.00 95.12 351 GLY A O 1
ATOM 2517 N N . LEU A 1 352 ? 3.869 -4.401 -10.706 1.00 96.50 352 LEU A N 1
ATOM 2518 C CA . LEU A 1 352 ? 5.257 -4.018 -10.986 1.00 96.50 352 LEU A CA 1
ATOM 2519 C C . LEU A 1 352 ? 6.035 -5.172 -11.638 1.00 96.50 352 LEU A C 1
ATOM 2521 O O . LEU A 1 352 ? 6.696 -4.962 -12.657 1.00 96.50 352 LEU A O 1
ATOM 2525 N N . GLY A 1 353 ? 5.931 -6.386 -11.090 1.00 93.19 353 GLY A N 1
ATOM 2526 C CA . GLY A 1 353 ? 6.586 -7.583 -11.623 1.00 93.19 353 GLY A CA 1
ATOM 2527 C C . GLY A 1 353 ? 6.074 -7.981 -13.011 1.00 93.19 353 GLY A C 1
ATOM 2528 O O . GLY A 1 353 ? 6.860 -8.153 -13.941 1.00 93.19 353 GLY A O 1
ATOM 2529 N N . MET A 1 354 ? 4.758 -8.062 -13.200 1.00 95.00 354 MET A N 1
ATOM 2530 C CA . MET A 1 354 ? 4.154 -8.396 -14.494 1.00 95.00 354 MET A CA 1
ATOM 2531 C C . MET A 1 354 ? 4.379 -7.302 -15.543 1.00 95.00 354 MET A C 1
ATOM 2533 O O . MET A 1 354 ? 4.573 -7.614 -16.715 1.00 95.00 354 MET A O 1
ATOM 2537 N N . GLY A 1 355 ? 4.434 -6.033 -15.136 1.00 96.00 355 GLY A N 1
ATOM 2538 C CA . GLY A 1 355 ? 4.817 -4.916 -15.995 1.00 96.00 355 GLY A CA 1
ATOM 2539 C C . GLY A 1 355 ? 6.281 -4.992 -16.438 1.00 96.00 355 GLY A C 1
ATOM 2540 O O . GLY A 1 355 ? 6.572 -4.807 -17.621 1.00 96.00 355 GLY A O 1
ATOM 2541 N N . ALA A 1 356 ? 7.197 -5.345 -15.528 1.00 95.12 356 ALA A N 1
ATOM 2542 C CA . ALA A 1 356 ? 8.598 -5.624 -15.849 1.00 95.12 356 ALA A CA 1
ATOM 2543 C C . ALA A 1 356 ? 8.728 -6.737 -16.903 1.00 95.12 356 ALA A C 1
ATOM 2545 O O . ALA A 1 356 ? 9.432 -6.578 -17.902 1.00 95.12 356 ALA A O 1
ATOM 2546 N N . LEU A 1 357 ? 8.001 -7.842 -16.706 1.00 94.12 357 LEU A N 1
ATOM 2547 C CA . LEU A 1 357 ? 7.967 -8.972 -17.635 1.00 94.12 357 LEU A CA 1
ATOM 2548 C C . LEU A 1 357 ? 7.329 -8.593 -18.978 1.00 94.12 357 LEU A C 1
ATOM 2550 O O . LEU A 1 357 ? 7.844 -8.991 -20.017 1.00 94.12 357 LEU A O 1
ATOM 2554 N N . ALA A 1 358 ? 6.266 -7.785 -18.990 1.00 96.06 358 ALA A N 1
ATOM 2555 C CA . ALA A 1 358 ? 5.628 -7.312 -20.218 1.00 96.06 358 ALA A CA 1
ATOM 2556 C C . ALA A 1 358 ? 6.571 -6.435 -21.062 1.00 96.06 358 ALA A C 1
ATOM 2558 O O . ALA A 1 358 ? 6.672 -6.636 -22.273 1.00 96.06 358 ALA A O 1
ATOM 2559 N N . GLU A 1 359 ? 7.321 -5.514 -20.446 1.00 94.25 359 GLU A N 1
ATOM 2560 C CA . GLU A 1 359 ? 8.366 -4.768 -21.160 1.00 94.25 359 GLU A CA 1
ATOM 2561 C C . GLU A 1 359 ? 9.487 -5.706 -21.646 1.00 94.25 359 GLU A C 1
ATOM 2563 O O . GLU A 1 359 ? 9.932 -5.575 -22.788 1.00 94.25 359 GLU A O 1
ATOM 2568 N N . GLY A 1 360 ? 9.884 -6.698 -20.841 1.00 92.19 360 GLY A N 1
ATOM 2569 C CA . GLY A 1 360 ? 10.826 -7.751 -21.237 1.00 92.19 360 GLY A CA 1
ATOM 2570 C C . GLY A 1 360 ? 10.360 -8.563 -22.456 1.00 92.19 360 GLY A C 1
ATOM 2571 O O . GLY A 1 360 ? 11.147 -8.811 -23.367 1.00 92.19 360 GLY A O 1
ATOM 2572 N N . ILE A 1 361 ? 9.072 -8.905 -22.543 1.00 93.75 361 ILE A N 1
ATOM 2573 C CA . ILE A 1 361 ? 8.454 -9.601 -23.688 1.00 93.75 361 ILE A CA 1
ATOM 2574 C C . ILE A 1 361 ? 8.376 -8.697 -24.931 1.00 93.75 361 ILE A C 1
ATOM 2576 O O . ILE A 1 361 ? 8.490 -9.187 -26.053 1.00 93.75 361 ILE A O 1
ATOM 2580 N N . VAL A 1 362 ? 8.208 -7.381 -24.767 1.00 94.19 362 VAL A N 1
ATOM 2581 C CA . VAL A 1 362 ? 8.156 -6.429 -25.893 1.00 94.19 362 VAL A CA 1
ATOM 2582 C C . VAL A 1 362 ? 9.554 -6.097 -26.423 1.00 94.19 362 VAL A C 1
ATOM 2584 O O . VAL A 1 362 ? 9.779 -6.145 -27.633 1.00 94.19 362 VAL A O 1
ATOM 2587 N N . ARG A 1 363 ? 10.501 -5.761 -25.539 1.00 91.12 363 ARG A N 1
ATOM 2588 C CA . ARG A 1 363 ? 11.865 -5.347 -25.911 1.00 91.12 363 ARG A CA 1
ATOM 2589 C C . ARG A 1 363 ? 12.767 -6.553 -26.182 1.00 91.12 363 ARG A C 1
ATOM 2591 O O . ARG A 1 363 ? 13.480 -6.576 -27.180 1.00 91.12 363 ARG A O 1
ATOM 2598 N N . GLY A 1 364 ? 12.699 -7.582 -25.340 1.00 87.25 364 GLY A N 1
ATOM 2599 C CA . GLY A 1 364 ? 13.634 -8.711 -25.326 1.00 87.25 364 GLY A CA 1
ATOM 2600 C C . GLY A 1 364 ? 14.974 -8.403 -24.651 1.00 87.25 364 GLY A C 1
ATOM 2601 O O . GLY A 1 364 ? 15.916 -9.168 -24.829 1.00 87.25 364 GLY A O 1
ATOM 2602 N N . ASP A 1 365 ? 15.100 -7.294 -23.920 1.00 86.06 365 ASP A N 1
ATOM 2603 C CA . ASP A 1 365 ? 16.358 -6.864 -23.294 1.00 86.06 365 ASP A CA 1
ATOM 2604 C C . ASP A 1 365 ? 16.571 -7.528 -21.917 1.00 86.06 365 ASP A C 1
ATOM 2606 O O . ASP A 1 365 ? 15.640 -7.626 -21.124 1.00 86.06 365 ASP A O 1
ATOM 2610 N N . LEU A 1 366 ? 17.803 -7.971 -21.640 1.00 83.06 366 LEU A N 1
ATOM 2611 C CA . LEU A 1 366 ? 18.250 -8.516 -20.346 1.00 83.06 366 LEU A CA 1
ATOM 2612 C C . LEU A 1 366 ? 19.245 -7.589 -19.615 1.00 83.06 366 LEU A C 1
ATOM 2614 O O . LEU A 1 366 ? 19.620 -7.868 -18.479 1.00 83.06 366 LEU A O 1
ATOM 2618 N N . VAL A 1 367 ? 19.725 -6.525 -20.267 1.00 84.69 367 VAL A N 1
ATOM 2619 C CA . VAL A 1 367 ? 20.835 -5.677 -19.797 1.00 84.69 367 VAL A CA 1
ATOM 2620 C C . VAL A 1 367 ? 20.336 -4.417 -19.090 1.00 84.69 367 VAL A C 1
ATOM 2622 O O . VAL A 1 367 ? 20.979 -3.936 -18.151 1.00 84.69 367 VAL A O 1
ATOM 2625 N N . ASN A 1 368 ? 19.202 -3.865 -19.526 1.00 86.06 368 ASN A N 1
ATOM 2626 C CA . ASN A 1 368 ? 18.588 -2.694 -18.906 1.00 86.06 368 ASN A CA 1
ATOM 2627 C C . ASN A 1 368 ? 17.356 -3.082 -18.085 1.00 86.06 368 ASN A C 1
ATOM 2629 O O . ASN A 1 368 ? 16.537 -3.898 -18.502 1.00 86.06 368 ASN A O 1
ATOM 2633 N N . THR A 1 369 ? 17.215 -2.466 -16.911 1.00 90.31 369 THR A N 1
ATOM 2634 C CA . THR A 1 369 ? 16.053 -2.652 -16.039 1.00 90.31 369 THR A CA 1
ATOM 2635 C C . THR A 1 369 ? 14.778 -2.154 -16.740 1.00 90.31 369 THR A C 1
ATOM 2637 O O . THR A 1 369 ? 14.794 -1.032 -17.256 1.00 90.31 369 THR A O 1
ATOM 2640 N N . PRO A 1 370 ? 13.669 -2.918 -16.738 1.00 92.62 370 PRO A N 1
ATOM 2641 C CA . PRO A 1 370 ? 12.430 -2.562 -17.437 1.00 92.62 370 PRO A CA 1
ATOM 2642 C C . PRO A 1 370 ? 11.593 -1.504 -16.689 1.00 92.62 370 PRO A C 1
ATOM 2644 O O . PRO A 1 370 ? 10.486 -1.762 -16.213 1.00 92.62 370 PRO A O 1
ATOM 2647 N N . LEU A 1 371 ? 12.152 -0.301 -16.526 1.00 93.62 371 LEU A N 1
ATOM 2648 C CA . LEU A 1 371 ? 11.614 0.742 -15.643 1.00 93.62 371 LEU A CA 1
ATOM 2649 C C . LEU A 1 371 ? 10.237 1.271 -16.072 1.00 93.62 371 LEU A C 1
ATOM 2651 O O . LEU A 1 371 ? 9.442 1.632 -15.206 1.00 93.62 371 LEU A O 1
ATOM 2655 N N . ALA A 1 372 ? 9.929 1.312 -17.373 1.00 94.56 372 ALA A N 1
ATOM 2656 C CA . ALA A 1 372 ? 8.634 1.808 -17.846 1.00 94.56 372 ALA A CA 1
ATOM 2657 C C . ALA A 1 372 ? 7.530 0.795 -17.513 1.00 94.56 372 ALA A C 1
ATOM 2659 O O . ALA A 1 372 ? 6.503 1.154 -16.940 1.00 94.56 372 ALA A O 1
ATOM 2660 N N . GLY A 1 373 ? 7.782 -0.482 -17.806 1.00 95.19 373 GLY A N 1
ATOM 2661 C CA . GLY A 1 373 ? 6.922 -1.604 -17.453 1.00 95.19 373 GLY A CA 1
ATOM 2662 C C . GLY A 1 373 ? 6.699 -1.711 -15.948 1.00 95.19 373 GLY A C 1
ATOM 2663 O O . GLY A 1 373 ? 5.553 -1.766 -15.515 1.00 95.19 373 GLY A O 1
ATOM 2664 N N . MET A 1 374 ? 7.765 -1.649 -15.141 1.00 96.31 374 MET A N 1
ATOM 2665 C CA . MET A 1 374 ? 7.660 -1.599 -13.675 1.00 96.31 374 MET A CA 1
ATOM 2666 C C . MET A 1 374 ? 6.807 -0.412 -13.200 1.00 96.31 374 MET A C 1
ATOM 2668 O O . MET A 1 374 ? 5.970 -0.569 -12.313 1.00 96.31 374 MET A O 1
ATOM 2672 N N . GLY A 1 375 ? 6.998 0.768 -13.800 1.00 94.62 375 GLY A N 1
ATOM 2673 C CA . GLY A 1 375 ? 6.279 1.990 -13.444 1.00 94.62 375 GLY A CA 1
ATOM 2674 C C . GLY A 1 375 ? 4.783 1.926 -13.758 1.00 94.62 375 GLY A C 1
ATOM 2675 O O . GLY A 1 375 ? 3.957 2.134 -12.867 1.00 94.62 375 GLY A O 1
ATOM 2676 N N . TYR A 1 376 ? 4.419 1.588 -15.000 1.00 96.88 376 TYR A N 1
ATOM 2677 C CA . TYR A 1 376 ? 3.018 1.385 -15.390 1.00 96.88 376 TYR A CA 1
ATOM 2678 C C . TYR A 1 376 ? 2.376 0.240 -14.604 1.00 96.88 376 TYR A C 1
ATOM 2680 O O . TYR A 1 376 ? 1.247 0.374 -14.137 1.00 96.88 376 TYR A O 1
ATOM 2688 N N . GLY A 1 377 ? 3.113 -0.856 -14.416 1.00 95.50 377 GLY A N 1
ATOM 2689 C CA . GLY A 1 377 ? 2.681 -2.031 -13.676 1.00 95.50 377 GLY A CA 1
ATOM 2690 C C . GLY A 1 377 ? 2.309 -1.721 -12.228 1.00 95.50 377 GLY A C 1
ATOM 2691 O O . GLY A 1 377 ? 1.213 -2.073 -11.803 1.00 95.50 377 GLY A O 1
ATOM 2692 N N . ALA A 1 378 ? 3.165 -1.004 -11.493 1.00 96.56 378 ALA A N 1
ATOM 2693 C CA . ALA A 1 378 ? 2.888 -0.598 -10.114 1.00 96.56 378 ALA A CA 1
ATOM 2694 C C . ALA A 1 378 ? 1.626 0.278 -10.006 1.00 96.56 378 ALA A C 1
ATOM 2696 O O . ALA A 1 378 ? 0.778 0.049 -9.145 1.00 96.56 378 ALA A O 1
ATOM 2697 N N . GLY A 1 379 ? 1.487 1.264 -10.903 1.00 94.88 379 GLY A N 1
ATOM 2698 C CA . GLY A 1 379 ? 0.371 2.216 -10.896 1.00 94.88 379 GLY A CA 1
ATOM 2699 C C . GLY A 1 379 ? -0.973 1.594 -11.290 1.00 94.88 379 GLY A C 1
ATOM 2700 O O . GLY A 1 379 ? -1.987 1.866 -10.653 1.00 94.88 379 GLY A O 1
ATOM 2701 N N . VAL A 1 380 ? -0.992 0.724 -12.306 1.00 96.12 380 VAL A N 1
ATOM 2702 C CA . VAL A 1 380 ? -2.200 -0.028 -12.693 1.00 96.12 380 VAL A CA 1
ATOM 2703 C C . VAL A 1 380 ? -2.530 -1.101 -11.654 1.00 96.12 380 VAL A C 1
ATOM 2705 O O . VAL A 1 380 ? -3.701 -1.294 -11.340 1.00 96.12 380 VAL A O 1
ATOM 2708 N N . GLY A 1 381 ? -1.513 -1.757 -11.088 1.00 94.81 381 GLY A N 1
ATOM 2709 C CA . GLY A 1 381 ? -1.652 -2.787 -10.061 1.00 94.81 381 GLY A CA 1
ATOM 2710 C C . GLY A 1 381 ? -2.317 -2.270 -8.788 1.00 94.81 381 GLY A C 1
ATOM 2711 O O . GLY A 1 381 ? -3.366 -2.785 -8.405 1.00 94.81 381 GLY A O 1
ATOM 2712 N N . VAL A 1 382 ? -1.773 -1.204 -8.184 1.00 95.69 382 VAL A N 1
ATOM 2713 C CA . VAL A 1 382 ? -2.361 -0.597 -6.973 1.00 95.69 382 VAL A CA 1
ATOM 2714 C C . VAL A 1 382 ? -3.765 -0.044 -7.229 1.00 95.69 382 VAL A C 1
ATOM 2716 O O . VAL A 1 382 ? -4.626 -0.142 -6.363 1.00 95.69 382 VAL A O 1
ATOM 2719 N N . LEU A 1 383 ? -4.037 0.489 -8.428 1.00 95.00 383 LEU A N 1
ATOM 2720 C CA . LEU A 1 383 ? -5.361 1.002 -8.778 1.00 95.00 383 LEU A CA 1
ATOM 2721 C C . LEU A 1 383 ? -6.388 -0.128 -8.933 1.00 95.00 383 LEU A C 1
ATOM 2723 O O . LEU A 1 383 ? -7.464 -0.060 -8.348 1.00 95.00 383 LEU A O 1
ATOM 2727 N N . ALA A 1 384 ? -6.070 -1.171 -9.703 1.00 93.44 384 ALA A N 1
ATOM 2728 C CA . ALA A 1 384 ? -6.986 -2.283 -9.946 1.00 93.44 384 ALA A CA 1
ATOM 2729 C C . ALA A 1 384 ? -7.248 -3.096 -8.670 1.00 93.44 384 ALA A C 1
ATOM 2731 O O . ALA A 1 384 ? -8.396 -3.424 -8.372 1.00 93.44 384 ALA A O 1
ATOM 2732 N N . ALA A 1 385 ? -6.199 -3.376 -7.894 1.00 92.81 385 ALA A N 1
ATOM 2733 C CA . ALA A 1 385 ? -6.311 -4.121 -6.647 1.00 92.81 385 ALA A CA 1
ATOM 2734 C C . ALA A 1 385 ? -6.898 -3.275 -5.507 1.00 92.81 385 ALA A C 1
ATOM 2736 O O . ALA A 1 385 ? -7.699 -3.782 -4.730 1.00 92.81 385 ALA A O 1
ATOM 2737 N N . GLY A 1 386 ? -6.602 -1.971 -5.462 1.00 89.44 386 GLY A N 1
ATOM 2738 C CA . GLY A 1 386 ? -7.241 -1.034 -4.539 1.00 89.44 386 GLY A CA 1
ATOM 2739 C C . GLY A 1 386 ? -8.738 -0.852 -4.812 1.00 89.44 386 GLY A C 1
ATOM 2740 O O . GLY A 1 386 ? -9.522 -0.752 -3.875 1.00 89.44 386 GLY A O 1
ATOM 2741 N N . ILE A 1 387 ? -9.167 -0.894 -6.080 1.00 90.75 387 ILE A N 1
ATOM 2742 C CA . ILE A 1 387 ? -10.594 -0.984 -6.428 1.00 90.75 387 ILE A CA 1
ATOM 2743 C C . ILE A 1 387 ? -11.166 -2.330 -5.964 1.00 90.75 387 ILE A C 1
ATOM 2745 O O . ILE A 1 387 ? -12.206 -2.338 -5.307 1.00 90.75 387 ILE A O 1
ATOM 2749 N N . ALA A 1 388 ? -10.496 -3.454 -6.245 1.00 88.88 388 ALA A N 1
ATOM 2750 C CA . ALA A 1 388 ? -10.961 -4.784 -5.838 1.00 88.88 388 ALA A CA 1
ATOM 2751 C C . ALA A 1 388 ? -11.125 -4.923 -4.311 1.00 88.88 388 ALA A C 1
ATOM 2753 O O . ALA A 1 388 ? -12.128 -5.472 -3.866 1.00 88.88 388 ALA A O 1
ATOM 2754 N N . ALA A 1 389 ? -10.218 -4.340 -3.524 1.00 87.38 389 ALA A N 1
ATOM 2755 C CA . ALA A 1 389 ? -10.281 -4.280 -2.062 1.00 87.38 389 ALA A CA 1
ATOM 2756 C C . ALA A 1 389 ? -11.531 -3.560 -1.515 1.00 87.38 389 ALA A C 1
ATOM 2758 O O . ALA A 1 389 ? -11.961 -3.841 -0.405 1.00 87.38 389 ALA A O 1
ATOM 2759 N N . THR A 1 390 ? -12.163 -2.668 -2.290 1.00 82.81 390 THR A N 1
ATOM 2760 C CA . THR A 1 390 ? -13.457 -2.061 -1.903 1.00 82.81 390 THR A CA 1
ATOM 2761 C C . THR A 1 390 ? -14.676 -2.924 -2.253 1.00 82.81 390 THR A C 1
ATOM 2763 O O . THR A 1 390 ? -15.799 -2.540 -1.935 1.00 82.81 390 THR A O 1
ATOM 2766 N N . GLN A 1 391 ? -14.489 -4.045 -2.962 1.00 83.12 391 GLN A N 1
ATOM 2767 C CA . GLN A 1 391 ? -15.570 -4.884 -3.504 1.00 83.12 391 GLN A CA 1
ATOM 2768 C C . GLN A 1 391 ? -15.485 -6.363 -3.081 1.00 83.12 391 GLN A C 1
ATOM 2770 O O . GLN A 1 391 ? -16.449 -7.099 -3.288 1.00 83.12 391 GLN A O 1
ATOM 2775 N N . VAL A 1 392 ? -14.346 -6.820 -2.546 1.00 81.31 392 VAL A N 1
ATOM 2776 C CA . VAL A 1 392 ? -14.075 -8.230 -2.227 1.00 81.31 392 VAL A CA 1
ATOM 2777 C C . VAL A 1 392 ? -13.376 -8.339 -0.874 1.00 81.31 392 VAL A C 1
ATOM 2779 O O . VAL A 1 392 ? -12.205 -7.994 -0.754 1.00 81.31 392 VAL A O 1
ATOM 2782 N N . GLU A 1 393 ? -14.083 -8.890 0.111 1.00 79.62 393 GLU A N 1
ATOM 2783 C CA . GLU A 1 393 ? -13.500 -9.325 1.385 1.00 79.62 393 GLU A CA 1
ATOM 2784 C C . GLU A 1 393 ? -12.563 -10.520 1.154 1.00 79.62 393 GLU A C 1
ATOM 2786 O O . GLU A 1 393 ? -12.903 -11.483 0.455 1.00 79.62 393 GLU A O 1
ATOM 2791 N N . THR A 1 394 ? -11.376 -10.478 1.751 1.00 81.19 394 THR A N 1
ATOM 2792 C CA . THR A 1 394 ? -10.390 -11.566 1.703 1.00 81.19 394 THR A CA 1
ATOM 2793 C C . THR A 1 394 ? -9.576 -11.572 2.988 1.00 81.19 394 THR A C 1
ATOM 2795 O O . THR A 1 394 ? -9.452 -10.550 3.650 1.00 81.19 394 THR A O 1
ATOM 2798 N N . SER A 1 395 ? -8.972 -12.704 3.352 1.00 86.88 395 SER A N 1
ATOM 2799 C CA . SER A 1 395 ? -7.967 -12.699 4.415 1.00 86.88 395 SER A CA 1
ATOM 2800 C C . SER A 1 395 ? -6.592 -12.311 3.872 1.00 86.88 395 SER A C 1
ATOM 2802 O O . SER A 1 395 ? -6.206 -12.665 2.753 1.00 86.88 395 SER A O 1
ATOM 2804 N N . SER A 1 396 ? -5.813 -11.654 4.720 1.00 85.88 396 SER A N 1
ATOM 2805 C CA . SER A 1 396 ? -4.384 -11.401 4.533 1.00 85.88 396 SER A CA 1
ATOM 2806 C C . SER A 1 396 ? -3.564 -12.667 4.292 1.00 85.88 396 SER A C 1
ATOM 2808 O O . SER A 1 396 ? -2.718 -12.712 3.397 1.00 85.88 396 SER A O 1
ATOM 2810 N N . SER A 1 397 ? -3.868 -13.744 5.024 1.00 85.06 397 SER A N 1
ATOM 2811 C CA . SER A 1 397 ? -3.246 -15.055 4.815 1.00 85.06 397 SER A CA 1
ATOM 2812 C C . SER A 1 397 ? -3.511 -15.609 3.413 1.00 85.06 397 SER A C 1
ATOM 2814 O O . SER A 1 397 ? -2.605 -16.170 2.797 1.00 85.06 397 SER A O 1
ATOM 2816 N N . ARG A 1 398 ? -4.715 -15.402 2.864 1.00 88.00 398 ARG A N 1
ATOM 2817 C CA . ARG A 1 398 ? -5.061 -15.814 1.500 1.00 88.00 398 ARG A CA 1
ATOM 2818 C C . ARG A 1 398 ? -4.295 -15.014 0.450 1.00 88.00 398 ARG A C 1
ATOM 2820 O O . ARG A 1 398 ? -3.782 -15.618 -0.488 1.00 88.00 398 ARG A O 1
ATOM 2827 N N . VAL A 1 399 ? -4.170 -13.695 0.618 1.00 90.06 399 VAL A N 1
ATOM 2828 C CA . VAL A 1 399 ? -3.375 -12.849 -0.292 1.00 90.06 399 VAL A CA 1
ATOM 2829 C C . VAL A 1 399 ? -1.913 -13.309 -0.311 1.00 90.06 399 VAL A C 1
ATOM 2831 O O . VAL A 1 399 ? -1.381 -13.573 -1.387 1.00 90.06 399 VAL A O 1
ATOM 2834 N N . LEU A 1 400 ? -1.295 -13.538 0.855 1.00 89.81 400 LEU A N 1
ATOM 2835 C CA . LEU A 1 400 ? 0.075 -14.065 0.925 1.00 89.81 400 LEU A CA 1
ATOM 2836 C C . LEU A 1 400 ? 0.238 -15.457 0.302 1.00 89.81 400 LEU A C 1
ATOM 2838 O O . LEU A 1 400 ? 1.266 -15.724 -0.318 1.00 89.81 400 LEU A O 1
ATOM 2842 N N . LEU A 1 401 ? -0.741 -16.355 0.447 1.00 89.88 401 LEU A N 1
ATOM 2843 C CA . LEU A 1 401 ? -0.689 -17.680 -0.182 1.00 89.88 401 LEU A CA 1
ATOM 2844 C C . LEU A 1 401 ? -0.801 -17.593 -1.712 1.00 89.88 401 LEU A C 1
ATOM 2846 O O . LEU A 1 401 ? -0.113 -18.338 -2.413 1.00 89.88 401 LEU A O 1
ATOM 2850 N N . VAL A 1 402 ? -1.608 -16.664 -2.238 1.00 91.50 402 VAL A N 1
ATOM 2851 C CA . VAL A 1 402 ? -1.685 -16.371 -3.679 1.00 91.50 402 VAL A CA 1
ATOM 2852 C C . VAL A 1 402 ? -0.374 -15.760 -4.185 1.00 91.50 402 VAL A C 1
ATOM 2854 O O . VAL A 1 402 ? 0.150 -16.237 -5.191 1.00 91.50 402 VAL A O 1
ATOM 2857 N N . ASP A 1 403 ? 0.200 -14.784 -3.476 1.00 91.25 403 ASP A N 1
ATOM 2858 C CA . ASP A 1 403 ? 1.490 -14.169 -3.823 1.00 91.25 403 ASP A CA 1
ATOM 2859 C C . ASP A 1 403 ? 2.639 -15.187 -3.790 1.00 91.25 403 ASP A C 1
ATOM 2861 O O . ASP A 1 403 ? 3.439 -15.260 -4.724 1.00 91.25 403 ASP A O 1
ATOM 2865 N N . LEU A 1 404 ? 2.709 -16.026 -2.752 1.00 92.50 404 LEU A N 1
ATOM 2866 C CA . LEU A 1 404 ? 3.715 -17.081 -2.636 1.00 92.50 404 LEU A CA 1
ATOM 2867 C C . LEU A 1 404 ? 3.581 -18.103 -3.773 1.00 92.50 404 LEU A C 1
ATOM 2869 O O . LEU A 1 404 ? 4.584 -18.473 -4.387 1.00 92.50 404 LEU A O 1
ATOM 2873 N N . ALA A 1 405 ? 2.357 -18.527 -4.097 1.00 92.38 405 ALA A N 1
ATOM 2874 C CA . ALA A 1 405 ? 2.104 -19.425 -5.219 1.00 92.38 405 ALA A CA 1
ATOM 2875 C C . ALA A 1 405 ? 2.464 -18.774 -6.567 1.00 92.38 405 ALA A C 1
ATOM 2877 O O . ALA A 1 405 ? 3.060 -19.432 -7.422 1.00 92.38 405 ALA A O 1
ATOM 2878 N N . ALA A 1 406 ? 2.187 -17.478 -6.747 1.00 93.50 406 ALA A N 1
ATOM 2879 C CA . ALA A 1 406 ? 2.583 -16.706 -7.923 1.00 93.50 406 ALA A CA 1
ATOM 2880 C C . ALA A 1 406 ? 4.112 -16.600 -8.059 1.00 93.50 406 ALA A C 1
ATOM 2882 O O . ALA A 1 406 ? 4.651 -16.852 -9.136 1.00 93.50 406 ALA A O 1
ATOM 2883 N N . LEU A 1 407 ? 4.831 -16.298 -6.975 1.00 92.44 407 LEU A N 1
ATOM 2884 C CA . LEU A 1 407 ? 6.295 -16.225 -6.962 1.00 92.44 407 LEU A CA 1
ATOM 2885 C C . LEU A 1 407 ? 6.937 -17.590 -7.247 1.00 92.44 407 LEU A C 1
ATOM 2887 O O . LEU A 1 407 ? 7.834 -17.679 -8.087 1.00 92.44 407 LEU A O 1
ATOM 2891 N N . LEU A 1 408 ? 6.455 -18.664 -6.613 1.00 94.31 408 LEU A N 1
ATOM 2892 C CA . LEU A 1 408 ? 6.915 -20.032 -6.876 1.00 94.31 408 LEU A CA 1
ATOM 2893 C C . LEU A 1 408 ? 6.636 -20.451 -8.325 1.00 94.31 408 LEU A C 1
ATOM 2895 O O . LEU A 1 408 ? 7.525 -20.978 -8.992 1.00 94.31 408 LEU A O 1
ATOM 2899 N N . GLY A 1 409 ? 5.444 -20.145 -8.844 1.00 94.94 409 GLY A N 1
ATOM 2900 C CA . GLY A 1 409 ? 5.088 -20.367 -10.243 1.00 94.94 409 GLY A CA 1
ATOM 2901 C C . GLY A 1 409 ? 6.000 -19.606 -11.209 1.00 94.94 409 GLY A C 1
ATOM 2902 O O . GLY A 1 409 ? 6.482 -20.188 -12.180 1.00 94.94 409 GLY A O 1
ATOM 2903 N N . GLY A 1 410 ? 6.303 -18.338 -10.923 1.00 93.62 410 GLY A N 1
ATOM 2904 C CA . GLY A 1 410 ? 7.223 -17.512 -11.708 1.00 93.62 410 GLY A CA 1
ATOM 2905 C C . GLY A 1 410 ? 8.655 -18.048 -11.707 1.00 93.62 410 GLY A C 1
ATOM 2906 O O . GLY A 1 410 ? 9.284 -18.130 -12.763 1.00 93.62 410 GLY A O 1
ATOM 2907 N N . LEU A 1 411 ? 9.156 -18.497 -10.551 1.00 94.44 411 LEU A N 1
ATOM 2908 C CA . LEU A 1 411 ? 10.461 -19.157 -10.432 1.00 94.44 411 LEU A CA 1
ATOM 2909 C C . LEU A 1 411 ? 10.507 -20.477 -11.218 1.00 94.44 411 LEU A C 1
ATOM 2911 O O . LEU A 1 411 ? 11.473 -20.724 -11.940 1.00 94.44 411 LEU A O 1
ATOM 2915 N N . THR A 1 412 ? 9.457 -21.301 -11.145 1.00 95.19 412 THR A N 1
ATOM 2916 C CA . THR A 1 412 ? 9.338 -22.536 -11.937 1.00 95.19 412 THR A CA 1
ATOM 2917 C C . THR A 1 412 ? 9.263 -22.241 -13.438 1.00 95.19 412 THR A C 1
ATOM 2919 O O . THR A 1 412 ? 9.966 -22.879 -14.221 1.00 95.19 412 THR A O 1
ATOM 2922 N N . GLY A 1 413 ? 8.478 -21.244 -13.851 1.00 93.88 413 GLY A N 1
ATOM 2923 C CA . GLY A 1 413 ? 8.384 -20.789 -15.240 1.00 93.88 413 GLY A CA 1
ATOM 2924 C C . GLY A 1 413 ? 9.705 -20.234 -15.779 1.00 93.88 413 GLY A C 1
ATOM 2925 O O . GLY A 1 413 ? 10.085 -20.527 -16.914 1.00 93.88 413 GLY A O 1
ATOM 2926 N N . GLY A 1 414 ? 10.456 -19.505 -14.951 1.00 92.50 414 GLY A N 1
ATOM 2927 C CA . GLY A 1 414 ? 11.812 -19.054 -15.260 1.00 92.50 414 GLY A CA 1
ATOM 2928 C C . GLY A 1 414 ? 12.801 -20.207 -15.397 1.00 92.50 414 GLY A C 1
ATOM 2929 O O . GLY A 1 414 ? 13.527 -20.259 -16.386 1.00 92.50 414 GLY A O 1
ATOM 2930 N N . ALA A 1 415 ? 12.785 -21.168 -14.468 1.00 94.31 415 ALA A N 1
ATOM 2931 C CA . ALA A 1 415 ? 13.662 -22.340 -14.489 1.00 94.31 415 ALA A CA 1
ATOM 2932 C C . ALA A 1 415 ? 13.410 -23.253 -15.703 1.00 94.31 415 ALA A C 1
ATOM 2934 O O . ALA A 1 415 ? 14.362 -23.683 -16.355 1.00 94.31 415 ALA A O 1
ATOM 2935 N N . LEU A 1 416 ? 12.140 -23.498 -16.049 1.00 92.62 416 LEU A N 1
ATOM 2936 C CA . LEU A 1 416 ? 11.747 -24.214 -17.270 1.00 92.62 416 LEU A CA 1
ATOM 2937 C C . LEU A 1 416 ? 12.095 -23.428 -18.544 1.00 92.62 416 LEU A C 1
ATOM 2939 O O . LEU A 1 416 ? 12.355 -24.030 -19.584 1.00 92.62 416 LEU A O 1
ATOM 2943 N N . GLY A 1 417 ? 12.130 -22.096 -18.461 1.00 90.25 417 GLY A N 1
ATOM 2944 C CA . GLY A 1 417 ? 12.577 -21.219 -19.538 1.00 90.25 417 GLY A CA 1
ATOM 2945 C C . GLY A 1 417 ? 14.094 -21.152 -19.709 1.00 90.25 417 GLY A C 1
ATOM 2946 O O . GLY A 1 417 ? 14.548 -20.884 -20.817 1.00 90.25 417 GLY A O 1
ATOM 2947 N N . THR A 1 418 ? 14.894 -21.370 -18.659 1.00 90.25 418 THR A N 1
ATOM 2948 C CA . THR A 1 418 ? 16.360 -21.181 -18.676 1.00 90.25 418 THR A CA 1
ATOM 2949 C C . THR A 1 418 ? 17.080 -21.837 -19.866 1.00 90.25 418 THR A C 1
ATOM 2951 O O . THR A 1 418 ? 17.971 -21.189 -20.415 1.00 90.25 418 THR A O 1
ATOM 2954 N N . PRO A 1 419 ? 16.709 -23.042 -20.356 1.00 89.44 419 PRO A N 1
ATOM 2955 C CA . PRO A 1 419 ? 17.305 -23.620 -21.565 1.00 89.44 419 PRO A CA 1
ATOM 2956 C C . PRO A 1 419 ? 17.189 -22.753 -22.831 1.00 89.44 419 PRO A C 1
ATOM 2958 O O . PRO A 1 419 ? 18.025 -22.879 -23.718 1.00 89.44 419 PRO A O 1
ATOM 2961 N N . LEU A 1 420 ? 16.213 -21.841 -22.919 1.00 86.19 420 LEU A N 1
ATOM 2962 C CA . LEU A 1 420 ? 16.094 -20.871 -24.019 1.00 86.19 420 LEU A CA 1
ATOM 2963 C C . LEU A 1 420 ? 17.248 -19.857 -24.032 1.00 86.19 420 LEU A C 1
ATOM 2965 O O . LEU A 1 420 ? 17.583 -19.326 -25.090 1.00 86.19 420 LEU A O 1
ATOM 2969 N N . LEU A 1 421 ? 17.865 -19.604 -22.874 1.00 86.00 421 LEU A N 1
ATOM 2970 C CA . LEU A 1 421 ? 19.033 -18.734 -22.730 1.00 86.00 421 LEU A CA 1
ATOM 2971 C C . LEU A 1 421 ? 20.364 -19.463 -22.992 1.00 86.00 421 LEU A C 1
ATOM 2973 O O . LEU A 1 421 ? 21.421 -18.840 -22.918 1.00 86.00 421 LEU A O 1
ATOM 2977 N N . LEU A 1 422 ? 20.336 -20.769 -23.286 1.00 84.25 422 LEU A N 1
ATOM 2978 C CA . LEU A 1 422 ? 21.527 -21.580 -23.531 1.00 84.25 422 LEU A CA 1
ATOM 2979 C C . LEU A 1 422 ? 21.717 -21.823 -25.036 1.00 84.25 422 LEU A C 1
ATOM 2981 O O . LEU A 1 422 ? 20.925 -22.504 -25.686 1.00 84.25 422 LEU A O 1
ATOM 2985 N N . GLY A 1 423 ? 22.796 -21.277 -25.594 1.00 73.12 423 GLY A N 1
ATOM 2986 C CA . GLY A 1 423 ? 23.206 -21.483 -26.983 1.00 73.12 423 GLY A CA 1
ATOM 2987 C C . GLY A 1 423 ? 24.165 -20.396 -27.466 1.00 73.12 423 GLY A C 1
ATOM 2988 O O . GLY A 1 423 ? 24.254 -19.335 -26.854 1.00 73.12 423 GLY A O 1
ATOM 2989 N N . ASP A 1 424 ? 24.863 -20.662 -28.570 1.00 71.00 424 ASP A N 1
ATOM 2990 C CA . ASP A 1 424 ? 25.942 -19.793 -29.069 1.00 71.00 424 ASP A CA 1
ATOM 2991 C C . ASP A 1 424 ? 25.450 -18.432 -29.608 1.00 71.00 424 ASP A C 1
ATOM 2993 O O . ASP A 1 424 ? 26.212 -17.468 -29.646 1.00 71.00 424 ASP A O 1
ATOM 2997 N N . GLU A 1 425 ? 24.166 -18.329 -29.971 1.00 73.38 425 GLU A N 1
ATOM 2998 C CA . GLU A 1 425 ? 23.498 -17.075 -30.339 1.00 73.38 425 GLU A CA 1
ATOM 2999 C C . GLU A 1 425 ? 22.229 -16.856 -29.495 1.00 73.38 425 GLU A C 1
ATOM 3001 O O . GLU A 1 425 ? 21.333 -17.706 -29.433 1.00 73.38 425 GLU A O 1
ATOM 3006 N N . LEU A 1 426 ? 22.148 -15.685 -28.852 1.00 78.50 426 LEU A N 1
ATOM 3007 C CA . LEU A 1 426 ? 21.085 -15.304 -27.918 1.00 78.50 426 LEU A CA 1
ATOM 3008 C C . LEU A 1 426 ? 20.139 -14.269 -28.552 1.00 78.50 426 LEU A C 1
ATOM 3010 O O . LEU A 1 426 ? 20.195 -13.075 -28.242 1.00 78.50 426 LEU A O 1
ATOM 3014 N N . ASP A 1 427 ? 19.285 -14.717 -29.469 1.00 85.88 427 ASP A N 1
ATOM 3015 C CA . ASP A 1 427 ? 18.360 -13.850 -30.209 1.00 85.88 427 ASP A CA 1
ATOM 3016 C C . ASP A 1 427 ? 17.270 -13.198 -29.324 1.00 85.88 427 ASP A C 1
ATOM 3018 O O . ASP A 1 427 ? 17.035 -13.590 -28.176 1.00 85.88 427 ASP A O 1
ATOM 3022 N N . ASP A 1 428 ? 16.599 -12.173 -29.860 1.00 87.00 428 ASP A N 1
ATOM 3023 C CA . ASP A 1 428 ? 15.510 -11.476 -29.164 1.00 87.00 428 ASP A CA 1
ATOM 3024 C C . ASP A 1 428 ? 14.329 -12.415 -28.867 1.00 87.00 428 ASP A C 1
ATOM 3026 O O . ASP A 1 428 ? 13.716 -12.314 -27.805 1.00 87.00 428 ASP A O 1
ATOM 3030 N N . THR A 1 429 ? 14.008 -13.344 -29.773 1.00 89.06 429 THR A N 1
ATOM 3031 C CA . THR A 1 429 ? 12.867 -14.261 -29.642 1.00 89.06 429 THR A CA 1
ATOM 3032 C C . THR A 1 429 ? 13.023 -15.163 -28.423 1.00 89.06 429 THR A C 1
ATOM 3034 O O . THR A 1 429 ? 12.102 -15.255 -27.613 1.00 89.06 429 THR A O 1
ATOM 3037 N N . ARG A 1 430 ? 14.198 -15.777 -28.232 1.00 90.06 430 ARG A N 1
ATOM 3038 C CA . ARG A 1 430 ? 14.520 -16.596 -27.051 1.00 90.06 430 ARG A CA 1
ATOM 3039 C C . ARG A 1 430 ? 14.410 -15.808 -25.749 1.00 90.06 430 ARG A C 1
ATOM 3041 O O . ARG A 1 430 ? 13.809 -16.300 -24.796 1.00 90.06 430 ARG A O 1
ATOM 3048 N N . ARG A 1 431 ? 14.926 -14.573 -25.717 1.00 91.19 431 ARG A N 1
ATOM 3049 C CA . ARG A 1 431 ? 14.839 -13.689 -24.540 1.00 91.19 431 ARG A CA 1
ATOM 3050 C C . ARG A 1 431 ? 13.384 -13.337 -24.202 1.00 91.19 431 ARG A C 1
ATOM 3052 O O . ARG A 1 431 ? 12.984 -13.435 -23.045 1.00 91.19 431 ARG A O 1
ATOM 3059 N N . ARG A 1 432 ? 12.558 -13.029 -25.207 1.00 93.56 432 ARG A N 1
ATOM 3060 C CA . ARG A 1 432 ? 11.114 -12.764 -25.034 1.00 93.56 432 ARG A CA 1
ATOM 3061 C C . ARG A 1 432 ? 10.336 -14.008 -24.595 1.00 93.56 432 ARG A C 1
ATOM 3063 O O . ARG A 1 432 ? 9.460 -13.896 -23.744 1.00 93.56 432 ARG A O 1
ATOM 3070 N N . LEU A 1 433 ? 10.674 -15.188 -25.120 1.00 93.25 433 LEU A N 1
ATOM 3071 C CA . LEU A 1 433 ? 10.081 -16.464 -24.697 1.00 93.25 433 LEU A CA 1
ATOM 3072 C C . LEU A 1 433 ? 10.447 -16.825 -23.248 1.00 93.25 433 LEU A C 1
ATOM 3074 O O . LEU A 1 433 ? 9.595 -17.348 -22.538 1.00 93.25 433 LEU A O 1
ATOM 3078 N N . TRP A 1 434 ? 11.659 -16.497 -22.786 1.00 93.88 434 TRP A N 1
ATOM 3079 C CA . TRP A 1 434 ? 12.064 -16.665 -21.384 1.00 93.88 434 TRP A CA 1
ATOM 3080 C C . TRP A 1 434 ? 11.277 -15.752 -20.431 1.00 93.88 434 TRP A C 1
ATOM 3082 O O . TRP A 1 434 ? 10.719 -16.223 -19.442 1.00 93.88 434 TRP A O 1
ATOM 3092 N N . PHE A 1 435 ? 11.128 -14.462 -20.757 1.00 93.38 435 PHE A N 1
ATOM 3093 C CA . PHE A 1 435 ? 10.227 -13.585 -19.996 1.00 93.38 435 PHE A CA 1
ATOM 3094 C C . PHE A 1 435 ? 8.769 -14.078 -20.039 1.00 93.38 435 PHE A C 1
ATOM 3096 O O . PHE A 1 435 ? 8.062 -14.022 -19.032 1.00 93.38 435 PHE A O 1
ATOM 3103 N N . GLY A 1 436 ? 8.333 -14.610 -21.185 1.00 94.12 436 GLY A N 1
ATOM 3104 C CA . GLY A 1 436 ? 7.018 -15.224 -21.362 1.00 94.12 436 GLY A CA 1
ATOM 3105 C C . GLY A 1 436 ? 6.795 -16.465 -20.496 1.00 94.12 436 GLY A C 1
ATOM 3106 O O . GLY A 1 436 ? 5.699 -16.632 -19.964 1.00 94.12 436 GLY A O 1
ATOM 3107 N N . SER A 1 437 ? 7.811 -17.312 -20.298 1.00 95.31 437 SER A N 1
ATOM 3108 C CA . SER A 1 437 ? 7.689 -18.499 -19.445 1.00 95.31 437 SER A CA 1
ATOM 3109 C C . SER A 1 437 ? 7.637 -18.137 -17.961 1.00 95.31 437 SER A C 1
ATOM 3111 O O . SER A 1 437 ? 6.863 -18.757 -17.235 1.00 95.31 437 SER A O 1
ATOM 3113 N N . ILE A 1 438 ? 8.361 -17.097 -17.520 1.00 94.50 438 ILE A N 1
ATOM 3114 C CA . ILE A 1 438 ? 8.185 -16.517 -16.176 1.00 94.50 438 ILE A CA 1
ATOM 3115 C C . ILE A 1 438 ? 6.752 -15.997 -16.025 1.00 94.50 438 ILE A C 1
ATOM 3117 O O . ILE A 1 438 ? 6.054 -16.424 -15.116 1.00 94.50 438 ILE A O 1
ATOM 3121 N N . ALA A 1 439 ? 6.284 -15.131 -16.931 1.00 94.19 439 ALA A N 1
ATOM 3122 C CA . ALA A 1 439 ? 4.954 -14.517 -16.845 1.00 94.19 439 ALA A CA 1
ATOM 3123 C C . ALA A 1 439 ? 3.813 -15.554 -16.832 1.00 94.19 439 ALA A C 1
ATOM 3125 O O . ALA A 1 439 ? 2.873 -15.437 -16.044 1.00 94.19 439 ALA A O 1
ATOM 3126 N N . LEU A 1 440 ? 3.916 -16.594 -17.667 1.00 96.00 440 LEU A N 1
ATOM 3127 C CA . LEU A 1 440 ? 2.983 -17.721 -17.686 1.00 96.00 440 LEU A CA 1
ATOM 3128 C C . LEU A 1 440 ? 3.045 -18.534 -16.385 1.00 96.00 440 LEU A C 1
ATOM 3130 O O . LEU A 1 440 ? 2.003 -18.899 -15.846 1.00 96.00 440 LEU A O 1
ATOM 3134 N N . GLY A 1 441 ? 4.251 -18.789 -15.870 1.00 96.19 441 GLY A N 1
ATOM 3135 C CA . GLY A 1 441 ? 4.463 -19.459 -14.589 1.00 96.19 441 GLY A CA 1
ATOM 3136 C C . GLY A 1 441 ? 3.847 -18.687 -13.423 1.00 96.19 441 GLY A C 1
ATOM 3137 O O . GLY A 1 441 ? 3.117 -19.273 -12.628 1.00 96.19 441 GLY A O 1
ATOM 3138 N N . THR A 1 442 ? 4.064 -17.371 -13.358 1.00 93.75 442 THR A N 1
ATOM 3139 C CA . THR A 1 442 ? 3.495 -16.485 -12.332 1.00 93.75 442 THR A CA 1
ATOM 3140 C C . THR A 1 442 ? 1.968 -16.505 -12.363 1.00 93.75 442 THR A C 1
ATOM 3142 O O . THR A 1 442 ? 1.333 -16.686 -11.327 1.00 93.75 442 THR A O 1
ATOM 3145 N N . ALA A 1 443 ? 1.364 -16.383 -13.551 1.00 94.75 443 ALA A N 1
ATOM 3146 C CA . ALA A 1 443 ? -0.090 -16.419 -13.710 1.00 94.75 443 ALA A CA 1
ATOM 3147 C C . ALA A 1 443 ? -0.695 -17.792 -13.357 1.00 94.75 443 ALA A C 1
ATOM 3149 O O . ALA A 1 443 ? -1.741 -17.858 -12.712 1.00 94.75 443 ALA A O 1
ATOM 3150 N N . ALA A 1 444 ? -0.032 -18.891 -13.734 1.00 95.38 444 ALA A N 1
ATOM 3151 C CA . ALA A 1 444 ? -0.455 -20.242 -13.368 1.00 95.38 444 ALA A CA 1
ATOM 3152 C C . ALA A 1 444 ? -0.326 -20.495 -11.855 1.00 95.38 444 ALA A C 1
ATOM 3154 O O . ALA A 1 444 ? -1.228 -21.074 -11.255 1.00 95.38 444 ALA A O 1
ATOM 3155 N N . GLY A 1 445 ? 0.756 -20.020 -11.234 1.00 94.25 445 GLY A N 1
ATOM 3156 C CA . GLY A 1 445 ? 0.973 -20.085 -9.790 1.00 94.25 445 GLY A CA 1
ATOM 3157 C C . GLY A 1 445 ? -0.092 -19.319 -9.005 1.00 94.25 445 GLY A C 1
ATOM 3158 O O . GLY A 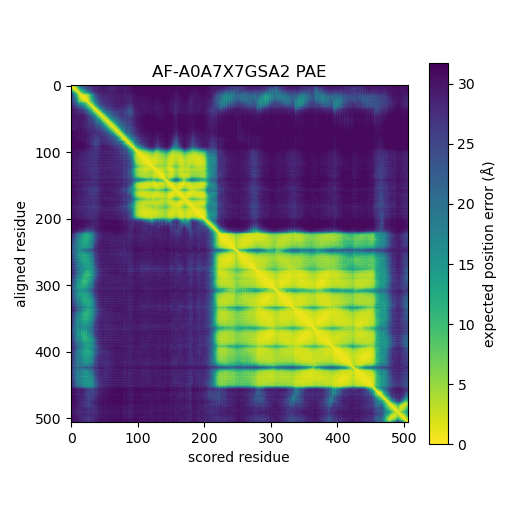1 445 ? -0.711 -19.887 -8.109 1.00 94.25 445 GLY A O 1
ATOM 3159 N N . ALA A 1 446 ? -0.381 -18.075 -9.404 1.00 91.94 446 ALA A N 1
ATOM 3160 C CA . ALA A 1 446 ? -1.450 -17.267 -8.816 1.00 91.94 446 ALA A CA 1
ATOM 3161 C C . ALA A 1 446 ? -2.813 -17.977 -8.905 1.00 91.94 446 ALA A C 1
ATOM 3163 O O . ALA A 1 446 ? -3.514 -18.100 -7.903 1.00 91.94 446 ALA A O 1
ATOM 3164 N N . LEU A 1 447 ? -3.161 -18.517 -10.081 1.00 94.06 447 LEU A N 1
ATOM 3165 C CA . LEU A 1 447 ? -4.407 -19.262 -10.286 1.00 94.06 447 LEU A CA 1
ATOM 3166 C C . LEU A 1 447 ? -4.493 -20.511 -9.393 1.00 94.06 447 LEU A C 1
ATOM 3168 O O . LEU A 1 447 ? -5.543 -20.766 -8.805 1.00 94.06 447 LEU A O 1
ATOM 3172 N N . VAL A 1 448 ? -3.401 -21.269 -9.250 1.00 93.38 448 VAL A N 1
ATOM 3173 C CA . VAL A 1 448 ? -3.342 -22.421 -8.335 1.00 93.38 448 VAL A CA 1
ATOM 3174 C C . VAL A 1 448 ? -3.514 -21.978 -6.881 1.00 93.38 448 VAL A C 1
ATOM 3176 O O . VAL A 1 448 ? -4.287 -22.604 -6.165 1.00 93.38 448 VAL A O 1
ATOM 3179 N N . GLY A 1 449 ? -2.883 -20.880 -6.451 1.00 89.88 449 GLY A N 1
ATOM 3180 C CA . GLY A 1 449 ? -3.073 -20.317 -5.109 1.00 89.88 449 GLY A CA 1
ATOM 3181 C C . GLY A 1 449 ? -4.515 -19.871 -4.841 1.00 89.88 449 GLY A C 1
ATOM 3182 O O . GLY A 1 449 ? -5.072 -20.174 -3.786 1.00 89.88 449 GLY A O 1
ATOM 3183 N N . MET A 1 450 ? -5.162 -19.216 -5.811 1.00 89.19 450 MET A N 1
ATOM 3184 C CA . MET A 1 450 ? -6.559 -18.769 -5.698 1.00 89.19 450 MET A CA 1
ATOM 3185 C C . MET A 1 450 ? -7.550 -19.937 -5.598 1.00 89.19 450 MET A C 1
ATOM 3187 O O . MET A 1 450 ? -8.530 -19.838 -4.858 1.00 89.19 450 MET A O 1
ATOM 3191 N N . LEU A 1 451 ? -7.290 -21.026 -6.333 1.00 91.50 451 LEU A N 1
ATOM 3192 C CA . LEU A 1 451 ? -8.089 -22.257 -6.321 1.00 91.50 451 LEU A CA 1
ATOM 3193 C C . LEU A 1 451 ? -7.808 -23.136 -5.094 1.00 91.50 451 LEU A C 1
ATOM 3195 O O . LEU A 1 451 ? -8.713 -23.795 -4.607 1.00 91.50 451 LEU A O 1
ATOM 3199 N N . ALA A 1 452 ? -6.579 -23.141 -4.573 1.00 89.56 452 ALA A N 1
ATOM 3200 C CA . ALA A 1 452 ? -6.230 -23.869 -3.351 1.00 89.56 452 ALA A CA 1
ATOM 3201 C C . ALA A 1 452 ? -6.775 -23.203 -2.073 1.00 89.56 452 ALA A C 1
ATOM 3203 O O . ALA A 1 452 ? -6.801 -23.837 -1.026 1.00 89.56 452 ALA A O 1
ATOM 3204 N N . THR A 1 453 ? -7.202 -21.939 -2.163 1.00 84.56 453 THR A N 1
ATOM 3205 C CA . THR A 1 453 ? -7.726 -21.123 -1.052 1.00 84.56 453 THR A CA 1
ATOM 3206 C C . THR A 1 453 ? -9.188 -20.706 -1.267 1.00 84.56 453 THR A C 1
ATOM 3208 O O . THR A 1 453 ? -9.646 -19.732 -0.674 1.00 84.56 453 THR A O 1
ATOM 3211 N N . SER A 1 454 ? -9.939 -21.371 -2.156 1.00 74.62 454 SER A N 1
ATOM 3212 C CA . SER A 1 454 ? -11.353 -21.033 -2.403 1.00 74.62 454 SER A CA 1
ATOM 3213 C C . SER A 1 454 ? -12.283 -21.382 -1.244 1.00 74.62 454 SER A C 1
ATOM 3215 O O . SER A 1 454 ? -13.335 -20.759 -1.109 1.00 74.62 454 SER A O 1
ATOM 3217 N N . ASP A 1 455 ? -11.889 -22.358 -0.427 1.00 58.16 455 ASP A N 1
ATOM 3218 C CA . ASP A 1 455 ? -12.775 -23.027 0.528 1.00 58.16 455 ASP A CA 1
ATOM 3219 C C . ASP A 1 455 ? -12.592 -22.493 1.968 1.00 58.16 455 ASP A C 1
ATOM 3221 O O . ASP A 1 455 ? -13.447 -22.711 2.828 1.00 58.16 455 ASP A O 1
ATOM 3225 N N . ASP A 1 456 ? -11.521 -21.729 2.221 1.00 54.12 456 ASP A N 1
ATOM 3226 C CA . ASP A 1 456 ? -11.218 -21.076 3.502 1.00 54.12 456 ASP A CA 1
ATOM 3227 C C . ASP A 1 456 ? -12.070 -19.807 3.712 1.00 54.12 456 ASP A C 1
ATOM 3229 O O . ASP A 1 456 ? -11.581 -18.677 3.632 1.00 54.12 456 ASP A O 1
ATOM 3233 N N . VAL A 1 457 ? -13.367 -19.980 3.998 1.00 49.41 457 VAL A N 1
ATOM 3234 C CA . VAL A 1 457 ? -14.291 -18.868 4.303 1.00 49.41 457 VAL A CA 1
ATOM 3235 C C . VAL A 1 457 ? -14.917 -18.991 5.700 1.00 49.41 457 VAL A C 1
ATOM 3237 O O . VAL A 1 457 ? -15.924 -19.678 5.873 1.00 49.41 457 VAL A O 1
ATOM 3240 N N . PRO A 1 458 ? -14.393 -18.234 6.683 1.00 48.88 458 PRO A N 1
ATOM 3241 C CA . PRO A 1 458 ? -15.126 -17.882 7.900 1.00 48.88 458 PRO A CA 1
ATOM 3242 C C . PRO A 1 458 ? -15.130 -16.360 8.191 1.00 48.88 458 PRO A C 1
ATOM 3244 O O . PRO A 1 458 ? -15.069 -15.944 9.345 1.00 48.88 458 PRO A O 1
ATOM 3247 N N . ALA A 1 459 ? -15.215 -15.500 7.166 1.00 49.62 459 ALA A N 1
ATOM 3248 C CA . ALA A 1 459 ? -15.176 -14.035 7.338 1.00 49.62 459 ALA A CA 1
ATOM 3249 C C . ALA A 1 459 ? -16.412 -13.439 8.062 1.00 49.62 459 ALA A C 1
ATOM 3251 O O . ALA A 1 459 ? -16.307 -12.420 8.748 1.00 49.62 459 ALA A O 1
ATOM 3252 N N . ASN A 1 460 ? -17.582 -14.086 7.962 1.00 44.91 460 ASN A N 1
ATOM 3253 C CA . ASN A 1 460 ? -18.840 -13.545 8.502 1.00 44.91 460 ASN A CA 1
ATOM 3254 C C . ASN A 1 460 ? -18.863 -13.430 10.038 1.00 44.91 460 ASN A C 1
ATOM 3256 O O . ASN A 1 460 ? -19.489 -12.507 10.555 1.00 44.91 460 ASN A O 1
ATOM 3260 N N . GLU A 1 461 ? -18.169 -14.301 10.782 1.00 42.47 461 GLU A N 1
ATOM 3261 C CA . GLU A 1 461 ? -18.220 -14.260 12.253 1.00 42.47 461 GLU A CA 1
ATOM 3262 C C . GLU A 1 461 ? -17.556 -13.011 12.851 1.00 42.47 461 GLU A C 1
ATOM 3264 O O . GLU A 1 461 ? -17.973 -12.553 13.913 1.00 42.47 461 GLU A O 1
ATOM 3269 N N . ALA A 1 462 ? -16.551 -12.430 12.190 1.00 42.97 462 ALA A N 1
ATOM 3270 C CA . ALA A 1 462 ? -15.975 -11.154 12.615 1.00 42.97 462 ALA A CA 1
ATOM 3271 C C . ALA A 1 462 ? -16.907 -9.980 12.263 1.00 42.97 462 ALA A C 1
ATOM 3273 O O . ALA A 1 462 ? -17.128 -9.087 13.085 1.00 42.97 462 ALA A O 1
ATOM 3274 N N . ALA A 1 463 ? -17.508 -10.018 11.069 1.00 44.47 463 ALA A N 1
ATOM 3275 C CA . ALA A 1 463 ? -18.427 -8.990 10.595 1.00 44.47 463 ALA A CA 1
ATOM 3276 C C . ALA A 1 463 ? -19.698 -8.891 11.459 1.00 44.47 463 ALA A C 1
ATOM 3278 O O . ALA A 1 463 ? -20.040 -7.792 11.898 1.00 44.47 463 ALA A O 1
ATOM 3279 N N . GLU A 1 464 ? -20.366 -10.009 11.768 1.00 41.75 464 GLU A N 1
ATOM 3280 C CA . GLU A 1 464 ? -21.589 -10.005 12.590 1.00 41.75 464 GLU A CA 1
ATOM 3281 C C . GLU A 1 464 ? -21.336 -9.500 14.018 1.00 41.75 464 GLU A C 1
ATOM 3283 O O . GLU A 1 464 ? -22.128 -8.714 14.542 1.00 41.75 464 GLU A O 1
ATOM 3288 N N . ARG A 1 465 ? -20.198 -9.863 14.628 1.00 41.22 465 ARG A N 1
ATOM 3289 C CA . ARG A 1 465 ? -19.813 -9.392 15.974 1.00 41.22 465 ARG A CA 1
ATOM 3290 C C . ARG A 1 465 ? -19.572 -7.879 16.045 1.00 41.22 465 ARG A C 1
ATOM 3292 O O . ARG A 1 465 ? -19.646 -7.320 17.135 1.00 41.22 465 ARG A O 1
ATOM 3299 N N . SER A 1 466 ? -19.307 -7.211 14.918 1.00 45.75 466 SER A N 1
ATOM 3300 C CA . SER A 1 466 ? -19.075 -5.757 14.873 1.00 45.75 466 SER A CA 1
ATOM 3301 C C . SER A 1 466 ? -20.355 -4.909 14.944 1.00 45.75 466 SER A C 1
ATOM 3303 O O . SER A 1 466 ? -20.275 -3.707 15.183 1.00 45.75 466 SER A O 1
ATOM 3305 N N . GLY A 1 467 ? -21.538 -5.497 14.706 1.00 35.56 467 GLY A N 1
ATOM 3306 C CA . GLY A 1 467 ? -22.836 -4.804 14.759 1.00 35.56 467 GLY A CA 1
ATOM 3307 C C . GLY A 1 467 ? -23.064 -3.695 13.713 1.00 35.56 467 GLY A C 1
ATOM 3308 O O . GLY A 1 467 ? -24.141 -3.093 13.678 1.00 35.56 467 GLY A O 1
ATOM 3309 N N . LEU A 1 468 ? -22.084 -3.409 12.850 1.00 45.31 468 LEU A N 1
ATOM 3310 C CA . LEU A 1 468 ? -22.125 -2.304 11.895 1.00 45.31 468 LEU A CA 1
ATOM 3311 C C . LEU A 1 468 ? -23.004 -2.639 10.681 1.00 45.31 468 LEU A C 1
ATOM 3313 O O . LEU A 1 468 ? -22.704 -3.529 9.885 1.00 45.31 468 LEU A O 1
ATOM 3317 N N . ARG A 1 469 ? -24.088 -1.872 10.500 1.00 36.28 469 ARG A N 1
ATOM 3318 C CA . ARG A 1 469 ? -24.941 -1.948 9.303 1.00 36.28 469 ARG A CA 1
ATOM 3319 C C . ARG A 1 469 ? -24.140 -1.580 8.051 1.00 36.28 469 ARG A C 1
ATOM 3321 O O . ARG A 1 469 ? -23.887 -0.401 7.811 1.00 36.28 469 ARG A O 1
ATOM 3328 N N . ARG A 1 470 ? -23.819 -2.572 7.218 1.00 51.38 470 ARG A N 1
ATOM 3329 C CA . ARG A 1 470 ? -23.284 -2.344 5.869 1.00 51.38 470 ARG A CA 1
ATOM 3330 C C . ARG A 1 470 ? -24.313 -1.616 4.997 1.00 51.38 470 ARG A C 1
ATOM 3332 O O . ARG A 1 470 ? -25.484 -1.997 4.957 1.00 51.38 470 ARG A O 1
ATOM 3339 N N . THR A 1 471 ? -23.869 -0.602 4.263 1.00 44.94 471 THR A N 1
ATOM 3340 C CA . THR A 1 471 ? -24.552 -0.137 3.047 1.00 44.94 471 THR A CA 1
ATOM 3341 C C . THR A 1 471 ? -24.405 -1.176 1.926 1.00 44.94 471 THR A C 1
ATOM 3343 O O . THR A 1 471 ? -23.408 -1.899 1.912 1.00 44.94 471 THR A O 1
ATOM 3346 N N . PRO A 1 472 ? -25.365 -1.270 0.985 1.00 37.19 472 PRO A N 1
ATOM 3347 C CA . PRO A 1 472 ? -25.261 -2.179 -0.157 1.00 37.19 472 PRO A CA 1
ATOM 3348 C C . PRO A 1 472 ? -24.068 -1.822 -1.068 1.00 37.19 472 PRO A C 1
ATOM 3350 O O . PRO A 1 472 ? -23.641 -0.661 -1.088 1.00 37.19 472 PRO A O 1
ATOM 3353 N N . PRO A 1 473 ? -23.524 -2.796 -1.822 1.00 42.94 473 PRO A N 1
ATOM 3354 C CA . PRO A 1 473 ? -22.311 -2.613 -2.615 1.00 42.94 473 PRO A CA 1
ATOM 3355 C C . PRO A 1 473 ? -22.491 -1.581 -3.734 1.00 42.94 473 PRO A C 1
ATOM 3357 O O . PRO A 1 473 ? -23.559 -1.455 -4.336 1.00 42.94 473 PRO A O 1
ATOM 3360 N N . LEU A 1 474 ? -21.402 -0.884 -4.079 1.00 45.03 474 LEU A N 1
ATOM 3361 C CA . LEU A 1 474 ? -21.393 0.175 -5.099 1.00 45.03 474 LEU A CA 1
ATOM 3362 C C . LEU A 1 474 ? -21.909 -0.285 -6.475 1.00 45.03 474 LEU A C 1
ATOM 3364 O O . LEU A 1 474 ? -22.446 0.537 -7.217 1.00 45.03 474 LEU A O 1
ATOM 3368 N N . VAL A 1 475 ? -21.822 -1.583 -6.780 1.00 45.06 475 VAL A N 1
ATOM 3369 C CA . VAL A 1 475 ? -22.346 -2.213 -8.006 1.00 45.06 475 VAL A CA 1
ATOM 3370 C C . VAL A 1 475 ? -23.874 -2.083 -8.146 1.00 45.06 475 VAL A C 1
ATOM 3372 O O . VAL A 1 475 ? -24.364 -1.967 -9.266 1.00 45.06 475 VAL A O 1
ATOM 3375 N N . GLU A 1 476 ? -24.641 -2.032 -7.049 1.00 44.31 476 GLU A N 1
ATOM 3376 C CA . GLU A 1 476 ? -26.089 -1.746 -7.117 1.00 44.31 476 GLU A CA 1
ATOM 3377 C C . GLU A 1 476 ? -26.389 -0.252 -7.322 1.00 44.31 476 GLU A C 1
ATOM 3379 O O . GLU A 1 476 ? -27.455 0.101 -7.828 1.00 44.31 476 GLU A O 1
ATOM 3384 N N . ARG A 1 477 ? -25.458 0.642 -6.954 1.00 45.12 477 ARG A N 1
ATOM 3385 C CA . ARG A 1 477 ? -25.639 2.100 -7.071 1.00 45.12 477 ARG A CA 1
ATOM 3386 C C . ARG A 1 477 ? -25.117 2.680 -8.389 1.00 45.12 477 ARG A C 1
ATOM 3388 O O . ARG A 1 477 ? -25.594 3.739 -8.794 1.00 45.12 477 ARG A O 1
ATOM 3395 N N . TRP A 1 478 ? -24.180 2.001 -9.053 1.00 45.41 478 TRP A N 1
ATOM 3396 C CA . TRP A 1 478 ? -23.523 2.454 -10.282 1.00 45.41 478 TRP A CA 1
ATOM 3397 C C . TRP A 1 478 ? -23.407 1.322 -11.308 1.00 45.41 478 TRP A C 1
ATOM 3399 O O . TRP A 1 478 ? -22.564 0.436 -11.174 1.00 45.41 478 TRP A O 1
ATOM 3409 N N . SER A 1 479 ? -24.205 1.375 -12.377 1.00 49.81 479 SER A N 1
ATOM 3410 C CA . SER A 1 479 ? -24.114 0.420 -13.483 1.00 49.81 479 SER A CA 1
ATOM 3411 C C . SER A 1 479 ? -23.206 0.957 -14.606 1.00 49.81 479 SER A C 1
ATOM 3413 O O . SER A 1 479 ? -23.496 2.001 -15.202 1.00 49.81 479 SER A O 1
ATOM 3415 N N . PRO A 1 480 ? -22.089 0.277 -14.932 1.00 54.09 480 PRO A N 1
ATOM 3416 C CA . PRO A 1 480 ? -21.302 0.604 -16.113 1.00 54.09 480 PRO A CA 1
ATOM 3417 C C . PRO A 1 480 ? -22.034 0.114 -17.368 1.00 54.09 480 PRO A C 1
ATOM 3419 O O . PRO A 1 480 ? -22.395 -1.058 -17.472 1.00 54.09 480 PRO A O 1
ATOM 3422 N N . HIS A 1 481 ? -22.230 0.996 -18.347 1.00 61.50 481 HIS A N 1
ATOM 3423 C CA . HIS A 1 481 ? -22.865 0.659 -19.620 1.00 61.50 481 HIS A CA 1
ATOM 3424 C C . HIS A 1 481 ? -21.962 1.014 -20.807 1.00 61.50 481 HIS A C 1
ATOM 3426 O O . HIS A 1 481 ? -21.443 2.126 -20.915 1.00 61.50 481 HIS A O 1
ATOM 3432 N N . ALA A 1 482 ? -21.815 0.079 -21.746 1.00 50.56 482 ALA A N 1
ATOM 3433 C CA . ALA A 1 482 ? -21.146 0.293 -23.026 1.00 50.56 482 ALA A CA 1
ATOM 3434 C C . ALA A 1 482 ? -22.145 0.037 -24.161 1.00 50.56 482 ALA A C 1
ATOM 3436 O O . ALA A 1 482 ? -22.780 -1.015 -24.207 1.00 50.56 482 ALA A O 1
ATOM 3437 N N . GLY A 1 483 ? -22.318 1.005 -25.060 1.00 72.06 483 GLY A N 1
ATOM 3438 C CA . GLY A 1 483 ? -23.350 0.938 -26.094 1.00 72.06 483 GLY A CA 1
ATOM 3439 C C . GLY A 1 483 ? -23.557 2.266 -26.813 1.00 72.06 483 GLY A C 1
ATOM 3440 O O . GLY A 1 483 ? -22.651 3.094 -26.876 1.00 72.06 483 GLY A O 1
ATOM 3441 N N . VAL A 1 484 ? -24.753 2.468 -27.368 1.00 71.31 484 VAL A N 1
ATOM 3442 C CA . VAL A 1 484 ? -25.140 3.734 -28.009 1.00 71.31 484 VAL A CA 1
ATOM 3443 C C . VAL A 1 484 ? -25.507 4.748 -26.924 1.00 71.31 484 VAL A C 1
ATOM 3445 O O . VAL A 1 484 ? -26.577 4.658 -26.331 1.00 71.31 484 VAL A O 1
ATOM 3448 N N . ILE A 1 485 ? -24.618 5.709 -26.668 1.00 65.00 485 ILE A N 1
ATOM 3449 C CA . ILE A 1 485 ? -24.801 6.770 -25.661 1.00 65.00 485 ILE A CA 1
ATOM 3450 C C . ILE A 1 485 ? -25.540 8.002 -26.211 1.00 65.00 485 ILE A C 1
ATOM 3452 O O . ILE A 1 485 ? -25.879 8.912 -25.460 1.00 65.00 485 ILE A O 1
ATOM 3456 N N . GLY A 1 486 ? -25.803 8.044 -27.519 1.00 68.19 486 GLY A N 1
ATOM 3457 C CA . GLY A 1 486 ? -26.595 9.090 -28.162 1.00 68.19 486 GLY A CA 1
ATOM 3458 C C . GLY A 1 486 ? -26.744 8.874 -29.668 1.00 68.19 486 GLY A C 1
ATOM 3459 O O . GLY A 1 486 ? -26.179 7.940 -30.234 1.00 68.19 486 GLY A O 1
ATOM 3460 N N . MET A 1 487 ? -27.483 9.760 -30.332 1.00 73.88 487 MET A N 1
ATOM 3461 C CA . MET A 1 487 ? -27.580 9.819 -31.795 1.00 73.88 487 MET A CA 1
ATOM 3462 C C . MET A 1 487 ? -27.006 11.151 -32.273 1.00 73.88 487 MET A C 1
ATOM 3464 O O . MET A 1 487 ? -27.464 12.208 -31.844 1.00 73.88 487 MET A O 1
ATOM 3468 N N . SER A 1 488 ? -26.021 11.106 -33.167 1.00 59.69 488 SER A N 1
ATOM 3469 C CA . SER A 1 488 ? -25.464 12.288 -33.822 1.00 59.69 488 SER A CA 1
ATOM 3470 C C . SER A 1 488 ? -26.175 12.523 -35.154 1.00 59.69 488 SER A C 1
ATOM 3472 O O . SER A 1 488 ? -26.299 11.597 -35.956 1.00 59.69 488 SER A O 1
ATOM 3474 N N . GLN A 1 489 ? -26.641 13.746 -35.411 1.00 67.62 489 GLN A N 1
ATOM 3475 C CA . GLN A 1 489 ? -27.135 14.126 -36.736 1.00 67.62 489 GLN A CA 1
ATOM 3476 C C . GLN A 1 489 ? -25.966 14.527 -37.636 1.00 67.62 489 GLN A C 1
ATOM 3478 O O . GLN A 1 489 ? -25.259 15.496 -37.360 1.00 67.62 489 GLN A O 1
ATOM 3483 N N . VAL A 1 490 ? -25.799 13.807 -38.744 1.00 61.88 490 VAL A N 1
ATOM 3484 C CA . VAL A 1 490 ? -24.812 14.107 -39.783 1.00 61.88 490 VAL A CA 1
ATOM 3485 C C . VAL A 1 490 ? -25.581 14.447 -41.059 1.00 61.88 490 VAL A C 1
ATOM 3487 O O . VAL A 1 490 ? -26.006 13.581 -41.821 1.00 61.88 490 VAL A O 1
ATOM 3490 N N . GLY A 1 491 ? -25.829 15.742 -41.266 1.00 72.00 491 GLY A N 1
ATOM 3491 C CA . GLY A 1 491 ? -26.636 16.239 -42.384 1.00 72.00 491 GLY A CA 1
ATOM 3492 C C . GLY A 1 491 ? -28.135 16.007 -42.175 1.00 72.00 491 GLY A C 1
ATOM 3493 O O . GLY A 1 491 ? -28.790 16.785 -41.486 1.00 72.00 491 GLY A O 1
ATOM 3494 N N . HIS A 1 492 ? -28.691 14.975 -42.811 1.00 64.88 492 HIS A N 1
ATOM 3495 C CA . HIS A 1 492 ? -30.109 14.588 -42.694 1.00 64.88 492 HIS A CA 1
ATOM 3496 C C . HIS A 1 492 ? -30.299 13.155 -42.170 1.00 64.88 492 HIS A C 1
ATOM 3498 O O . HIS A 1 492 ? -31.431 12.689 -42.059 1.00 64.88 492 HIS A O 1
ATOM 3504 N N . GLU A 1 493 ? -29.211 12.472 -41.807 1.00 50.03 493 GLU A N 1
ATOM 3505 C CA . GLU A 1 493 ? -29.231 11.115 -41.261 1.00 50.03 493 GLU A CA 1
ATOM 3506 C C . GLU A 1 493 ? -28.729 11.107 -39.808 1.00 50.03 493 GLU A C 1
ATOM 3508 O O . GLU A 1 493 ? -27.923 11.947 -39.397 1.00 50.03 493 GLU A O 1
ATOM 3513 N N . THR A 1 494 ? -29.228 10.163 -39.009 1.00 73.75 494 THR A N 1
ATOM 3514 C CA . THR A 1 494 ? -28.839 9.969 -37.604 1.00 73.75 494 THR A CA 1
ATOM 3515 C C . THR A 1 494 ? -27.919 8.763 -37.467 1.00 73.75 494 THR A C 1
ATOM 3517 O O . THR A 1 494 ? -28.349 7.635 -37.706 1.00 73.75 494 THR A O 1
ATOM 3520 N N . ALA A 1 495 ? -26.680 8.987 -37.034 1.00 61.94 495 ALA A N 1
ATOM 3521 C CA . ALA A 1 495 ? -25.708 7.938 -36.753 1.00 61.94 495 ALA A CA 1
ATOM 3522 C C . ALA A 1 495 ? -25.603 7.679 -35.234 1.00 61.94 495 ALA A C 1
ATOM 3524 O O . ALA A 1 495 ? -25.506 8.641 -34.464 1.00 61.94 495 ALA A O 1
ATOM 3525 N N . PRO A 1 496 ? -25.588 6.415 -34.771 1.00 64.94 496 PRO A N 1
ATOM 3526 C CA . PRO A 1 496 ? -25.399 6.103 -33.358 1.00 64.94 496 PRO A CA 1
ATOM 3527 C C . PRO A 1 496 ? -23.992 6.484 -32.882 1.00 64.94 496 PRO A C 1
ATOM 3529 O O . PRO A 1 496 ? -22.987 6.054 -33.448 1.00 64.94 496 PRO A O 1
ATOM 3532 N N . ALA A 1 497 ? -23.925 7.270 -31.809 1.00 63.12 497 ALA A N 1
ATOM 3533 C CA . ALA A 1 497 ? -22.694 7.572 -31.095 1.00 63.12 497 ALA A CA 1
ATOM 3534 C C . ALA A 1 497 ? -22.453 6.487 -30.036 1.00 63.12 497 ALA A C 1
ATOM 3536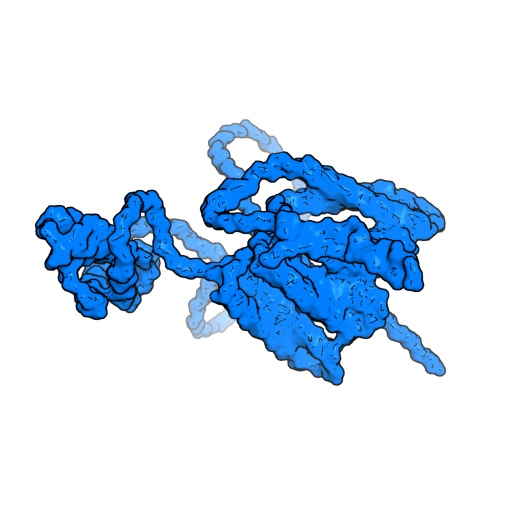 O O . ALA A 1 497 ? -23.216 6.365 -29.075 1.00 63.12 497 ALA A O 1
ATOM 3537 N N . PHE A 1 498 ? -21.403 5.689 -30.221 1.00 64.38 498 PHE A N 1
ATOM 3538 C CA . PHE A 1 498 ? -21.015 4.640 -29.280 1.00 64.38 498 PHE A CA 1
ATOM 3539 C C . PHE A 1 498 ? -20.071 5.178 -28.202 1.00 64.38 498 PHE A C 1
ATOM 3541 O O . PHE A 1 498 ? -19.214 6.015 -28.481 1.00 64.38 498 PHE A O 1
ATOM 3548 N N . GLY A 1 499 ? -20.196 4.663 -26.982 1.00 58.16 499 GLY A N 1
ATOM 3549 C CA . GLY A 1 499 ? -19.308 4.999 -25.875 1.00 58.16 499 GLY A CA 1
ATOM 3550 C C . GLY A 1 499 ? -19.559 4.148 -24.634 1.00 58.16 499 GLY A C 1
ATOM 3551 O O . GLY A 1 499 ? -20.469 3.316 -24.601 1.00 58.16 499 GLY A O 1
ATOM 3552 N N . ALA A 1 500 ? -18.735 4.374 -23.615 1.00 58.28 500 ALA A N 1
ATOM 3553 C CA . ALA A 1 500 ? -18.893 3.807 -22.283 1.00 58.28 500 ALA A CA 1
ATOM 3554 C C . ALA A 1 500 ? -19.212 4.924 -21.281 1.00 58.28 500 ALA A C 1
ATOM 3556 O O . ALA A 1 500 ? -18.689 6.033 -21.395 1.00 58.28 500 ALA A O 1
ATOM 3557 N N . GLY A 1 501 ? -20.068 4.627 -20.310 1.00 59.72 501 GLY A N 1
ATOM 3558 C CA . GLY A 1 501 ? -20.448 5.531 -19.230 1.00 59.72 501 GLY A CA 1
ATOM 3559 C C . GLY A 1 501 ? -20.827 4.753 -17.975 1.00 59.72 501 GLY A C 1
ATOM 3560 O O . GLY A 1 501 ? -20.899 3.524 -17.997 1.00 59.72 501 GLY A O 1
ATOM 3561 N N . VAL A 1 502 ? -21.057 5.474 -16.881 1.00 54.56 502 VAL A N 1
ATOM 3562 C CA . VAL A 1 502 ? -21.520 4.897 -15.616 1.00 54.56 502 VAL A CA 1
ATOM 3563 C C . VAL A 1 502 ? -22.784 5.636 -15.204 1.00 54.56 502 VAL A C 1
ATOM 3565 O O . VAL A 1 502 ? -22.765 6.859 -15.061 1.00 54.56 502 VAL A O 1
ATOM 3568 N N . GLN A 1 503 ? -23.883 4.905 -15.040 1.00 51.50 503 GLN A N 1
ATOM 3569 C CA . GLN A 1 503 ? -25.168 5.456 -14.629 1.00 51.50 503 GLN A CA 1
ATOM 3570 C C . GLN A 1 503 ? -25.398 5.149 -13.150 1.00 51.50 503 GLN A C 1
ATOM 3572 O O . GLN A 1 503 ? -25.308 3.997 -12.736 1.00 51.50 503 GLN A O 1
ATOM 3577 N N . GLY A 1 504 ? -25.716 6.174 -12.360 1.00 50.50 504 GLY A N 1
ATOM 3578 C CA . GLY A 1 504 ? -26.020 6.025 -10.940 1.00 50.50 504 GLY A CA 1
ATOM 3579 C C . GLY A 1 504 ? -27.246 6.822 -10.510 1.00 50.50 504 GLY A C 1
ATOM 3580 O O . GLY A 1 504 ? -27.645 7.784 -11.171 1.00 50.50 504 GLY A O 1
ATOM 3581 N N . LEU A 1 505 ? -27.845 6.400 -9.396 1.00 42.22 505 LEU A N 1
ATOM 3582 C CA . LEU A 1 505 ? -28.895 7.144 -8.701 1.00 42.22 505 LEU A CA 1
ATOM 3583 C C . LEU A 1 505 ? -28.260 8.103 -7.684 1.00 42.22 505 LEU A C 1
ATOM 3585 O O . LEU A 1 505 ? -27.473 7.677 -6.830 1.00 42.22 505 LEU A O 1
ATOM 3589 N N . TRP A 1 506 ? -28.631 9.382 -7.802 1.00 36.84 506 TRP A N 1
ATOM 3590 C CA . TRP A 1 506 ? -28.322 10.437 -6.834 1.00 36.84 506 TRP A CA 1
ATOM 3591 C C . TRP A 1 506 ? -29.144 10.232 -5.558 1.00 36.84 506 TRP A C 1
ATOM 3593 O O . TRP A 1 506 ? -30.385 10.358 -5.653 1.00 36.84 506 TRP A O 1
#